Protein AF-A0A7H4N5K6-F1 (afdb_monomer_lite)

InterPro domains:
  IPR002933 Peptidase M20 [PF01546] (238-375)
  IPR010158 N-carbamoyl-L-amino-acid amidohydrolase [PTHR32494] (159-380)
  IPR010158 N-carbamoyl-L-amino-acid amidohydrolase [TIGR01879] (168-393)
  IPR026002 L-2-amino-thiazoline-4-carboxylic acid hydrolase-like [PF14196] (12-153)

Foldseek 3Di:
DDDPDDDAPLRVLLVVCVVVVVVLVVCCVPPNNVVSLVVLLVVQLVVLLVLLQVLQVVDPVGFAQVVVVVCVVSCCPPVQWDKDWDDDDQFKTKIKTQDGNLLVSCVVVVNLVNSCSSPVSSVQSSCCNNPVQKGWDWDDPVSVPDSITITIIGGHPDDRPQDFPPVVLVVLLVVLQVLQADPVRAGAFAFLDPSQLVSVVVLCVLLVVLVWDWAFEQLLKIKTKDAAPDAVDAEEEWAFASHAADRHHSFARVVRQSVLSRVSSSCVVVVPHDNHMYIYIHFTQQVCRFFDDHPLLVCCQDVVDPPVVQQCTAGQVRQGSNNSCVVSVRRGPHHSYDDDHPYYDTDGDPVDCPCVVVVHDDDDDPDDDDDDDDDDDDDDFDDPDDDPDDPDDDPDDPDPDPDDDDDDDDDDDD

Sequence (414 aa):
MSDNNELGILARRKIEAEIIKPIYAILVREIGKARAQAVIGEAIENAAIEAGKAFARQEPNGADIQSFVALQYLWEKDNALEVTVLDADDQQYNYNVNRCRYAEMYHEMGLGEIGHLLSCARDDKFIVGYAPDVELTRTTTIMQGGKCCDFRYRGAKGQVMITVNGARLWSTLNEMALLGATPAGGVTRLALSEEDRLARDLLRQWAREAGFPCDVDSMGNMFIRRAGKNSQLAPVLTGSHVDSQPLGGRYDGIYGVLAGLEALRTLNDRGIETERDIVLVNWTNEEGARFAPAMLASGVWAGQFSEAFALAREDRDGISVGAALEAIGYRGERPAAAFPLHACYEVHIEQGPILEEEGVDIGLVHAAMGQRWFNVTLEGFFRPRRNHADGQPPRRADRLRRTGAGGGANRYRP

Radius of gyration: 34.28 Å; chains: 1; bounding box: 95×56×95 Å

Organism: NCBI:txid1134687

pLDDT: mean 88.42, std 16.78, range [29.2, 98.88]

Secondary structure (DSSP, 8-state):
-----S--HHHHHHHHHHHHHHHHHHHHHHH-HHHHHHHHHHHHHHHHHHHHHHHHTT-TT---HHHHHHHTHHHHGGG-EEEEEEEESSSEEEEEEEEEHHHHHHHHTT-TTTHIIIIIHHHHHHHHHH-TTEEEE----GGGT-SSEEEEEEE-SS-------HHHHHHHHHHHTTTTB-TTS-B---TTSHHHHHHHHHHHHHHHHTT--EEEBTT--EEEEE--S-TTSPPEEEEEES---TTB-SSTTHHHHHHHHHHHHHHHHTTPPPSS-EEEEEESSSS-SSSSSSSHHHHHHTTSS-HHHHHT-B-TTS-BHHHHHHHHT---SB-------SEEE-----SSSHHHHHT-S--------------------------SS-------------------------

Structure (mmCIF, N/CA/C/O backbone):
data_AF-A0A7H4N5K6-F1
#
_entry.id   AF-A0A7H4N5K6-F1
#
loop_
_atom_site.group_PDB
_atom_site.id
_atom_site.type_symbol
_atom_site.label_atom_id
_atom_site.label_alt_id
_atom_site.label_comp_id
_atom_site.label_asym_id
_atom_site.label_entity_id
_atom_site.label_seq_id
_atom_site.pdbx_PDB_ins_code
_atom_site.Cartn_x
_atom_site.Cartn_y
_atom_site.Cartn_z
_atom_site.occupancy
_atom_site.B_iso_or_equiv
_atom_site.auth_seq_id
_atom_site.auth_comp_id
_atom_site.auth_asym_id
_atom_site.auth_atom_id
_atom_site.pdbx_PDB_model_num
ATOM 1 N N . MET A 1 1 ? -10.067 33.069 20.898 1.00 33.16 1 MET A N 1
ATOM 2 C CA . MET A 1 1 ? -10.861 31.823 20.924 1.00 33.16 1 MET A CA 1
ATOM 3 C C . MET A 1 1 ? -10.684 31.253 22.318 1.00 33.16 1 MET A C 1
ATOM 5 O O . MET A 1 1 ? -9.551 31.164 22.756 1.00 33.16 1 MET A O 1
ATOM 9 N N . SER A 1 2 ? -11.774 31.089 23.061 1.00 33.19 2 SER A N 1
ATOM 10 C CA . SER A 1 2 ? -11.785 30.921 24.521 1.00 33.19 2 SER A CA 1
ATOM 11 C C . SER A 1 2 ? -11.131 29.621 24.998 1.00 33.19 2 SER A C 1
ATOM 13 O O . SER A 1 2 ? -11.497 28.548 24.518 1.00 33.19 2 SER A O 1
ATOM 15 N N . ASP A 1 3 ? -10.247 29.750 25.990 1.00 35.81 3 ASP A N 1
ATOM 16 C CA . ASP A 1 3 ? -9.664 28.690 26.820 1.00 35.81 3 ASP A CA 1
ATOM 17 C C . ASP A 1 3 ? -10.745 27.814 27.469 1.00 35.81 3 ASP A C 1
ATOM 19 O O . ASP A 1 3 ? -11.234 28.100 28.558 1.00 35.81 3 ASP A O 1
ATOM 23 N N . ASN A 1 4 ? -11.135 26.728 26.806 1.00 38.94 4 ASN A N 1
ATOM 24 C CA . ASN A 1 4 ? -12.067 25.743 27.365 1.00 38.94 4 ASN A CA 1
ATOM 25 C C . ASN A 1 4 ? -11.347 24.453 27.810 1.00 38.94 4 ASN A C 1
ATOM 27 O O . ASN A 1 4 ? -11.969 23.396 27.888 1.00 38.94 4 ASN A O 1
ATOM 31 N N . ASN A 1 5 ? -10.032 24.528 28.068 1.00 48.31 5 ASN A N 1
ATOM 32 C CA . ASN A 1 5 ? -9.159 23.357 28.220 1.00 48.31 5 ASN A CA 1
ATOM 33 C C . ASN A 1 5 ? -8.657 23.069 29.654 1.00 48.31 5 ASN A C 1
ATOM 35 O O . ASN A 1 5 ? -7.786 22.221 29.826 1.00 48.31 5 ASN A O 1
ATOM 39 N N . GLU A 1 6 ? -9.174 23.723 30.700 1.00 57.06 6 GLU A N 1
ATOM 40 C CA . GLU A 1 6 ? -8.580 23.583 32.048 1.00 57.06 6 GLU A CA 1
ATOM 41 C C . GLU A 1 6 ? -9.271 22.595 33.005 1.00 57.06 6 GLU A C 1
ATOM 43 O O . GLU A 1 6 ? -8.652 22.191 33.988 1.00 57.06 6 GLU A O 1
ATOM 48 N N . LEU A 1 7 ? -10.502 22.133 32.745 1.00 74.25 7 LEU A N 1
ATOM 49 C CA . LEU A 1 7 ? -11.224 21.279 33.703 1.00 74.25 7 LEU A CA 1
ATOM 50 C C . LEU A 1 7 ? -11.325 19.816 33.243 1.00 74.25 7 LEU A C 1
ATOM 52 O O . LEU A 1 7 ? -11.981 19.506 32.249 1.00 74.25 7 LEU A O 1
ATOM 56 N N . GLY A 1 8 ? -10.712 18.898 33.996 1.00 81.00 8 GLY A N 1
ATOM 57 C CA . GLY A 1 8 ? -10.838 17.457 33.767 1.00 81.00 8 GLY A CA 1
ATOM 58 C C . GLY A 1 8 ? -12.265 16.929 33.951 1.00 81.00 8 GLY A C 1
ATOM 59 O O . GLY A 1 8 ? -13.090 17.523 34.657 1.00 81.00 8 GLY A O 1
ATOM 60 N N . ILE A 1 9 ? -12.570 15.784 33.325 1.00 86.50 9 ILE A N 1
ATOM 61 C CA . ILE A 1 9 ? -13.927 15.209 33.298 1.00 86.50 9 ILE A CA 1
ATOM 62 C C . ILE A 1 9 ? -14.440 14.938 34.718 1.00 86.50 9 ILE A C 1
ATOM 64 O O . 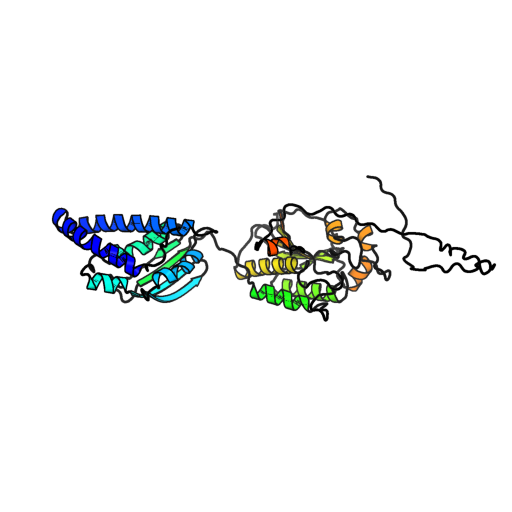ILE A 1 9 ? -15.585 15.279 35.018 1.00 86.50 9 ILE A O 1
ATOM 68 N N . LEU A 1 10 ? -13.598 14.407 35.611 1.00 89.06 10 LEU A N 1
ATOM 69 C CA . LEU A 1 10 ? -13.955 14.145 37.009 1.00 89.06 10 LEU A CA 1
ATOM 70 C C . LEU A 1 10 ? -14.377 15.421 37.751 1.00 89.06 10 LEU A C 1
ATOM 72 O O . LEU A 1 10 ? -15.423 15.441 38.399 1.00 89.06 10 LEU A O 1
ATOM 76 N N . ALA A 1 11 ? -13.613 16.507 37.608 1.00 89.88 11 ALA A N 1
ATOM 77 C CA . ALA A 1 11 ? -13.940 17.792 38.222 1.00 89.88 11 ALA A CA 1
ATOM 78 C C . ALA A 1 11 ? -15.258 18.358 37.672 1.00 89.88 11 ALA A C 1
ATOM 80 O O . ALA A 1 11 ? -16.109 18.819 38.434 1.00 89.88 11 ALA A O 1
ATOM 81 N N . ARG A 1 12 ? -15.477 18.246 36.356 1.00 90.94 12 ARG A N 1
ATOM 82 C CA . ARG A 1 12 ? -16.727 18.672 35.719 1.00 90.94 12 ARG A CA 1
ATOM 83 C C . ARG A 1 12 ? -17.919 17.868 36.238 1.00 90.94 12 ARG A C 1
ATOM 85 O O . ARG A 1 12 ? -18.941 18.455 36.583 1.00 90.94 12 ARG A O 1
ATOM 92 N N . ARG A 1 13 ? -17.786 16.540 36.340 1.00 92.69 13 ARG A N 1
ATOM 93 C CA . ARG A 1 13 ? -18.830 15.667 36.903 1.00 92.69 13 ARG A CA 1
ATOM 94 C C . ARG A 1 13 ? -19.155 16.043 38.347 1.00 92.69 13 ARG A C 1
ATOM 96 O O . ARG A 1 13 ? -20.329 16.051 38.700 1.00 92.69 13 ARG A O 1
ATOM 103 N N . LYS A 1 14 ? -18.151 16.400 39.156 1.00 93.56 14 LYS A N 1
ATOM 104 C CA . LYS A 1 14 ? -18.355 16.868 40.534 1.00 93.56 14 LYS A CA 1
ATOM 105 C C . LYS A 1 14 ? -19.229 18.122 40.591 1.00 93.56 14 LYS A C 1
ATOM 107 O O . LYS A 1 14 ? -20.189 18.159 41.352 1.00 93.56 14 LYS A O 1
ATOM 112 N N . ILE A 1 15 ? -18.925 19.123 39.764 1.00 93.38 15 ILE A N 1
ATOM 113 C CA . ILE A 1 15 ? -19.693 20.378 39.704 1.00 93.38 15 ILE A CA 1
ATOM 114 C C . ILE A 1 15 ? -21.139 20.106 39.278 1.00 93.38 15 ILE A C 1
ATOM 116 O O . ILE A 1 15 ? -22.076 20.578 39.917 1.00 93.38 15 ILE A O 1
ATOM 120 N N . GLU A 1 16 ? -21.332 19.310 38.225 1.00 93.56 16 GLU A N 1
ATOM 121 C CA . GLU A 1 16 ? -22.673 18.949 37.754 1.00 93.56 16 GLU A CA 1
ATOM 122 C C . GLU A 1 16 ? -23.460 18.180 38.834 1.00 93.56 16 GLU A C 1
ATOM 124 O O . GLU A 1 16 ? -24.650 18.422 39.033 1.00 93.56 16 GLU A O 1
ATOM 129 N N . ALA A 1 17 ? -22.792 17.312 39.596 1.00 93.88 17 ALA A N 1
ATOM 130 C CA . ALA A 1 17 ? -23.392 16.552 40.687 1.00 93.88 17 ALA A CA 1
ATOM 131 C C . ALA A 1 17 ? -23.854 17.427 41.863 1.00 93.88 17 ALA A C 1
ATOM 133 O O . ALA A 1 17 ? -24.923 17.171 42.418 1.00 93.88 17 ALA A O 1
ATOM 134 N N . GLU A 1 18 ? -23.097 18.471 42.220 1.00 94.69 18 GLU A N 1
ATOM 135 C CA . GLU A 1 18 ? -23.497 19.442 43.252 1.00 94.69 18 GLU A CA 1
ATOM 136 C C . GLU A 1 18 ? -24.791 20.177 42.878 1.00 94.69 18 GLU A C 1
ATOM 138 O O . GLU A 1 18 ? -25.617 20.461 43.742 1.00 94.69 18 GLU A O 1
ATOM 143 N N . ILE A 1 19 ? -25.010 20.432 41.584 1.00 95.31 19 ILE A N 1
ATOM 144 C CA . ILE A 1 19 ? -26.247 21.048 41.085 1.00 95.31 19 ILE A CA 1
ATOM 145 C C . ILE A 1 19 ? -27.393 20.029 41.067 1.00 95.31 19 ILE A C 1
ATOM 147 O O . ILE A 1 19 ? -28.513 20.339 41.475 1.00 95.31 19 ILE A O 1
ATOM 151 N N . ILE A 1 20 ? -27.128 18.801 40.614 1.00 94.38 20 ILE A N 1
ATOM 152 C CA . ILE A 1 20 ? -28.151 17.752 40.508 1.00 94.38 20 ILE A CA 1
ATOM 153 C C . ILE A 1 20 ? -28.647 17.309 41.887 1.00 94.38 20 ILE A C 1
ATOM 155 O O . ILE A 1 20 ? -29.830 17.013 42.039 1.00 94.38 20 ILE A O 1
ATOM 159 N N . LYS A 1 21 ? -27.789 17.291 42.910 1.00 94.69 21 LYS A N 1
ATOM 160 C CA . LYS A 1 21 ? -28.129 16.835 44.265 1.00 94.69 21 LYS A CA 1
ATOM 161 C C . LYS A 1 21 ? -29.380 17.499 44.870 1.00 94.69 21 LYS A C 1
ATOM 163 O O . LYS A 1 21 ? -30.304 16.765 45.230 1.00 94.69 21 LYS A O 1
ATOM 168 N N . PRO A 1 22 ? -29.474 18.839 44.991 1.00 96.12 22 PRO A N 1
ATOM 169 C CA . PRO A 1 22 ? -30.677 19.486 45.514 1.00 96.12 22 PRO A CA 1
ATOM 170 C C . PRO A 1 22 ? -31.895 19.309 44.595 1.00 96.12 22 PRO A C 1
ATOM 172 O O . PRO A 1 22 ? -33.009 19.162 45.096 1.00 96.12 22 PRO A O 1
ATOM 175 N N . ILE A 1 23 ? -31.703 19.262 43.271 1.00 96.12 23 ILE A N 1
ATOM 176 C CA . ILE A 1 23 ? -32.791 19.025 42.305 1.00 96.12 23 ILE A CA 1
ATOM 177 C C . ILE A 1 23 ? -33.387 17.633 42.516 1.00 96.12 23 ILE A C 1
ATOM 179 O O . ILE A 1 23 ? -34.602 17.482 42.620 1.00 96.12 23 ILE A O 1
ATOM 183 N N . TYR A 1 24 ? -32.536 16.618 42.639 1.00 96.06 24 TYR A N 1
ATOM 184 C CA . TYR A 1 24 ? -32.955 15.248 42.885 1.00 96.06 24 TYR A CA 1
ATOM 185 C C . TYR A 1 24 ? -33.727 15.120 44.199 1.00 96.06 24 TYR A C 1
ATOM 187 O O . TYR A 1 24 ? -34.781 14.494 44.215 1.00 96.06 24 TYR A O 1
ATOM 195 N N . ALA A 1 25 ? -33.276 15.771 45.276 1.00 95.38 25 ALA A N 1
ATOM 196 C CA . ALA A 1 25 ? -34.000 15.770 46.547 1.00 95.38 25 ALA A CA 1
ATOM 197 C C . ALA A 1 25 ? -35.423 16.349 46.414 1.00 95.38 25 ALA A C 1
ATOM 199 O O . ALA A 1 25 ? -36.373 15.796 46.972 1.00 95.38 25 ALA A O 1
ATOM 200 N N . ILE A 1 26 ? -35.586 17.427 45.639 1.00 97.06 26 ILE A N 1
ATOM 201 C CA . ILE A 1 26 ? -36.902 18.007 45.339 1.00 97.06 26 ILE A CA 1
ATOM 202 C C . ILE A 1 26 ? -37.737 17.027 44.508 1.00 97.06 26 ILE A C 1
ATOM 204 O O . ILE A 1 26 ? -38.876 16.750 44.868 1.00 97.06 26 ILE A O 1
ATOM 208 N N . LEU A 1 27 ? -37.178 16.446 43.444 1.00 96.88 27 LEU A N 1
ATOM 209 C CA . LEU A 1 27 ? -37.894 15.473 42.614 1.00 96.88 27 LEU A CA 1
ATOM 210 C C . LEU A 1 27 ? -38.346 14.254 43.432 1.00 96.88 27 LEU A C 1
ATOM 212 O O . LEU A 1 27 ? -39.491 13.830 43.321 1.00 96.88 27 LEU A O 1
ATOM 216 N N . VAL A 1 28 ? -37.497 13.713 44.306 1.00 97.25 28 VAL A N 1
ATOM 217 C CA . VAL A 1 28 ? -37.872 12.590 45.178 1.00 97.25 28 VAL A CA 1
ATOM 218 C C . VAL A 1 28 ? -39.062 12.959 46.065 1.00 97.25 28 VAL A C 1
ATOM 220 O O . VAL A 1 28 ? -39.972 12.145 46.217 1.00 97.25 28 VAL A O 1
ATOM 223 N N . ARG A 1 29 ? -39.077 14.179 46.617 1.00 97.38 29 ARG A N 1
ATOM 224 C CA . ARG A 1 29 ? -40.182 14.677 47.446 1.00 97.38 29 ARG A CA 1
ATOM 225 C C . ARG A 1 29 ? -41.486 14.813 46.657 1.00 97.38 29 ARG A C 1
ATOM 227 O O . ARG A 1 29 ? -42.529 14.431 47.173 1.00 97.38 29 ARG A O 1
ATOM 234 N N . GLU A 1 30 ? -41.432 15.359 45.443 1.00 97.75 30 GLU A N 1
ATOM 235 C CA . GLU A 1 30 ? -42.631 15.702 44.661 1.00 97.75 30 GLU A CA 1
ATOM 236 C C . GLU A 1 30 ? -43.213 14.517 43.882 1.00 97.75 30 GLU A C 1
ATOM 238 O O . GLU A 1 30 ? -44.427 14.348 43.811 1.00 97.75 30 GLU A O 1
ATOM 243 N N . ILE A 1 31 ? -42.355 13.704 43.265 1.00 96.75 31 ILE A N 1
ATOM 244 C CA . ILE A 1 31 ? -42.767 12.682 42.286 1.00 96.75 31 ILE A CA 1
ATOM 245 C C . ILE A 1 31 ? -42.312 11.270 42.663 1.00 96.75 31 ILE A C 1
ATOM 247 O O . ILE A 1 31 ? -42.527 10.318 41.911 1.00 96.75 31 ILE A O 1
ATOM 251 N N . GLY A 1 32 ? -41.706 11.116 43.840 1.00 97.06 32 GLY A N 1
ATOM 252 C CA . GLY A 1 32 ? -41.203 9.843 44.329 1.00 97.06 32 GLY A CA 1
ATOM 253 C C . GLY A 1 32 ? -39.889 9.423 43.671 1.00 97.06 32 GLY A C 1
ATOM 254 O O . GLY A 1 32 ? -39.520 9.837 42.570 1.00 97.06 32 GLY A O 1
ATOM 255 N N . LYS A 1 33 ? -39.166 8.544 44.369 1.00 96.31 33 LYS A N 1
ATOM 256 C CA . LYS A 1 33 ? -37.801 8.142 44.007 1.00 96.31 33 LYS A CA 1
ATOM 257 C C . LYS A 1 33 ? -37.687 7.528 42.612 1.00 96.31 33 LYS A C 1
ATOM 259 O O . LYS A 1 33 ? -36.835 7.946 41.836 1.00 96.31 33 LYS A O 1
ATOM 264 N N . ALA A 1 34 ? -38.552 6.571 42.278 1.00 95.31 34 ALA A N 1
ATOM 265 C CA . ALA A 1 34 ? -38.482 5.869 40.996 1.00 95.31 34 ALA A CA 1
ATOM 266 C C . ALA A 1 34 ? -38.644 6.827 39.804 1.00 95.31 34 ALA A C 1
ATOM 268 O O . ALA A 1 34 ? -37.876 6.767 38.845 1.00 95.31 34 ALA A O 1
ATOM 269 N N . ARG A 1 35 ? -39.604 7.759 39.880 1.00 96.06 35 ARG A N 1
ATOM 270 C CA . ARG A 1 35 ? -39.828 8.728 38.803 1.00 96.06 35 ARG A CA 1
ATOM 271 C C . ARG A 1 35 ? -38.720 9.777 38.745 1.00 96.06 35 ARG A C 1
ATOM 273 O O . ARG A 1 35 ? -38.291 10.116 37.648 1.00 96.06 35 ARG A O 1
ATOM 280 N N . ALA A 1 36 ? -38.227 10.242 39.893 1.00 96.50 36 ALA A N 1
ATOM 281 C CA . ALA A 1 36 ? -37.093 11.162 39.960 1.00 96.50 36 ALA A CA 1
ATOM 282 C C . ALA A 1 36 ? -35.841 10.582 39.282 1.00 96.50 36 ALA A C 1
ATOM 284 O O . ALA A 1 36 ? -35.207 11.255 38.472 1.00 96.50 36 ALA A O 1
ATOM 285 N N . GLN A 1 37 ? -35.522 9.316 39.566 1.00 96.25 37 GLN A N 1
ATOM 286 C CA . GLN A 1 37 ? -34.399 8.617 38.943 1.00 96.25 37 GLN A CA 1
ATOM 287 C C . GLN A 1 37 ? -34.585 8.448 37.432 1.00 96.25 37 GLN A C 1
ATOM 289 O O . GLN A 1 37 ? -33.644 8.704 36.689 1.00 96.25 37 GLN A O 1
ATOM 294 N N . ALA A 1 38 ? -35.790 8.102 36.968 1.00 93.06 38 ALA A N 1
ATOM 295 C CA . ALA A 1 38 ? -36.077 7.988 35.537 1.00 93.06 38 ALA A CA 1
ATOM 296 C C . ALA A 1 38 ? -35.860 9.314 34.785 1.00 93.06 38 ALA A C 1
ATOM 298 O O . ALA A 1 38 ? -35.231 9.322 33.732 1.00 93.06 38 ALA A O 1
ATOM 299 N N . VAL A 1 39 ? -36.325 10.436 35.349 1.00 95.25 39 VAL A N 1
ATOM 300 C CA . VAL A 1 39 ? -36.156 11.772 34.746 1.00 95.25 39 VAL A CA 1
ATOM 301 C C . VAL A 1 39 ? -34.679 12.168 34.671 1.00 95.25 39 VAL A C 1
ATOM 303 O O . VAL A 1 39 ? -34.227 12.680 33.650 1.00 95.25 39 VAL A O 1
ATOM 306 N N . ILE A 1 40 ? -33.912 11.926 35.739 1.00 94.50 40 ILE A N 1
ATOM 307 C CA . ILE A 1 40 ? -32.471 12.212 35.739 1.00 94.50 40 ILE A CA 1
ATOM 308 C C . ILE A 1 40 ? -31.740 11.313 34.744 1.00 94.50 40 ILE A C 1
ATOM 310 O O . ILE A 1 40 ? -30.909 11.813 33.992 1.00 94.50 40 ILE A O 1
ATOM 314 N N . GLY A 1 41 ? -32.056 10.016 34.725 1.00 93.50 41 GLY A N 1
ATOM 315 C CA . GLY A 1 41 ? -31.477 9.057 33.786 1.00 93.50 41 GLY A CA 1
ATOM 316 C C . GLY A 1 41 ? -31.661 9.514 32.343 1.00 93.50 41 GLY A C 1
ATOM 317 O O . GLY A 1 41 ? -30.674 9.731 31.651 1.00 93.50 41 GLY A O 1
ATOM 318 N N . GLU A 1 42 ? -32.900 9.794 31.933 1.00 93.00 42 GLU A N 1
ATOM 319 C CA . GLU A 1 42 ? -33.222 10.271 30.581 1.00 93.00 42 GLU A CA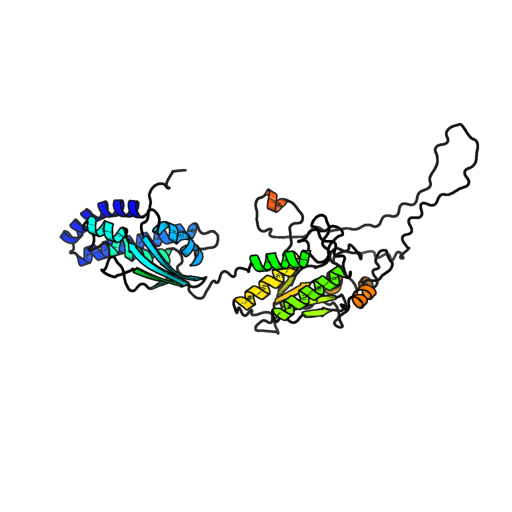 1
ATOM 320 C C . GLU A 1 42 ? -32.428 11.532 30.194 1.00 93.00 42 GLU A C 1
ATOM 322 O O . GLU A 1 42 ? -31.867 11.618 29.099 1.00 93.00 42 GLU A O 1
ATOM 327 N N . ALA A 1 43 ? -32.327 12.510 31.100 1.00 94.06 43 ALA A N 1
ATOM 328 C CA . ALA A 1 43 ? -31.567 13.731 30.847 1.00 94.06 43 ALA A CA 1
ATOM 329 C C . ALA A 1 43 ? -30.061 13.461 30.672 1.00 94.06 43 ALA A C 1
ATOM 331 O O . ALA A 1 43 ? -29.427 14.024 29.774 1.00 94.06 43 ALA A O 1
ATOM 332 N N . ILE A 1 44 ? -29.481 12.599 31.514 1.00 94.62 44 ILE A N 1
ATOM 333 C CA . ILE A 1 44 ? -28.059 12.248 31.449 1.00 94.62 44 ILE A CA 1
ATOM 334 C C . ILE A 1 44 ? -27.737 11.424 30.199 1.00 94.62 44 ILE A C 1
ATOM 336 O O . ILE A 1 44 ? -26.725 11.698 29.549 1.00 94.62 44 ILE A O 1
ATOM 340 N N . GLU A 1 45 ? -28.595 10.469 29.847 1.00 94.38 45 GLU A N 1
ATOM 341 C CA . GLU A 1 45 ? -28.465 9.627 28.657 1.00 94.38 45 GLU A CA 1
ATOM 342 C C . GLU A 1 45 ? -28.472 10.474 27.376 1.00 94.38 45 GLU A C 1
ATOM 344 O O . GLU A 1 45 ? -27.539 10.397 26.575 1.00 94.38 45 GLU A O 1
ATOM 349 N N . ASN A 1 46 ? -29.451 11.373 27.225 1.00 93.62 46 ASN A N 1
ATOM 350 C CA . ASN A 1 46 ? -29.525 12.287 26.080 1.00 93.62 46 ASN A CA 1
ATOM 351 C C . ASN A 1 46 ? -28.290 13.199 25.988 1.00 93.62 46 ASN A C 1
ATOM 353 O O . ASN A 1 46 ? -27.722 13.390 24.911 1.00 93.62 46 ASN A O 1
ATOM 357 N N . ALA A 1 47 ? -27.823 13.728 27.123 1.00 94.12 47 ALA A N 1
ATOM 358 C CA . ALA A 1 47 ? -26.617 14.551 27.165 1.00 94.12 47 ALA A CA 1
ATOM 359 C C . ALA A 1 47 ? -25.341 13.763 26.813 1.00 94.12 47 ALA A C 1
ATOM 361 O O . ALA A 1 47 ? -24.381 14.345 26.304 1.00 94.12 47 ALA A O 1
ATOM 362 N N . ALA A 1 48 ? -25.294 12.460 27.105 1.00 94.62 48 ALA A N 1
ATOM 363 C CA . ALA A 1 48 ? -24.176 11.598 26.741 1.00 94.62 48 ALA A CA 1
ATOM 364 C C . ALA A 1 48 ? -24.148 11.311 25.232 1.00 94.62 48 ALA A C 1
ATOM 366 O O . ALA A 1 48 ? -23.078 11.421 24.635 1.00 94.62 48 ALA A O 1
ATOM 367 N N . ILE A 1 49 ? -25.304 11.055 24.607 1.00 93.75 49 ILE A N 1
ATOM 368 C CA . ILE A 1 49 ? -25.418 10.881 23.147 1.00 93.75 49 ILE A CA 1
ATOM 369 C C . ILE A 1 49 ? -24.931 12.136 22.414 1.00 93.75 49 ILE A C 1
ATOM 371 O O . ILE A 1 49 ? -24.105 12.050 21.507 1.00 93.75 49 ILE A O 1
ATOM 375 N N . GLU A 1 50 ? -25.406 13.318 22.813 1.00 94.94 50 GLU A N 1
ATOM 376 C CA . GLU A 1 50 ? -25.003 14.570 22.160 1.00 94.94 50 GLU A CA 1
ATOM 377 C C . GLU A 1 50 ? -23.514 14.885 22.357 1.00 94.94 50 GLU A C 1
ATOM 379 O O . GLU A 1 50 ? -22.861 15.389 21.440 1.00 94.94 50 GLU A O 1
ATOM 384 N N . ALA A 1 51 ? -22.949 14.535 23.518 1.00 92.62 51 ALA A N 1
ATOM 385 C CA . ALA A 1 51 ? -21.509 14.616 23.733 1.00 92.62 51 ALA A CA 1
ATOM 386 C C . ALA A 1 51 ? -20.748 13.666 22.794 1.00 92.62 51 ALA A C 1
ATOM 388 O O . ALA A 1 51 ? -19.803 14.110 22.146 1.00 92.62 51 ALA A O 1
ATOM 389 N N . GLY A 1 52 ? -21.191 12.413 22.654 1.00 93.50 52 GLY A N 1
ATOM 390 C CA . GLY A 1 52 ? -20.617 11.453 21.707 1.00 93.50 52 GLY A CA 1
ATOM 391 C C . GLY A 1 52 ? -20.593 12.003 20.279 1.00 93.50 52 GLY A C 1
ATOM 392 O O . GLY A 1 52 ? -19.533 12.065 19.661 1.00 93.50 52 GLY A O 1
ATOM 393 N N . LYS A 1 53 ? -21.719 12.550 19.798 1.00 93.69 53 LYS A N 1
ATOM 394 C CA . LYS A 1 53 ? -21.812 13.175 18.462 1.00 93.69 53 LYS A CA 1
ATOM 395 C C . LYS A 1 53 ? -20.894 14.386 18.295 1.00 93.69 53 LYS A C 1
ATOM 397 O O . LYS A 1 53 ? -20.444 14.696 17.193 1.00 93.69 53 LYS A O 1
ATOM 402 N N . ALA A 1 54 ? -20.678 15.159 19.359 1.00 93.44 54 ALA A N 1
ATOM 403 C CA . ALA A 1 54 ? -19.775 16.307 19.326 1.00 93.44 54 ALA A CA 1
ATOM 404 C C . ALA A 1 54 ? -18.304 15.879 19.221 1.00 93.44 54 ALA A C 1
ATOM 406 O O . ALA A 1 54 ? -17.540 16.543 18.525 1.00 93.44 54 ALA A O 1
ATOM 407 N N . PHE A 1 55 ? -17.928 14.780 19.876 1.00 92.06 55 PHE A N 1
ATOM 408 C CA . PHE A 1 55 ? -16.604 14.176 19.739 1.00 92.06 55 PHE A CA 1
ATOM 409 C C . PHE A 1 55 ? -16.423 13.541 18.358 1.00 92.06 55 PHE A C 1
ATOM 411 O O . PHE A 1 55 ? -15.441 13.835 17.692 1.00 92.06 55 PHE A O 1
ATOM 418 N N . ALA A 1 56 ? -17.406 12.785 17.866 1.00 89.62 56 ALA A N 1
ATOM 419 C CA . ALA A 1 56 ? -17.324 12.141 16.556 1.00 89.62 56 ALA A CA 1
ATOM 420 C C . ALA A 1 56 ? -17.125 13.130 15.400 1.00 89.62 56 ALA A C 1
ATOM 422 O O . ALA A 1 56 ? -16.398 12.855 14.455 1.00 89.62 56 ALA A O 1
ATOM 423 N N . ARG A 1 57 ? -17.726 14.325 15.491 1.00 91.44 57 ARG A N 1
ATOM 424 C CA . ARG A 1 57 ? -17.543 15.403 14.503 1.00 91.44 57 ARG A CA 1
ATOM 425 C C . ARG A 1 57 ? -16.118 15.961 14.431 1.00 91.44 57 ARG A C 1
ATOM 427 O O . ARG A 1 57 ? -15.827 16.697 13.495 1.00 91.44 57 ARG A O 1
ATOM 434 N N . GLN A 1 58 ? -15.276 15.676 15.421 1.00 88.19 58 GLN A N 1
ATOM 435 C CA . GLN A 1 58 ? -13.874 16.094 15.440 1.00 88.19 58 GLN A CA 1
ATOM 436 C C . GLN A 1 58 ? -12.954 15.044 14.802 1.00 88.19 58 GLN A C 1
ATOM 438 O O . GLN A 1 58 ? -11.798 15.361 14.537 1.00 88.19 58 GLN A O 1
ATOM 443 N N . GLU A 1 59 ? -13.456 13.836 14.521 1.00 84.88 59 GLU A N 1
ATOM 444 C CA . GLU A 1 59 ? -12.674 12.768 13.900 1.00 84.88 59 GLU A CA 1
ATOM 445 C C . GLU A 1 59 ? -12.590 12.973 12.378 1.00 84.88 59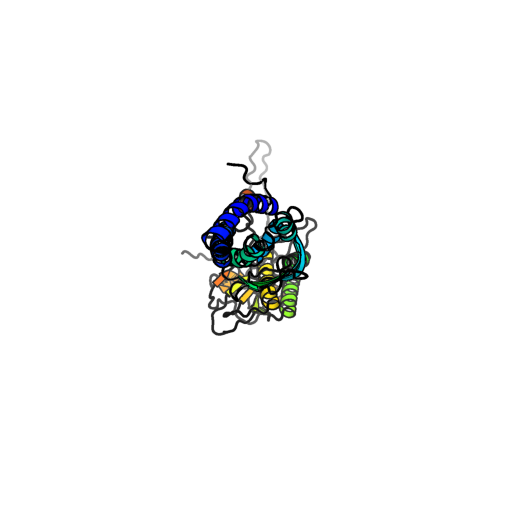 GLU A C 1
ATOM 447 O O . GLU A 1 59 ? -13.619 12.930 11.694 1.00 84.88 59 GLU A O 1
ATOM 452 N N . PRO A 1 60 ? -11.388 13.176 11.808 1.00 76.62 60 PRO A N 1
ATOM 453 C CA . PRO A 1 60 ? -11.227 13.507 10.390 1.00 76.62 60 PRO A CA 1
ATOM 454 C C . PRO A 1 60 ? -11.630 12.363 9.450 1.00 76.62 60 PRO A C 1
ATOM 456 O O . PRO A 1 60 ? -12.070 12.618 8.331 1.00 76.62 60 PRO A O 1
ATOM 459 N N . ASN A 1 61 ? -11.518 11.115 9.912 1.00 75.50 61 ASN A N 1
ATOM 460 C CA . ASN A 1 61 ? -11.758 9.910 9.113 1.00 75.50 61 ASN A CA 1
ATOM 461 C C . ASN A 1 61 ? -13.076 9.200 9.470 1.00 75.50 61 ASN A C 1
ATOM 463 O O . ASN A 1 61 ? -13.303 8.073 9.038 1.00 75.50 61 ASN A O 1
ATOM 467 N N . GLY A 1 62 ? -13.950 9.866 10.234 1.00 82.06 62 GLY A N 1
ATOM 468 C CA . GLY A 1 62 ? -15.118 9.242 10.854 1.00 82.06 62 GLY A CA 1
ATOM 469 C C . GLY A 1 62 ? -14.769 8.572 12.184 1.00 82.06 62 GLY A C 1
ATOM 470 O O . GLY A 1 62 ? -13.630 8.177 12.417 1.00 82.06 62 GLY A O 1
ATOM 471 N N . ALA A 1 63 ? -15.753 8.498 13.078 1.00 85.62 63 ALA A N 1
ATOM 472 C CA . ALA A 1 63 ? -15.585 7.896 14.393 1.00 85.62 63 ALA A CA 1
ATOM 473 C C . ALA A 1 63 ? -15.814 6.382 14.336 1.00 85.62 63 ALA A C 1
ATOM 475 O O . ALA A 1 63 ? -16.860 5.924 13.873 1.00 85.62 63 ALA A O 1
ATOM 476 N N . ASP A 1 64 ? -14.852 5.623 14.848 1.00 83.31 64 ASP A N 1
ATOM 477 C CA . ASP A 1 64 ? -14.871 4.166 14.903 1.00 83.31 64 ASP A CA 1
ATOM 478 C C . ASP A 1 64 ? -14.351 3.656 16.263 1.00 83.31 64 ASP A C 1
ATOM 480 O O . ASP A 1 64 ? -14.160 4.421 17.214 1.00 83.31 64 ASP A O 1
ATOM 484 N N . ILE A 1 65 ? -14.162 2.339 16.397 1.00 84.62 65 ILE A N 1
ATOM 485 C CA . ILE A 1 65 ? -13.654 1.757 17.645 1.00 84.62 65 ILE A CA 1
ATOM 486 C C . ILE A 1 65 ? -12.202 2.168 17.929 1.00 84.62 65 ILE A C 1
ATOM 488 O O . ILE A 1 65 ? -11.843 2.315 19.093 1.00 84.62 65 ILE A O 1
ATOM 492 N N . GLN A 1 66 ? -11.378 2.400 16.904 1.00 82.94 66 GLN A N 1
ATOM 493 C CA . GLN A 1 66 ? -9.974 2.781 17.072 1.00 82.94 66 GLN A CA 1
ATOM 494 C C . GLN A 1 66 ? -9.848 4.235 17.520 1.00 82.94 66 GLN A C 1
ATOM 496 O O . GLN A 1 66 ? -9.144 4.532 18.489 1.00 82.94 66 GLN A O 1
ATOM 501 N N . SER A 1 67 ? -10.585 5.141 16.878 1.00 85.88 67 SER A N 1
ATOM 502 C CA . SER A 1 67 ? -10.660 6.535 17.306 1.00 85.88 67 SER A CA 1
ATOM 503 C C . SER A 1 67 ? -11.257 6.632 18.716 1.00 85.88 67 SER A C 1
ATOM 505 O O . SER A 1 67 ? -10.772 7.403 19.541 1.00 85.88 67 SER A O 1
ATOM 507 N N . PHE A 1 68 ? -12.220 5.765 19.062 1.00 87.12 68 PHE A N 1
ATOM 508 C CA . PHE A 1 68 ? -12.751 5.675 20.424 1.00 87.12 68 PHE A CA 1
ATOM 509 C C . PHE A 1 68 ? -11.694 5.223 21.444 1.00 87.12 68 PHE A C 1
ATOM 511 O O . PHE A 1 68 ? -11.564 5.839 22.503 1.00 87.12 68 PHE A O 1
ATOM 518 N N . VAL A 1 69 ? -10.906 4.188 21.128 1.00 85.94 69 VAL A N 1
ATOM 519 C CA . VAL A 1 69 ? -9.784 3.729 21.971 1.00 85.94 69 VAL A CA 1
ATOM 520 C C . VAL A 1 69 ? -8.788 4.864 22.205 1.00 85.94 69 VAL A C 1
ATOM 522 O O . VAL A 1 69 ? -8.320 5.051 23.330 1.00 85.94 69 VAL A O 1
ATOM 525 N N . ALA A 1 70 ? -8.508 5.672 21.181 1.00 84.31 70 ALA A N 1
ATOM 526 C CA . ALA A 1 70 ? -7.619 6.823 21.299 1.00 84.31 70 ALA A CA 1
ATOM 527 C C . ALA A 1 70 ? -8.152 7.905 22.255 1.00 84.31 70 ALA A C 1
ATOM 529 O O . ALA A 1 70 ? -7.353 8.652 22.813 1.00 84.31 70 ALA A O 1
ATOM 530 N N . LEU A 1 71 ? -9.464 7.975 22.508 1.00 85.56 71 LEU A N 1
ATOM 531 C CA . LEU A 1 71 ? -10.053 8.894 23.488 1.00 85.56 71 LEU A CA 1
ATOM 532 C C . LEU A 1 71 ? -9.969 8.384 24.934 1.00 85.56 71 LEU A C 1
ATOM 534 O O . LEU A 1 71 ? -10.186 9.172 25.857 1.00 85.56 71 LEU A O 1
ATOM 538 N N . GLN A 1 72 ? -9.637 7.108 25.163 1.00 81.00 72 GLN A N 1
ATOM 539 C CA . GLN A 1 72 ? -9.675 6.477 26.489 1.00 81.00 72 GLN A CA 1
ATOM 540 C C . GLN A 1 72 ? -8.901 7.270 27.558 1.00 81.00 72 GLN A C 1
ATOM 542 O O . GLN A 1 72 ? -9.366 7.408 28.694 1.00 81.00 72 GLN A O 1
ATOM 547 N N . TYR A 1 73 ? -7.758 7.864 27.193 1.00 82.00 73 TYR A N 1
ATOM 548 C CA . TYR A 1 73 ? -6.932 8.646 28.121 1.00 82.00 73 TYR A CA 1
ATOM 549 C C . TYR A 1 73 ? -7.696 9.811 28.778 1.00 82.00 73 TYR A C 1
ATOM 551 O O . TYR A 1 73 ? -7.355 10.227 29.887 1.00 82.00 73 TYR A O 1
ATOM 559 N N . LEU A 1 74 ? -8.746 10.339 28.136 1.00 84.50 74 LEU A N 1
ATOM 560 C CA . LEU A 1 74 ? -9.573 11.415 28.686 1.00 84.50 74 LEU A CA 1
ATOM 561 C C . LEU A 1 74 ? -10.334 10.976 29.939 1.00 84.50 74 LEU A C 1
ATOM 563 O O . LEU A 1 74 ? -10.516 11.783 30.855 1.00 84.50 74 LEU A O 1
ATOM 567 N N . TRP A 1 75 ? -10.759 9.711 29.997 1.00 82.12 75 TRP A N 1
ATOM 568 C CA . TRP A 1 75 ? -11.442 9.140 31.159 1.00 82.12 75 TRP A CA 1
ATOM 569 C C . TRP A 1 75 ? -10.478 8.721 32.269 1.00 82.12 75 TRP A C 1
ATOM 571 O O . TRP A 1 75 ? -10.896 8.653 33.424 1.00 82.12 75 TRP A O 1
ATOM 581 N N . GLU A 1 76 ? -9.206 8.483 31.945 1.00 83.38 76 GLU A N 1
ATOM 582 C CA . GLU A 1 76 ? -8.143 8.165 32.910 1.00 83.38 76 GLU A CA 1
ATOM 583 C C . GLU A 1 76 ? -7.460 9.415 33.483 1.00 83.38 76 GLU A C 1
ATOM 585 O O . GLU A 1 76 ? -6.862 9.358 34.565 1.00 83.38 76 GLU A O 1
ATOM 590 N N . LYS A 1 77 ? -7.588 10.561 32.797 1.00 83.75 77 LYS A N 1
ATOM 591 C CA . LYS A 1 77 ? -7.042 11.853 33.229 1.00 83.75 77 LYS A CA 1
ATOM 592 C C . LYS A 1 77 ? -7.401 12.145 34.690 1.00 83.75 77 LYS A C 1
ATOM 594 O O . LYS A 1 77 ? -8.470 11.792 35.184 1.00 83.75 77 LYS A O 1
ATOM 599 N N . ASP A 1 78 ? -6.475 12.792 35.392 1.00 81.75 78 ASP A N 1
ATOM 600 C CA . ASP A 1 78 ? -6.569 13.083 36.827 1.00 81.75 78 ASP A CA 1
ATOM 601 C C . ASP A 1 78 ? -6.675 11.818 37.699 1.00 81.75 78 ASP A C 1
ATOM 603 O O . ASP A 1 78 ? -7.251 11.845 38.792 1.00 81.75 78 ASP A O 1
ATOM 607 N N . ASN A 1 79 ? -6.105 10.700 37.225 1.00 84.25 79 ASN A N 1
ATOM 608 C CA . ASN A 1 79 ? -6.140 9.396 37.892 1.00 84.25 79 ASN A CA 1
ATOM 609 C C . ASN A 1 79 ? -7.583 8.942 38.179 1.00 84.25 79 ASN A C 1
ATOM 611 O O . ASN A 1 79 ? -7.872 8.377 39.235 1.00 84.25 79 ASN A O 1
ATOM 615 N N . ALA A 1 80 ? -8.524 9.303 37.299 1.00 89.12 80 ALA A N 1
ATOM 616 C CA . ALA A 1 80 ? -9.947 9.108 37.543 1.00 89.12 80 ALA A CA 1
ATOM 617 C C . ALA A 1 80 ? -10.354 7.627 37.495 1.00 89.12 80 ALA A C 1
ATOM 619 O O . ALA A 1 80 ? -11.262 7.228 38.231 1.00 89.12 80 ALA A O 1
ATOM 620 N N . LEU A 1 81 ? -9.654 6.819 36.697 1.00 92.31 81 LEU A N 1
ATOM 621 C CA . LEU A 1 81 ? -9.854 5.380 36.560 1.00 92.31 81 LEU A CA 1
ATOM 622 C C . LEU A 1 81 ? -8.508 4.646 36.603 1.00 92.31 81 LEU A C 1
ATOM 624 O O . LEU A 1 81 ? -7.521 5.135 36.063 1.00 92.31 81 LEU A O 1
ATOM 628 N N . GLU A 1 82 ? -8.494 3.455 37.200 1.00 91.69 82 GLU A N 1
ATOM 629 C CA . GLU A 1 82 ? -7.397 2.489 37.071 1.00 91.69 82 GLU A CA 1
ATOM 630 C C . GLU A 1 82 ? -7.860 1.344 36.168 1.00 91.69 82 GLU A C 1
ATOM 632 O O . GLU A 1 82 ? -8.814 0.632 36.506 1.00 91.69 82 GLU A O 1
ATOM 637 N N . VAL A 1 83 ? -7.211 1.194 35.013 1.00 92.00 83 VAL A N 1
ATOM 638 C CA . VAL A 1 83 ? -7.667 0.335 33.916 1.00 92.00 83 VAL A CA 1
ATOM 639 C C . VAL A 1 83 ? -6.673 -0.792 33.650 1.00 92.00 83 VAL A C 1
ATOM 641 O O . VAL A 1 83 ? -5.461 -0.600 33.647 1.00 92.00 83 VAL A O 1
ATOM 644 N N . THR A 1 84 ? -7.191 -1.991 33.396 1.00 91.75 84 THR A N 1
ATOM 645 C CA . THR A 1 84 ? -6.440 -3.117 32.833 1.00 91.75 84 THR A CA 1
ATOM 646 C C . THR A 1 84 ? -7.051 -3.492 31.493 1.00 91.75 84 THR A C 1
ATOM 648 O O . THR A 1 84 ? -8.167 -4.011 31.447 1.00 91.75 84 THR A O 1
ATOM 651 N N . VAL A 1 85 ? -6.321 -3.239 30.408 1.00 90.56 85 VAL A N 1
ATOM 652 C CA . VAL A 1 85 ? -6.709 -3.669 29.059 1.00 90.56 85 VAL A CA 1
ATOM 653 C C . VAL A 1 85 ? -6.491 -5.177 28.934 1.00 90.56 85 VAL A C 1
ATOM 655 O O . VAL A 1 85 ? -5.446 -5.688 29.331 1.00 90.56 85 VAL A O 1
ATOM 658 N N . LEU A 1 86 ? -7.499 -5.885 28.427 1.00 88.44 86 LEU A N 1
ATOM 659 C CA . LEU A 1 86 ? -7.468 -7.332 28.206 1.00 88.44 86 LEU A CA 1
ATOM 660 C C . LEU A 1 86 ? -7.111 -7.647 26.752 1.00 88.44 86 LEU A C 1
ATOM 662 O O . LEU A 1 86 ? -6.213 -8.445 26.498 1.00 88.44 86 LEU A O 1
ATOM 666 N N . ASP A 1 87 ? -7.795 -6.991 25.817 1.00 82.06 87 ASP A N 1
ATOM 667 C CA . ASP A 1 87 ? -7.576 -7.114 24.380 1.00 82.06 87 ASP A CA 1
ATOM 668 C C . ASP A 1 87 ? -8.059 -5.845 23.661 1.00 82.06 87 ASP A C 1
ATOM 670 O O . ASP A 1 87 ? -9.014 -5.192 24.088 1.00 82.06 87 ASP A O 1
ATOM 674 N N . ALA A 1 88 ? -7.339 -5.462 22.609 1.00 82.19 88 ALA A N 1
ATOM 675 C CA . ALA A 1 88 ? -7.623 -4.285 21.799 1.00 82.19 88 ALA A CA 1
ATOM 676 C C . ALA A 1 88 ? -7.180 -4.555 20.357 1.00 82.19 88 ALA A C 1
ATOM 678 O O . ALA A 1 88 ? -5.998 -4.801 20.110 1.00 82.19 88 ALA A O 1
ATOM 679 N N . ASP A 1 89 ? -8.124 -4.525 19.424 1.00 78.44 89 ASP A N 1
ATOM 680 C CA . ASP A 1 89 ? -7.886 -4.623 17.986 1.00 78.44 89 ASP A CA 1
ATOM 681 C C . ASP A 1 89 ? -8.964 -3.852 17.204 1.00 78.44 89 ASP A C 1
ATOM 683 O O . ASP A 1 89 ? -9.805 -3.163 17.780 1.00 78.44 89 ASP A O 1
ATOM 687 N N . ASP A 1 90 ? -8.940 -3.971 15.877 1.00 69.44 90 ASP A N 1
ATOM 688 C CA . ASP A 1 90 ? -9.823 -3.236 14.963 1.00 69.44 90 ASP A CA 1
ATOM 689 C C . ASP A 1 90 ? -11.316 -3.606 15.087 1.00 69.44 90 ASP A C 1
ATOM 691 O O . ASP A 1 90 ? -12.158 -2.983 14.445 1.00 69.44 90 ASP A O 1
ATOM 695 N N . GLN A 1 91 ? -11.670 -4.629 15.869 1.00 75.38 91 GLN A N 1
ATOM 696 C CA . GLN A 1 91 ? -13.046 -5.093 16.077 1.00 75.38 91 GLN A CA 1
ATOM 697 C C . GLN A 1 91 ? -13.468 -5.133 17.543 1.00 75.38 91 GLN A C 1
ATOM 699 O O . GLN A 1 91 ? -14.667 -5.221 17.826 1.00 75.38 91 GLN A O 1
ATOM 704 N N . GLN A 1 92 ? -12.528 -5.096 18.482 1.00 87.25 92 GLN A N 1
ATOM 705 C CA . GLN A 1 92 ? -12.842 -5.176 19.900 1.00 87.25 92 GLN A CA 1
ATOM 706 C C . GLN A 1 92 ? -11.951 -4.303 20.763 1.00 87.25 92 GLN A C 1
ATOM 708 O O . GLN A 1 92 ? -10.756 -4.162 20.529 1.00 87.25 92 GLN A O 1
ATOM 713 N N . TYR A 1 93 ? -12.549 -3.797 21.836 1.00 90.38 93 TYR A N 1
ATOM 714 C CA . TYR A 1 93 ? -11.814 -3.169 22.915 1.00 90.38 93 TYR A CA 1
ATOM 715 C C . TYR A 1 93 ? -12.378 -3.630 24.253 1.00 90.38 93 TYR A C 1
ATOM 717 O O . TYR A 1 93 ? -13.485 -3.262 24.653 1.00 90.38 93 TYR A O 1
ATOM 725 N N . ASN A 1 94 ? -11.618 -4.477 24.939 1.00 92.62 94 ASN A N 1
ATOM 726 C CA . ASN A 1 94 ? -12.010 -5.081 26.199 1.00 92.62 94 ASN A CA 1
ATOM 727 C C . ASN A 1 94 ? -11.057 -4.649 27.306 1.00 92.62 94 ASN A C 1
ATOM 729 O O . ASN A 1 94 ? -9.846 -4.863 27.241 1.00 92.62 94 ASN A O 1
ATOM 733 N N . TYR A 1 95 ? -11.615 -4.100 28.378 1.00 93.62 95 TYR A N 1
ATOM 734 C CA . TYR A 1 95 ? -10.842 -3.713 29.550 1.00 93.62 95 TYR A CA 1
ATOM 735 C C . TYR A 1 95 ? -11.664 -3.824 30.829 1.00 93.62 95 TYR A C 1
ATOM 737 O O . TYR A 1 95 ? -12.897 -3.865 30.820 1.00 93.62 95 TYR A O 1
ATOM 745 N N . ASN A 1 96 ? -10.962 -3.880 31.955 1.00 95.88 96 ASN A N 1
ATOM 746 C CA . ASN A 1 96 ? -11.558 -3.814 33.277 1.00 95.88 96 ASN A CA 1
ATOM 747 C C . ASN A 1 96 ? -11.126 -2.524 33.971 1.00 95.88 96 ASN A C 1
ATOM 749 O O . ASN A 1 96 ? -9.947 -2.182 33.972 1.00 95.88 96 ASN A O 1
ATOM 753 N N . VAL A 1 97 ? -12.074 -1.837 34.602 1.00 96.25 97 VAL A N 1
ATOM 754 C CA . VAL A 1 97 ? -11.777 -0.770 35.564 1.00 96.25 97 VAL A CA 1
ATOM 755 C C . VAL A 1 97 ? -11.711 -1.400 36.949 1.00 96.25 97 VAL A C 1
ATOM 757 O O . VAL A 1 97 ? -12.725 -1.907 37.434 1.00 96.25 97 VAL A O 1
ATOM 760 N N . ASN A 1 98 ? -10.543 -1.347 37.586 1.00 95.12 98 ASN A N 1
ATOM 761 C CA . ASN A 1 98 ? -10.314 -1.913 38.921 1.00 95.12 98 ASN A CA 1
ATOM 762 C C . ASN A 1 98 ? -10.516 -0.879 40.036 1.00 95.12 98 ASN A C 1
ATOM 764 O O . ASN A 1 98 ? -10.824 -1.243 41.168 1.00 95.12 98 ASN A O 1
ATOM 768 N N . ARG A 1 99 ? -10.403 0.415 39.709 1.00 95.56 99 ARG A N 1
ATOM 769 C CA . ARG A 1 99 ? -10.694 1.524 40.623 1.00 95.56 99 ARG A CA 1
ATOM 770 C C . ARG A 1 99 ? -11.367 2.674 39.884 1.00 95.56 99 ARG A C 1
ATOM 772 O O . ARG A 1 99 ? -10.962 3.024 38.780 1.00 95.56 99 ARG A O 1
ATOM 779 N N . CYS A 1 100 ? -12.388 3.274 40.497 1.00 95.81 100 CYS A N 1
ATOM 780 C CA . CYS A 1 100 ? -13.186 4.336 39.889 1.00 95.81 100 CYS A CA 1
ATOM 781 C C . CYS A 1 100 ? -13.411 5.499 40.864 1.00 95.81 100 CYS A C 1
ATOM 783 O O . CYS A 1 100 ? -14.231 5.399 41.779 1.00 95.81 100 CYS A O 1
ATOM 785 N N . ARG A 1 101 ? -12.735 6.633 40.638 1.00 95.69 101 ARG A N 1
ATOM 786 C CA . ARG A 1 101 ? -12.881 7.834 41.482 1.00 95.69 101 ARG A CA 1
ATOM 787 C C . ARG A 1 101 ? -14.240 8.504 41.343 1.00 95.69 101 ARG A C 1
ATOM 789 O O . ARG A 1 101 ? -14.667 9.190 42.265 1.00 95.69 101 ARG A O 1
ATOM 796 N N . TYR A 1 102 ? -14.944 8.298 40.227 1.00 94.62 102 TYR A N 1
ATOM 797 C CA . TYR A 1 102 ? -16.330 8.750 40.102 1.00 94.62 102 TYR A CA 1
ATOM 798 C C . TYR A 1 102 ? -17.207 8.061 41.154 1.00 94.62 102 TYR A C 1
ATOM 800 O O . TYR A 1 102 ? -17.981 8.731 41.831 1.00 94.62 102 TYR A O 1
ATOM 808 N N . ALA A 1 103 ? -17.046 6.746 41.345 1.00 95.50 103 ALA A N 1
ATOM 809 C CA . ALA A 1 103 ? -17.781 5.998 42.362 1.00 95.50 103 ALA A CA 1
ATOM 810 C C . ALA A 1 103 ? -17.493 6.500 43.776 1.00 95.50 103 ALA A C 1
ATOM 812 O O . ALA A 1 103 ? -18.426 6.847 44.498 1.00 95.50 103 ALA A O 1
ATOM 813 N N . GLU A 1 104 ? -16.214 6.622 44.126 1.00 95.69 104 GLU A N 1
ATOM 814 C CA . GLU A 1 104 ? -15.773 7.180 45.410 1.00 95.69 104 GLU A CA 1
ATOM 815 C C . GLU A 1 104 ? -16.398 8.564 45.655 1.00 95.69 104 GLU A C 1
ATOM 817 O O . GLU A 1 104 ? -17.078 8.776 46.658 1.00 95.69 104 GLU A O 1
ATOM 822 N N . MET A 1 105 ? -16.274 9.467 44.677 1.00 96.19 105 MET A N 1
ATOM 823 C CA . MET A 1 105 ? -16.803 10.827 44.743 1.00 96.19 105 MET A CA 1
ATOM 824 C C . MET A 1 105 ? -18.319 10.856 44.973 1.00 96.19 105 MET A C 1
ATOM 826 O O . MET A 1 105 ? -18.791 11.564 45.860 1.00 96.19 105 MET A O 1
ATOM 830 N N . TYR A 1 106 ? -19.110 10.104 44.201 1.00 96.62 106 TYR A N 1
ATOM 831 C CA . TYR A 1 106 ? -20.566 10.110 44.373 1.00 96.62 106 TYR A CA 1
ATOM 832 C C . TYR A 1 106 ? -20.989 9.525 45.725 1.00 96.62 106 TYR A C 1
ATOM 834 O O . TYR A 1 106 ? -21.948 10.023 46.318 1.00 96.62 106 TYR A O 1
ATOM 842 N N . HIS A 1 107 ? -20.283 8.521 46.250 1.00 94.75 107 HIS A N 1
ATOM 843 C CA . HIS A 1 107 ? -20.534 8.017 47.601 1.00 94.75 107 HIS A CA 1
ATOM 844 C C . HIS A 1 107 ? -20.217 9.065 48.675 1.00 94.75 107 HIS A C 1
ATOM 846 O O . HIS A 1 107 ? -21.067 9.316 49.529 1.00 94.75 107 HIS A O 1
ATOM 852 N N . GLU A 1 108 ? -19.063 9.732 48.596 1.00 95.75 108 GLU A N 1
ATOM 853 C CA . GLU A 1 108 ? -18.673 10.817 49.513 1.00 95.75 108 GLU A CA 1
ATOM 854 C C . GLU A 1 108 ? -19.673 11.982 49.492 1.00 95.75 108 GLU A C 1
ATOM 856 O O . GLU A 1 108 ? -20.000 12.562 50.527 1.00 95.75 108 GLU A O 1
ATOM 861 N N . MET A 1 109 ? -20.223 12.294 48.317 1.00 95.12 109 MET A N 1
ATOM 862 C CA . MET A 1 109 ? -21.237 13.334 48.144 1.00 95.12 109 MET A CA 1
ATOM 863 C C . MET A 1 109 ? -22.636 12.915 48.625 1.00 95.12 109 MET A C 1
ATOM 865 O O . MET A 1 109 ? -23.557 13.735 48.586 1.00 95.12 109 MET A O 1
ATOM 869 N N . GLY A 1 110 ? -22.841 11.669 49.066 1.00 94.56 110 GLY A N 1
ATOM 870 C CA . GLY A 1 110 ? -24.160 11.143 49.437 1.00 94.56 110 GLY A CA 1
ATOM 871 C C . GLY A 1 110 ? -25.090 10.899 48.241 1.00 94.56 110 GLY A C 1
ATOM 872 O O . GLY A 1 110 ? -26.305 10.849 48.401 1.00 94.56 110 GLY A O 1
ATOM 873 N N . LEU A 1 111 ? -24.526 10.765 47.040 1.00 95.50 111 LEU A N 1
ATOM 874 C CA . LEU A 1 111 ? -25.219 10.511 45.773 1.00 95.50 111 LEU A CA 1
ATOM 875 C C . LEU A 1 111 ? -25.036 9.075 45.268 1.00 95.50 111 LEU A C 1
ATOM 877 O O . LEU A 1 111 ? -25.436 8.770 44.146 1.00 95.50 111 LEU A O 1
ATOM 881 N N . GLY A 1 112 ? -24.458 8.179 46.074 1.00 93.31 112 GLY A N 1
ATOM 882 C CA . GLY A 1 112 ? -24.167 6.798 45.672 1.00 93.31 112 GLY A CA 1
ATOM 883 C C . GLY A 1 112 ? -25.376 6.049 45.099 1.00 93.31 112 GLY A C 1
ATOM 884 O O . GLY A 1 112 ? -25.235 5.284 44.152 1.00 93.31 112 GLY A O 1
ATOM 885 N N . GLU A 1 113 ? -26.588 6.335 45.586 1.00 93.31 113 GLU A N 1
ATOM 886 C CA . GLU A 1 113 ? -27.807 5.699 45.068 1.00 93.31 113 GLU A CA 1
ATOM 887 C C . GLU A 1 113 ? -28.178 6.086 43.627 1.00 93.31 113 GLU A C 1
ATOM 889 O O . GLU A 1 113 ? -28.905 5.338 42.977 1.00 93.31 113 GLU A O 1
ATOM 894 N N . ILE A 1 114 ? -27.682 7.218 43.115 1.00 94.88 114 ILE A N 1
ATOM 895 C CA . ILE A 1 114 ? -27.885 7.654 41.724 1.00 94.88 114 ILE A CA 1
ATOM 896 C C . ILE A 1 114 ? -26.584 7.792 40.935 1.00 94.88 114 ILE A C 1
ATOM 898 O O . ILE A 1 114 ? -26.631 8.103 39.751 1.00 94.88 114 ILE A O 1
ATOM 902 N N . GLY A 1 115 ? -25.420 7.524 41.532 1.00 94.19 115 GLY A N 1
ATOM 903 C CA . GLY A 1 115 ? -24.130 7.667 40.852 1.00 94.19 115 GLY A CA 1
ATOM 904 C C . GLY A 1 115 ? -24.031 6.840 39.563 1.00 94.19 115 GLY A C 1
ATOM 905 O O . GLY A 1 115 ? -23.401 7.269 38.596 1.00 94.19 115 GLY A O 1
ATOM 906 N N . HIS A 1 116 ? -24.717 5.693 39.502 1.00 94.19 116 HIS A N 1
ATOM 907 C CA . HIS A 1 116 ? -24.785 4.865 38.293 1.00 94.19 116 HIS A CA 1
ATOM 908 C C . HIS A 1 116 ? -25.525 5.568 37.145 1.00 94.19 116 HIS A C 1
ATOM 910 O O . HIS A 1 116 ? -25.126 5.415 35.996 1.00 94.19 116 HIS A O 1
ATOM 916 N N . LEU A 1 117 ? -26.533 6.390 37.446 1.00 94.12 117 LEU A N 1
ATOM 917 C CA . LEU A 1 117 ? -27.231 7.219 36.459 1.00 94.12 117 LEU A CA 1
ATOM 918 C C . LEU A 1 117 ? -26.363 8.400 36.022 1.00 94.12 117 LEU A C 1
ATOM 920 O O . LEU A 1 117 ? -26.366 8.765 34.856 1.00 94.12 117 LEU A O 1
ATOM 924 N N . LEU A 1 118 ? -25.607 8.992 36.952 1.00 93.62 118 LEU A N 1
ATOM 925 C CA . LEU A 1 118 ? -24.830 10.208 36.693 1.00 93.62 118 LEU A CA 1
ATOM 926 C C . LEU A 1 118 ? -23.543 9.965 35.897 1.00 93.62 118 LEU A C 1
ATOM 928 O O . LEU A 1 118 ? -23.100 10.872 35.194 1.00 93.62 118 LEU A O 1
ATOM 932 N N . SER A 1 119 ? -22.951 8.772 36.001 1.00 92.50 119 SER A N 1
ATOM 933 C CA . SER A 1 119 ? -21.709 8.424 35.299 1.00 92.50 119 SER A CA 1
ATOM 934 C C . SER A 1 119 ? -21.811 7.141 34.486 1.00 92.50 119 SER A C 1
ATOM 936 O O . SER A 1 119 ? -21.535 7.183 33.296 1.00 92.50 119 SER A O 1
ATOM 938 N N . CYS A 1 120 ? -22.212 6.015 35.081 1.00 92.62 120 CYS A N 1
ATOM 939 C CA . CYS A 1 120 ? -22.128 4.722 34.393 1.00 92.62 120 CYS A CA 1
ATOM 940 C C . CYS A 1 120 ? -23.059 4.643 33.172 1.00 92.62 120 CYS A C 1
ATOM 942 O O . CYS A 1 120 ? -22.645 4.158 32.124 1.00 92.62 120 CYS A O 1
ATOM 944 N N . ALA A 1 121 ? -24.286 5.158 33.279 1.00 90.12 121 ALA A N 1
ATOM 945 C CA . ALA A 1 121 ? -25.257 5.225 32.179 1.00 90.12 121 ALA A CA 1
ATOM 946 C C . ALA A 1 121 ? -24.846 6.188 31.049 1.00 90.12 121 ALA A C 1
ATOM 948 O O . ALA A 1 121 ? -25.531 6.314 30.041 1.00 90.12 121 ALA A O 1
ATOM 949 N N . ARG A 1 122 ? -23.740 6.925 31.210 1.00 93.62 122 ARG A N 1
ATOM 950 C CA . ARG A 1 122 ? -23.191 7.732 30.118 1.00 93.62 122 ARG A CA 1
ATOM 951 C C . ARG A 1 122 ? -22.355 6.894 29.174 1.00 93.62 122 ARG A C 1
ATOM 953 O O . ARG A 1 122 ? -22.237 7.281 28.024 1.00 93.62 122 ARG A O 1
ATOM 960 N N . ASP A 1 123 ? -21.768 5.797 29.638 1.00 91.38 123 ASP A N 1
ATOM 961 C CA . ASP A 1 123 ? -20.784 5.058 28.850 1.00 91.38 123 ASP A CA 1
ATOM 962 C C . ASP A 1 123 ? -21.437 4.355 27.648 1.00 91.38 123 ASP A C 1
ATOM 964 O O . ASP A 1 123 ? -20.957 4.487 26.524 1.00 91.38 123 ASP A O 1
ATOM 968 N N . ASP A 1 124 ? -22.581 3.691 27.853 1.00 88.25 124 ASP A N 1
ATOM 969 C CA . ASP A 1 124 ? -23.345 3.039 26.778 1.00 88.25 124 ASP A CA 1
ATOM 970 C C . ASP A 1 124 ? -23.989 4.054 25.828 1.00 88.25 124 ASP A C 1
ATOM 972 O O . ASP A 1 124 ? -24.121 3.805 24.634 1.00 88.25 124 ASP A O 1
ATOM 976 N N . LYS A 1 125 ? -24.369 5.226 26.336 1.00 94.06 125 LYS A N 1
ATOM 977 C CA . LYS A 1 125 ? -24.991 6.279 25.527 1.00 94.06 125 LYS A CA 1
ATOM 978 C C . LYS A 1 125 ? -23.993 7.144 24.775 1.00 94.06 125 LYS A C 1
ATOM 980 O O . LYS A 1 125 ? -24.289 7.603 23.674 1.00 94.06 125 LYS A O 1
ATOM 985 N N . PHE A 1 126 ? -22.810 7.359 25.341 1.00 94.44 126 PHE A N 1
ATOM 986 C CA . PHE A 1 126 ? -21.742 8.093 24.680 1.00 94.44 126 PHE A CA 1
ATOM 987 C C . PHE A 1 126 ? -21.290 7.348 23.429 1.00 94.44 126 PHE A C 1
ATOM 989 O O . PHE A 1 126 ? -21.217 7.968 22.372 1.00 94.44 126 PHE A O 1
ATOM 996 N N . ILE A 1 127 ? -21.057 6.031 23.525 1.00 91.81 127 ILE A N 1
ATOM 997 C CA . ILE A 1 127 ? -20.612 5.243 22.370 1.00 91.81 127 ILE A CA 1
ATOM 998 C C . ILE A 1 127 ? -21.656 5.239 21.246 1.00 91.81 127 ILE A C 1
ATOM 1000 O O . ILE A 1 127 ? -21.287 5.460 20.101 1.00 91.81 127 ILE A O 1
ATOM 1004 N N . VAL A 1 128 ? -22.954 5.160 21.569 1.00 91.50 128 VAL A N 1
ATOM 1005 C CA . VAL A 1 128 ? -24.050 5.287 20.584 1.00 91.50 128 VAL A CA 1
ATOM 1006 C C . VAL A 1 128 ? -23.999 6.621 19.832 1.00 91.50 128 VAL A C 1
ATOM 1008 O O . VAL A 1 128 ? -24.293 6.678 18.641 1.00 91.50 128 VAL A O 1
ATOM 1011 N N . GLY A 1 129 ? -23.649 7.711 20.519 1.00 92.00 129 GLY A N 1
ATOM 1012 C CA . GLY A 1 129 ? -23.475 9.016 19.884 1.00 92.00 129 GLY A CA 1
ATOM 1013 C C . GLY A 1 129 ? -22.161 9.159 19.113 1.00 92.00 129 GLY A C 1
ATOM 1014 O O . GLY A 1 129 ? -22.120 9.912 18.143 1.00 92.00 129 GLY A O 1
ATOM 1015 N N . TYR A 1 130 ? -21.101 8.488 19.566 1.00 93.00 130 TYR A N 1
ATOM 1016 C CA . TYR A 1 130 ? -19.753 8.606 19.017 1.00 93.00 130 TYR A CA 1
ATOM 1017 C C . TYR A 1 130 ? -19.547 7.702 17.797 1.00 93.00 130 TYR A C 1
ATOM 1019 O O . TYR A 1 130 ? -19.343 8.199 16.698 1.00 93.00 130 TYR A O 1
ATOM 1027 N N . ALA A 1 131 ? -19.661 6.389 17.983 1.00 90.19 131 ALA A N 1
ATOM 1028 C CA . ALA A 1 131 ? -19.522 5.378 16.945 1.00 90.19 131 ALA A CA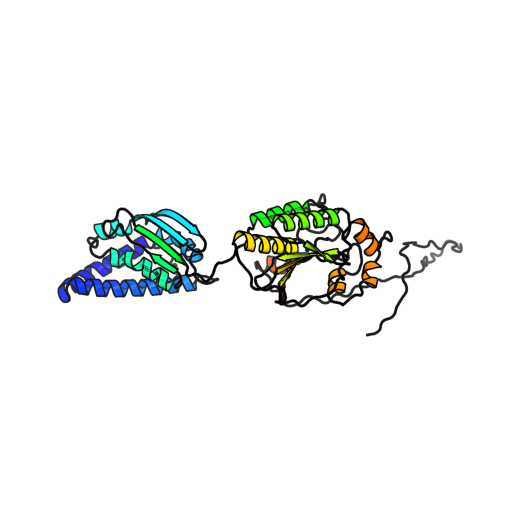 1
ATOM 1029 C C . ALA A 1 131 ? -20.760 4.463 17.010 1.00 90.19 131 ALA A C 1
ATOM 1031 O O . ALA A 1 131 ? -20.748 3.474 17.744 1.00 90.19 131 ALA A O 1
ATOM 1032 N N . PRO A 1 132 ? -21.854 4.794 16.295 1.00 88.12 132 PRO A N 1
ATOM 1033 C CA . PRO A 1 132 ? -23.150 4.114 16.432 1.00 88.12 132 PRO A CA 1
ATOM 1034 C C . PRO A 1 132 ? -23.112 2.628 16.056 1.00 88.12 132 PRO A C 1
ATOM 1036 O O . PRO A 1 132 ? -23.989 1.871 16.464 1.00 88.12 132 PRO A O 1
ATOM 1039 N N . ASP A 1 133 ? -22.086 2.218 15.314 1.00 85.19 133 ASP A N 1
ATOM 1040 C CA . ASP A 1 133 ? -21.827 0.835 14.936 1.00 85.19 133 ASP A CA 1
ATOM 1041 C C . ASP A 1 133 ? -21.043 0.055 16.007 1.00 85.19 133 ASP A C 1
ATOM 1043 O O . ASP A 1 133 ? -20.734 -1.113 15.804 1.00 85.19 133 ASP A O 1
ATOM 1047 N N . VAL A 1 134 ? -20.690 0.654 17.147 1.00 87.75 134 VAL A N 1
ATOM 1048 C CA . VAL A 1 134 ? -19.980 -0.026 18.238 1.00 87.75 134 VAL A CA 1
ATOM 1049 C C . VAL A 1 134 ? -20.950 -0.362 19.369 1.00 87.75 134 VAL A C 1
ATOM 1051 O O . VAL A 1 134 ? -21.587 0.510 19.958 1.00 87.75 134 VAL A O 1
ATOM 1054 N N . GLU A 1 135 ? -21.016 -1.640 19.729 1.00 89.06 135 GLU A N 1
ATOM 1055 C CA . GLU A 1 135 ? -21.811 -2.130 20.851 1.00 89.06 135 GLU A CA 1
ATOM 1056 C C . GLU A 1 135 ? -20.957 -2.258 22.115 1.00 89.06 135 GLU A C 1
ATOM 1058 O O . GLU A 1 135 ? -19.869 -2.836 22.090 1.00 89.06 135 GLU A O 1
ATOM 1063 N N . LEU A 1 136 ? -21.474 -1.770 23.247 1.00 91.56 136 LEU A N 1
ATOM 1064 C CA . LEU A 1 136 ? -20.902 -1.994 24.575 1.00 91.56 136 LEU A CA 1
ATOM 1065 C C . LEU A 1 136 ? -21.714 -3.049 25.328 1.00 91.56 136 LEU A C 1
ATOM 1067 O O . LEU A 1 136 ? -22.891 -2.850 25.621 1.00 91.56 136 LEU A O 1
ATOM 1071 N N . THR A 1 137 ? -21.054 -4.126 25.747 1.00 92.94 137 THR A N 1
ATOM 1072 C CA . THR A 1 137 ? -21.559 -5.023 26.791 1.00 92.94 137 THR A CA 1
ATOM 1073 C C . THR A 1 137 ? -20.823 -4.754 28.100 1.00 92.94 137 THR A C 1
ATOM 1075 O O . THR A 1 137 ? -19.594 -4.727 28.136 1.00 92.94 137 THR A O 1
ATOM 1078 N N . ARG A 1 138 ? -21.577 -4.578 29.188 1.00 93.88 138 ARG A N 1
ATOM 1079 C CA . ARG A 1 138 ? -21.043 -4.458 30.550 1.00 93.88 138 ARG A CA 1
ATOM 1080 C C . ARG A 1 138 ? -21.982 -5.134 31.537 1.00 93.88 138 ARG A C 1
ATOM 1082 O O . ARG A 1 138 ? -23.174 -4.835 31.547 1.00 93.88 138 ARG A O 1
ATOM 1089 N N . THR A 1 139 ? -21.453 -6.036 32.356 1.00 93.19 139 THR A N 1
ATOM 1090 C CA . THR A 1 139 ? -22.251 -6.896 33.246 1.00 93.19 139 THR A CA 1
ATOM 1091 C C . THR A 1 139 ? -22.105 -6.532 34.722 1.00 93.19 139 THR A C 1
ATOM 1093 O O . THR A 1 139 ? -22.996 -6.817 35.520 1.00 93.19 139 THR A O 1
ATOM 1096 N N . THR A 1 140 ? -21.017 -5.858 35.095 1.00 94.94 140 THR A N 1
ATOM 1097 C CA . THR A 1 140 ? -20.729 -5.429 36.465 1.00 94.94 140 THR A CA 1
ATOM 1098 C C . THR A 1 140 ? -20.224 -3.987 36.492 1.00 94.94 140 THR A C 1
ATOM 1100 O O . THR A 1 140 ? -19.586 -3.513 35.552 1.00 94.94 140 THR A O 1
ATOM 1103 N N . THR A 1 141 ? -20.503 -3.261 37.580 1.00 96.25 141 THR A N 1
ATOM 1104 C CA . THR A 1 141 ? -19.927 -1.934 37.834 1.00 96.25 141 THR A CA 1
ATOM 1105 C C . THR A 1 141 ? -19.544 -1.771 39.302 1.00 96.25 141 THR A C 1
ATOM 1107 O O . THR A 1 141 ? -20.266 -2.223 40.191 1.00 96.25 141 THR A O 1
ATOM 1110 N N . ILE A 1 142 ? -18.441 -1.067 39.574 1.00 96.56 142 ILE A N 1
ATOM 1111 C CA . ILE A 1 142 ? -18.009 -0.723 40.941 1.00 96.56 142 ILE A CA 1
ATOM 1112 C C . ILE A 1 142 ? -19.091 0.088 41.667 1.00 96.56 142 ILE A C 1
ATOM 1114 O O . ILE A 1 142 ? -19.398 -0.180 42.824 1.00 96.56 142 ILE A O 1
ATOM 1118 N N . MET A 1 143 ? -19.723 1.035 40.967 1.00 95.75 143 MET A N 1
ATOM 1119 C CA . MET A 1 143 ? -20.791 1.882 41.511 1.00 95.75 143 MET A CA 1
ATOM 1120 C C . MET A 1 143 ? -21.987 1.081 42.048 1.00 95.75 143 MET A C 1
ATOM 1122 O O . MET A 1 143 ? -22.648 1.505 42.991 1.00 95.75 143 MET A O 1
ATOM 1126 N N . GLN A 1 144 ? -22.279 -0.074 41.448 1.00 92.69 144 GLN A N 1
ATOM 1127 C CA . GLN A 1 144 ? -23.375 -0.953 41.864 1.00 92.69 144 GLN A CA 1
ATOM 1128 C C . GLN A 1 144 ? -22.893 -2.116 42.753 1.00 92.69 144 GLN A C 1
ATOM 1130 O O . GLN A 1 144 ? -23.625 -3.083 42.946 1.00 92.69 144 GLN A O 1
ATOM 1135 N N . GLY A 1 145 ? -21.681 -2.026 43.317 1.00 93.19 145 GLY A N 1
ATOM 1136 C CA . GLY A 1 145 ? -21.133 -2.996 44.273 1.00 93.19 145 GLY A CA 1
ATOM 1137 C C . GLY A 1 145 ? -20.307 -4.132 43.659 1.00 93.19 145 GLY A C 1
ATOM 1138 O O . GLY A 1 145 ? -19.941 -5.073 44.364 1.00 93.19 145 GLY A O 1
ATOM 1139 N N . GLY A 1 146 ? -20.004 -4.069 42.363 1.00 94.81 146 GLY A N 1
ATOM 1140 C CA . GLY A 1 146 ? -19.114 -5.009 41.686 1.00 94.81 146 GLY A CA 1
ATOM 1141 C C . GLY A 1 146 ? -17.643 -4.840 42.080 1.00 94.81 146 GLY A C 1
ATOM 1142 O O . GLY A 1 146 ? -17.211 -3.768 42.498 1.00 94.81 146 GLY A O 1
ATOM 1143 N N . LYS A 1 147 ? -16.838 -5.897 41.903 1.00 94.06 147 LYS A N 1
ATOM 1144 C CA . LYS A 1 147 ? -15.380 -5.848 42.149 1.00 94.06 147 LYS A CA 1
ATOM 1145 C C . LYS A 1 147 ? -14.612 -5.042 41.094 1.00 94.06 147 LYS A C 1
ATOM 1147 O O . LYS A 1 147 ? -13.513 -4.580 41.367 1.00 94.06 147 LYS A O 1
ATOM 1152 N N . CYS A 1 148 ? -15.175 -4.914 39.898 1.00 96.38 148 CYS A N 1
ATOM 1153 C CA . CYS A 1 148 ? -14.652 -4.137 38.780 1.00 96.38 148 CYS A CA 1
ATOM 1154 C C . CYS A 1 148 ? -15.812 -3.721 37.858 1.00 96.38 148 CYS A C 1
ATOM 1156 O O . CYS A 1 148 ? -16.940 -4.215 38.007 1.00 96.38 148 CYS A O 1
ATOM 1158 N N . CYS A 1 149 ? -15.537 -2.821 36.911 1.00 96.50 149 CYS A N 1
ATOM 1159 C CA . CYS A 1 149 ? -16.400 -2.602 35.747 1.00 96.50 149 CYS A CA 1
ATOM 1160 C C . CYS A 1 149 ? -15.811 -3.326 34.529 1.00 96.50 149 CYS A C 1
ATOM 1162 O O . CYS A 1 149 ? -14.653 -3.074 34.199 1.00 96.50 149 CYS A O 1
ATOM 1164 N N . ASP A 1 150 ? -16.581 -4.177 33.850 1.00 95.75 150 ASP A N 1
ATOM 1165 C CA . ASP A 1 150 ? -16.123 -4.988 32.715 1.00 95.75 150 ASP A CA 1
ATOM 1166 C C . ASP A 1 150 ? -16.602 -4.420 31.370 1.00 95.75 150 ASP A C 1
ATOM 1168 O O . ASP A 1 150 ? -17.687 -4.715 30.884 1.00 95.75 150 ASP A O 1
ATOM 1172 N N . PHE A 1 151 ? -15.783 -3.590 30.735 1.00 95.31 151 PHE A N 1
ATOM 1173 C CA . PHE A 1 151 ? -16.129 -2.992 29.449 1.00 95.31 151 PHE A CA 1
ATOM 1174 C C . PHE A 1 151 ? -15.785 -3.941 28.305 1.00 95.31 151 PHE A C 1
ATOM 1176 O O . PHE A 1 151 ? -14.636 -4.378 28.192 1.00 95.31 151 PHE A O 1
ATOM 1183 N N . ARG A 1 152 ? -16.775 -4.279 27.473 1.00 94.44 152 ARG A N 1
ATOM 1184 C CA . ARG A 1 152 ? -16.600 -5.112 26.279 1.00 94.44 152 ARG A CA 1
ATOM 1185 C C . ARG A 1 152 ? -17.178 -4.409 25.060 1.00 94.44 152 ARG A C 1
ATOM 1187 O O . ARG A 1 152 ? -18.380 -4.503 24.813 1.00 94.44 152 ARG A O 1
ATOM 1194 N N . TYR A 1 153 ? -16.334 -3.692 24.328 1.00 91.12 153 TYR A N 1
ATOM 1195 C CA . TYR A 1 153 ? -16.727 -3.039 23.084 1.00 91.12 153 TYR A CA 1
ATOM 1196 C C . TYR A 1 153 ? -16.527 -3.981 21.897 1.00 91.12 153 TYR A C 1
ATOM 1198 O O . TYR A 1 153 ? -15.523 -4.697 21.813 1.00 91.12 153 TYR A O 1
ATOM 1206 N N . ARG A 1 154 ? -17.488 -3.970 20.973 1.00 88.50 154 ARG A N 1
ATOM 1207 C CA . ARG A 1 154 ? -17.468 -4.719 19.715 1.00 88.50 154 ARG A CA 1
ATOM 1208 C C . ARG A 1 154 ? -17.876 -3.78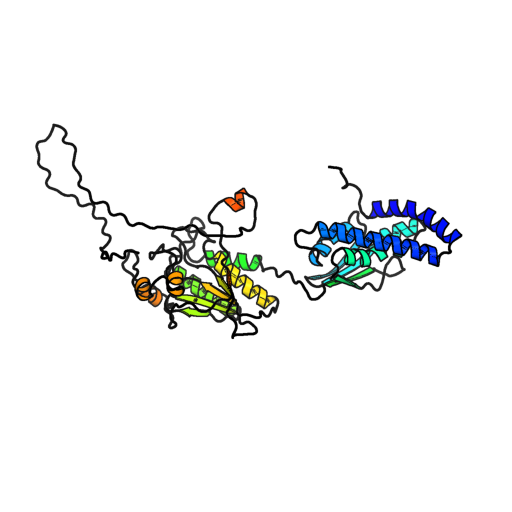9 18.579 1.00 88.50 154 ARG A C 1
ATOM 1210 O O . ARG A 1 154 ? -18.971 -3.242 18.618 1.00 88.50 154 ARG A O 1
ATOM 1217 N N . GLY A 1 155 ? -17.025 -3.617 17.575 1.00 77.94 155 GLY A N 1
ATOM 1218 C CA . GLY A 1 155 ? -17.415 -2.949 16.335 1.00 77.94 155 GLY A CA 1
ATOM 1219 C C . GLY A 1 155 ? -18.346 -3.844 15.516 1.00 77.94 155 GLY A C 1
ATOM 1220 O O . GLY A 1 155 ? -18.129 -5.056 15.425 1.00 77.94 155 GLY A O 1
ATOM 1221 N N . ALA A 1 156 ? -19.383 -3.273 14.905 1.00 64.06 156 ALA A N 1
ATOM 1222 C CA . ALA A 1 156 ? -20.193 -3.973 13.923 1.00 64.06 156 ALA A CA 1
ATOM 1223 C C . ALA A 1 156 ? -19.288 -4.409 12.768 1.00 64.06 156 ALA A C 1
ATOM 1225 O O . ALA A 1 156 ? -18.348 -3.714 12.376 1.00 64.06 156 ALA A O 1
ATOM 1226 N N . LYS A 1 157 ? -19.566 -5.590 12.209 1.00 51.25 157 LYS A N 1
ATOM 1227 C CA . LYS A 1 157 ? -18.858 -6.117 11.038 1.00 51.25 157 LYS A CA 1
ATOM 1228 C C . LYS A 1 157 ? -19.060 -5.172 9.850 1.00 51.25 157 LYS A C 1
ATOM 1230 O O . LYS A 1 157 ? -20.006 -5.362 9.089 1.00 51.25 157 LYS A O 1
ATOM 1235 N N . GLY A 1 158 ? -18.204 -4.164 9.686 1.00 48.28 158 GLY A N 1
ATOM 1236 C CA . GLY A 1 158 ? -18.472 -3.186 8.639 1.00 48.28 158 GLY A CA 1
ATOM 1237 C C . GLY A 1 158 ? -17.561 -1.979 8.483 1.00 48.28 158 GLY A C 1
ATOM 1238 O O . GLY A 1 158 ? -18.017 -1.061 7.831 1.00 48.28 158 GLY A O 1
ATOM 1239 N N . GLN A 1 159 ? -16.326 -1.953 8.995 1.00 46.34 159 GLN A N 1
ATOM 1240 C CA . GLN A 1 159 ? -15.242 -1.112 8.450 1.00 46.34 159 GLN A CA 1
ATOM 1241 C C . GLN A 1 159 ? -13.925 -1.469 9.150 1.00 46.34 159 GLN A C 1
ATOM 1243 O O . GLN A 1 159 ? -13.554 -0.904 10.169 1.00 46.34 159 GLN A O 1
ATOM 1248 N N . VAL A 1 160 ? -13.223 -2.472 8.621 1.00 50.12 160 VAL A N 1
ATOM 1249 C CA . VAL A 1 160 ? -11.837 -2.730 9.026 1.00 50.12 160 VAL A CA 1
ATOM 1250 C C . VAL A 1 160 ? -10.984 -1.682 8.321 1.00 50.12 160 VAL A C 1
ATOM 1252 O O . VAL A 1 160 ? -10.872 -1.720 7.094 1.00 50.12 160 VAL A O 1
ATOM 1255 N N . MET A 1 161 ? -10.395 -0.748 9.067 1.00 55.50 161 MET A N 1
ATOM 1256 C CA . MET A 1 161 ? -9.331 0.097 8.532 1.00 55.50 161 MET A CA 1
ATOM 1257 C C . MET A 1 161 ? -8.113 -0.804 8.285 1.00 55.50 161 MET A C 1
ATOM 1259 O O . MET A 1 161 ? -7.403 -1.200 9.206 1.00 55.50 161 MET A O 1
ATOM 1263 N N . ILE A 1 162 ? -7.917 -1.218 7.034 1.00 76.75 162 ILE A N 1
ATOM 1264 C CA . ILE A 1 162 ? -6.803 -2.091 6.658 1.00 76.75 162 ILE A CA 1
ATOM 1265 C C . ILE A 1 162 ? -5.535 -1.240 6.623 1.00 76.75 162 ILE A C 1
ATOM 1267 O O . ILE A 1 162 ? -5.364 -0.409 5.734 1.00 76.75 162 ILE A O 1
ATOM 1271 N N . THR A 1 163 ? -4.638 -1.466 7.578 1.00 84.69 163 THR A N 1
ATOM 1272 C CA . THR A 1 163 ? -3.325 -0.815 7.644 1.00 84.69 163 THR A CA 1
ATOM 1273 C C . THR A 1 163 ? -2.225 -1.770 7.192 1.00 84.69 163 THR A C 1
ATOM 1275 O O . THR A 1 163 ? -2.234 -2.959 7.520 1.00 84.69 163 THR A O 1
ATOM 1278 N N . VAL A 1 164 ? -1.274 -1.248 6.416 1.00 91.44 164 VAL A N 1
ATOM 1279 C CA . VAL A 1 164 ? -0.093 -2.000 5.965 1.00 91.44 164 VAL A CA 1
ATOM 1280 C C . VAL A 1 164 ? 0.910 -2.204 7.101 1.00 91.44 164 VAL A C 1
ATOM 1282 O O . VAL A 1 164 ? 0.983 -1.395 8.029 1.00 91.44 164 VAL A O 1
ATOM 1285 N N . ASN A 1 165 ? 1.754 -3.237 7.015 1.00 91.62 165 ASN A N 1
ATOM 1286 C CA . ASN A 1 165 ? 2.883 -3.376 7.932 1.00 91.62 165 ASN A CA 1
ATOM 1287 C C . ASN A 1 165 ? 4.044 -2.471 7.483 1.00 91.62 165 ASN A C 1
ATOM 1289 O O . ASN A 1 165 ? 4.927 -2.877 6.723 1.00 91.62 165 ASN A O 1
ATOM 1293 N N . GLY A 1 166 ? 4.056 -1.232 7.984 1.00 92.38 166 GLY A N 1
ATOM 1294 C CA . GLY A 1 166 ? 5.069 -0.231 7.632 1.00 92.38 166 GLY A CA 1
ATOM 1295 C C . GLY A 1 166 ? 6.507 -0.657 7.951 1.00 92.38 166 GLY A C 1
ATOM 1296 O O . GLY A 1 166 ? 7.415 -0.389 7.167 1.00 92.38 166 GLY A O 1
ATOM 1297 N N . ALA A 1 167 ? 6.728 -1.388 9.049 1.00 92.25 167 ALA A N 1
ATOM 1298 C CA . ALA A 1 167 ? 8.057 -1.885 9.409 1.00 92.25 167 ALA A CA 1
ATOM 1299 C C . ALA A 1 167 ? 8.563 -2.942 8.411 1.00 92.25 167 ALA A C 1
ATOM 1301 O O . ALA A 1 167 ? 9.726 -2.904 8.002 1.00 92.25 167 ALA A O 1
ATOM 1302 N N . ARG A 1 168 ? 7.686 -3.855 7.969 1.00 95.44 168 ARG A N 1
ATOM 1303 C CA . ARG A 1 168 ? 8.014 -4.857 6.944 1.00 95.44 168 ARG A CA 1
ATOM 1304 C C . ARG A 1 168 ? 8.270 -4.210 5.586 1.00 95.44 168 ARG A C 1
ATOM 1306 O O . ARG A 1 168 ? 9.249 -4.574 4.934 1.00 95.44 168 ARG A O 1
ATOM 1313 N N . LEU A 1 169 ? 7.457 -3.230 5.186 1.00 97.88 169 LEU A N 1
ATOM 1314 C CA . LEU A 1 169 ? 7.689 -2.460 3.960 1.00 97.88 169 LEU A CA 1
ATOM 1315 C C . LEU A 1 169 ? 9.050 -1.763 3.993 1.00 97.88 169 LEU A C 1
ATOM 1317 O O . LEU A 1 169 ? 9.844 -1.918 3.068 1.00 97.88 169 LEU A O 1
ATOM 1321 N N . TRP A 1 170 ? 9.355 -1.059 5.084 1.00 95.88 170 TRP A N 1
ATOM 1322 C CA . TRP A 1 170 ? 10.630 -0.368 5.255 1.00 95.88 170 TRP A CA 1
ATOM 1323 C C . TRP A 1 170 ? 11.824 -1.327 5.221 1.00 95.88 170 TRP A C 1
ATOM 1325 O O . TRP A 1 170 ? 12.828 -1.050 4.567 1.00 95.88 170 TRP A O 1
ATOM 1335 N N . SER A 1 171 ? 11.717 -2.486 5.877 1.00 96.38 171 SER A N 1
ATOM 1336 C CA . SER A 1 171 ? 12.749 -3.528 5.812 1.00 96.38 171 SER A CA 1
ATOM 1337 C C . SER A 1 171 ? 12.956 -4.032 4.382 1.00 96.38 171 SER A C 1
ATOM 1339 O O . SER A 1 171 ? 14.092 -4.126 3.925 1.00 96.38 171 SER A O 1
ATOM 1341 N N . THR A 1 172 ? 11.861 -4.295 3.663 1.00 97.50 172 THR A N 1
ATOM 1342 C CA . THR A 1 172 ? 11.882 -4.780 2.273 1.00 97.50 172 THR A CA 1
ATOM 1343 C C . THR A 1 172 ? 12.534 -3.749 1.338 1.00 97.50 172 THR A C 1
ATOM 1345 O O . THR A 1 172 ? 13.355 -4.108 0.496 1.00 97.50 172 THR A O 1
ATOM 1348 N N . LEU A 1 173 ? 12.234 -2.455 1.518 1.00 98.44 173 LEU A N 1
ATOM 1349 C CA . LEU A 1 173 ? 12.871 -1.353 0.784 1.00 98.44 173 LEU A CA 1
ATOM 1350 C C . LEU A 1 173 ? 14.381 -1.294 1.035 1.00 98.44 173 LEU A C 1
ATOM 1352 O O . LEU A 1 173 ? 15.159 -1.183 0.090 1.00 98.44 173 LEU A O 1
ATOM 1356 N N . ASN A 1 174 ? 14.804 -1.391 2.298 1.00 97.81 174 ASN A N 1
ATOM 1357 C CA . ASN A 1 174 ? 16.222 -1.333 2.650 1.00 97.81 174 ASN A CA 1
ATOM 1358 C C . ASN A 1 174 ? 17.009 -2.524 2.097 1.00 97.81 174 ASN A C 1
ATOM 1360 O O . ASN A 1 174 ? 18.128 -2.335 1.629 1.00 97.81 174 ASN A O 1
ATOM 1364 N N . GLU A 1 175 ? 16.432 -3.726 2.116 1.00 98.31 175 GLU A N 1
ATOM 1365 C CA . GLU A 1 175 ? 17.067 -4.921 1.554 1.00 98.31 175 GLU A CA 1
ATOM 1366 C C . GLU A 1 175 ? 17.207 -4.815 0.031 1.00 98.31 175 GLU A C 1
ATOM 1368 O O . GLU A 1 175 ? 18.289 -5.030 -0.515 1.00 98.31 175 GLU A O 1
ATOM 1373 N N . MET A 1 176 ? 16.150 -4.374 -0.657 1.00 98.44 176 MET A N 1
ATOM 1374 C CA . MET A 1 176 ? 16.178 -4.158 -2.104 1.00 98.44 176 MET A CA 1
ATOM 1375 C C . MET A 1 176 ? 17.163 -3.051 -2.523 1.00 98.44 176 MET A C 1
ATOM 1377 O O . MET A 1 176 ? 17.768 -3.123 -3.595 1.00 98.44 176 MET A O 1
ATOM 1381 N N . ALA A 1 177 ? 17.363 -2.030 -1.685 1.00 97.81 177 ALA A N 1
ATOM 1382 C CA . ALA A 1 177 ? 18.316 -0.951 -1.943 1.00 97.81 177 ALA A CA 1
ATOM 1383 C C . ALA A 1 177 ? 19.789 -1.405 -1.913 1.00 97.81 177 ALA A C 1
ATOM 1385 O O . ALA A 1 177 ? 20.649 -0.691 -2.428 1.00 97.81 177 ALA A O 1
ATOM 1386 N N . LEU A 1 178 ? 20.098 -2.583 -1.353 1.00 98.06 178 LEU A N 1
ATOM 1387 C CA . LEU A 1 178 ? 21.453 -3.149 -1.387 1.00 98.06 178 LEU A CA 1
ATOM 1388 C C . LEU A 1 178 ? 21.860 -3.585 -2.803 1.00 98.06 178 LEU A C 1
ATOM 1390 O O . LEU A 1 178 ? 23.045 -3.584 -3.142 1.00 98.06 178 LEU A O 1
ATOM 1394 N N . LEU A 1 179 ? 20.884 -3.930 -3.646 1.00 97.94 179 LEU A N 1
ATOM 1395 C CA . LEU A 1 179 ? 21.102 -4.414 -5.005 1.00 97.94 179 LEU A CA 1
ATOM 1396 C C . LEU A 1 179 ? 21.325 -3.233 -5.955 1.00 97.94 179 LEU A C 1
ATOM 1398 O O . LEU A 1 179 ? 20.375 -2.601 -6.418 1.00 97.94 179 LEU A O 1
ATOM 1402 N N . GLY A 1 180 ? 22.599 -2.936 -6.218 1.00 96.81 180 GLY A N 1
ATOM 1403 C CA . GLY A 1 180 ? 23.035 -1.745 -6.952 1.00 96.81 180 GLY A CA 1
ATOM 1404 C C . GLY A 1 180 ? 23.413 -0.568 -6.047 1.00 96.81 180 GLY A C 1
ATOM 1405 O O . GLY A 1 180 ? 23.491 0.559 -6.528 1.00 96.81 180 GLY A O 1
ATOM 1406 N N . ALA A 1 181 ? 23.637 -0.791 -4.746 1.00 97.31 181 ALA A N 1
ATOM 1407 C CA . ALA A 1 181 ? 24.005 0.273 -3.814 1.00 97.31 181 ALA A CA 1
ATOM 1408 C C . ALA A 1 181 ? 25.266 1.038 -4.253 1.00 97.31 181 ALA A C 1
ATOM 1410 O O . ALA A 1 181 ? 26.281 0.464 -4.651 1.00 97.31 181 ALA A O 1
ATOM 1411 N N . THR A 1 182 ? 25.211 2.360 -4.124 1.00 96.12 182 THR A N 1
ATOM 1412 C CA . THR A 1 182 ? 26.323 3.268 -4.429 1.00 96.12 182 THR A CA 1
ATOM 1413 C C . THR A 1 182 ? 26.963 3.804 -3.143 1.00 96.12 182 THR A C 1
ATOM 1415 O O . THR A 1 182 ? 26.284 3.905 -2.118 1.00 96.12 182 THR A O 1
ATOM 1418 N N . PRO A 1 183 ? 28.237 4.246 -3.170 1.00 94.50 183 PRO A N 1
ATOM 1419 C CA . PRO A 1 183 ? 28.886 4.842 -1.997 1.00 94.50 183 PRO A CA 1
ATOM 1420 C C . PRO A 1 183 ? 28.171 6.077 -1.425 1.00 94.50 183 PRO A C 1
ATOM 1422 O O . PRO A 1 183 ? 28.323 6.378 -0.246 1.00 94.50 183 PRO A O 1
ATOM 1425 N N . ALA A 1 184 ? 27.389 6.787 -2.245 1.00 93.50 184 ALA A N 1
ATOM 1426 C CA . ALA A 1 184 ? 26.617 7.961 -1.836 1.00 93.50 184 ALA A CA 1
ATOM 1427 C C . ALA A 1 184 ? 25.248 7.615 -1.211 1.00 93.50 184 ALA A C 1
ATOM 1429 O O . ALA A 1 184 ? 24.476 8.517 -0.900 1.00 93.50 184 ALA A O 1
ATOM 1430 N N . GLY A 1 185 ? 24.924 6.327 -1.041 1.00 92.62 185 GLY A N 1
ATOM 1431 C CA . GLY A 1 185 ? 23.652 5.874 -0.468 1.00 92.62 185 GLY A CA 1
ATOM 1432 C C . GLY A 1 185 ? 22.475 5.826 -1.451 1.00 92.62 185 GLY A C 1
ATOM 1433 O O . GLY A 1 185 ? 21.345 5.586 -1.025 1.00 92.62 185 GLY A O 1
ATOM 1434 N N . GLY A 1 186 ? 22.722 6.048 -2.746 1.00 96.25 186 GLY A N 1
ATOM 1435 C CA . GLY A 1 186 ? 21.764 5.818 -3.835 1.00 96.25 186 GLY A CA 1
ATOM 1436 C C . GLY A 1 186 ? 21.877 4.417 -4.442 1.00 96.25 186 GLY A C 1
ATOM 1437 O O . GLY A 1 186 ? 22.645 3.585 -3.951 1.00 96.25 186 GLY A O 1
ATOM 1438 N N . VAL A 1 187 ? 21.177 4.188 -5.550 1.00 98.00 187 VAL A N 1
ATOM 1439 C CA . VAL A 1 187 ? 21.141 2.920 -6.291 1.00 98.00 187 VAL A CA 1
ATOM 1440 C C . VAL A 1 187 ? 21.493 3.161 -7.761 1.00 98.00 187 VAL A C 1
ATOM 1442 O O . VAL A 1 187 ? 21.042 4.112 -8.385 1.00 98.00 187 VAL A O 1
ATOM 1445 N N . THR A 1 188 ? 22.339 2.307 -8.329 1.00 98.06 188 THR A N 1
ATOM 1446 C CA . THR A 1 188 ? 22.556 2.181 -9.772 1.00 98.06 188 THR A CA 1
ATOM 1447 C C . THR A 1 188 ? 22.218 0.756 -10.167 1.00 98.06 188 THR A C 1
ATOM 1449 O O . THR A 1 188 ? 23.031 -0.154 -10.018 1.00 98.06 188 THR A O 1
ATOM 1452 N N . ARG A 1 189 ? 20.997 0.577 -10.659 1.00 98.31 189 ARG A N 1
ATOM 1453 C CA . ARG A 1 189 ? 20.455 -0.699 -11.109 1.00 98.31 189 ARG A CA 1
ATOM 1454 C C . ARG A 1 189 ? 19.820 -0.498 -12.478 1.00 98.31 189 ARG A C 1
ATOM 1456 O O . ARG A 1 189 ? 18.611 -0.347 -12.609 1.00 98.31 189 ARG A O 1
ATOM 1463 N N . LEU A 1 190 ? 20.669 -0.418 -13.499 1.00 98.50 190 LEU A N 1
ATOM 1464 C CA . LEU A 1 190 ? 20.219 -0.201 -14.872 1.00 98.50 190 LEU A CA 1
ATOM 1465 C C . LEU A 1 190 ? 19.379 -1.383 -15.354 1.00 98.50 190 LEU A C 1
ATOM 1467 O O . LEU A 1 190 ? 19.694 -2.533 -15.053 1.00 98.50 190 LEU A O 1
ATOM 1471 N N . ALA A 1 191 ? 18.360 -1.104 -16.165 1.00 98.62 191 ALA A N 1
ATOM 1472 C CA . ALA A 1 191 ? 17.492 -2.139 -16.706 1.00 98.62 191 ALA A CA 1
ATOM 1473 C C . ALA A 1 191 ? 18.291 -3.285 -17.350 1.00 98.62 191 ALA A C 1
ATOM 1475 O O . ALA A 1 191 ? 19.228 -3.069 -18.130 1.00 98.62 191 ALA A O 1
ATOM 1476 N N . LEU A 1 192 ? 17.905 -4.519 -17.029 1.00 98.69 192 LEU A N 1
ATOM 1477 C CA . LEU A 1 192 ? 18.484 -5.751 -17.564 1.00 98.69 192 LEU A CA 1
ATOM 1478 C C . LEU A 1 192 ? 19.990 -5.920 -17.290 1.00 98.69 192 LEU A C 1
ATOM 1480 O O . LEU A 1 192 ? 20.692 -6.604 -18.041 1.00 98.69 192 LEU A O 1
ATOM 1484 N N . SER A 1 193 ? 20.523 -5.245 -16.269 1.00 98.62 193 SER A N 1
ATOM 1485 C CA . SER A 1 193 ? 21.849 -5.539 -15.725 1.00 98.62 193 SER A CA 1
ATOM 1486 C C . SER A 1 193 ? 21.799 -6.752 -14.788 1.00 98.62 193 SER A C 1
ATOM 1488 O O . SER A 1 193 ? 20.729 -7.289 -14.493 1.00 98.62 193 SER A O 1
ATOM 1490 N N . GLU A 1 194 ? 22.960 -7.185 -14.297 1.00 98.38 194 GLU A N 1
ATOM 1491 C CA . GLU A 1 194 ? 23.024 -8.243 -13.284 1.00 98.38 194 GLU A CA 1
ATOM 1492 C C . GLU A 1 194 ? 22.358 -7.807 -11.969 1.00 98.38 194 GLU A C 1
ATOM 1494 O O . GLU A 1 194 ? 21.660 -8.590 -11.331 1.00 98.38 194 GLU A O 1
ATOM 1499 N N . GLU A 1 195 ? 22.498 -6.539 -11.584 1.00 98.56 195 GLU A N 1
ATOM 1500 C CA . GLU A 1 195 ? 21.837 -5.974 -10.406 1.00 98.56 195 GLU A CA 1
ATOM 1501 C C . GLU A 1 195 ? 20.308 -5.967 -10.561 1.00 98.56 195 GLU A C 1
ATOM 1503 O O . GLU A 1 195 ? 19.598 -6.272 -9.602 1.00 98.56 195 GLU A O 1
ATOM 1508 N N . ASP A 1 196 ? 19.789 -5.663 -11.760 1.00 98.81 196 ASP A N 1
ATOM 1509 C CA . ASP A 1 196 ? 18.350 -5.757 -12.053 1.00 98.81 196 ASP A CA 1
ATOM 1510 C C . ASP A 1 196 ? 17.879 -7.217 -12.022 1.00 98.81 196 ASP A C 1
ATOM 1512 O O . ASP A 1 196 ? 16.860 -7.527 -11.407 1.00 98.81 196 ASP A O 1
ATOM 1516 N N . ARG A 1 197 ? 18.660 -8.154 -12.580 1.00 98.81 197 ARG A N 1
ATOM 1517 C CA . ARG A 1 197 ? 18.370 -9.594 -12.477 1.00 98.81 197 ARG A CA 1
ATOM 1518 C C . ARG A 1 197 ? 18.237 -10.041 -11.020 1.00 98.81 197 ARG A C 1
ATOM 1520 O O . ARG A 1 197 ? 17.251 -10.690 -10.674 1.00 98.81 197 ARG A O 1
ATOM 1527 N N . LEU A 1 198 ? 19.197 -9.678 -10.168 1.00 98.81 198 LEU A N 1
ATOM 1528 C CA . LEU A 1 198 ? 19.180 -10.013 -8.741 1.00 98.81 198 LEU A CA 1
ATOM 1529 C C . LEU A 1 198 ? 17.958 -9.415 -8.030 1.00 98.81 198 LEU A C 1
ATOM 1531 O O . LEU A 1 198 ? 17.326 -10.093 -7.221 1.00 98.81 198 LEU A O 1
ATOM 1535 N N . ALA A 1 199 ? 17.586 -8.175 -8.356 1.00 98.75 199 ALA A N 1
ATOM 1536 C CA . ALA A 1 199 ? 16.413 -7.523 -7.780 1.00 98.75 199 ALA A CA 1
ATOM 1537 C C . ALA A 1 199 ? 15.099 -8.186 -8.215 1.00 98.75 199 ALA A C 1
ATOM 1539 O O . ALA A 1 199 ? 14.215 -8.422 -7.389 1.00 98.75 199 ALA A O 1
ATOM 1540 N N . ARG A 1 200 ? 14.981 -8.555 -9.493 1.00 98.88 200 ARG A N 1
ATOM 1541 C CA . ARG A 1 200 ? 13.836 -9.312 -10.015 1.00 98.88 200 ARG A CA 1
ATOM 1542 C C . ARG A 1 200 ? 13.727 -10.691 -9.370 1.00 98.88 200 ARG A C 1
ATOM 1544 O O . ARG A 1 200 ? 12.629 -11.109 -9.003 1.00 98.88 200 ARG A O 1
ATOM 1551 N N . ASP A 1 201 ? 14.851 -11.379 -9.183 1.00 98.88 201 ASP A N 1
ATOM 1552 C CA . ASP A 1 201 ? 14.884 -12.679 -8.514 1.00 98.88 201 ASP A CA 1
ATOM 1553 C C . ASP A 1 201 ? 14.435 -12.575 -7.055 1.00 98.88 201 ASP A C 1
ATOM 1555 O O . ASP A 1 201 ? 13.605 -13.376 -6.620 1.00 98.88 201 ASP A O 1
ATOM 1559 N N . LEU A 1 202 ? 14.909 -11.559 -6.327 1.00 98.81 202 LEU A N 1
ATOM 1560 C CA . LEU A 1 202 ? 14.502 -11.300 -4.946 1.00 98.81 202 LEU A CA 1
ATOM 1561 C C . LEU A 1 202 ? 13.005 -10.973 -4.849 1.00 98.81 202 LEU A C 1
ATOM 1563 O O . LEU A 1 202 ? 12.291 -11.548 -4.028 1.00 98.81 202 LEU A O 1
ATOM 1567 N N . LEU A 1 203 ? 12.489 -10.127 -5.746 1.00 98.81 203 LEU A N 1
ATOM 1568 C CA . LEU A 1 203 ? 11.058 -9.828 -5.826 1.00 98.81 203 LEU A CA 1
ATOM 1569 C C . LEU A 1 203 ? 10.228 -11.095 -6.101 1.00 98.81 203 LEU A C 1
ATOM 1571 O O . LEU A 1 203 ? 9.210 -11.335 -5.447 1.00 98.81 203 LEU A O 1
ATOM 1575 N N . ARG A 1 204 ? 10.670 -11.934 -7.046 1.00 98.69 204 ARG A N 1
ATOM 1576 C CA . ARG A 1 204 ? 10.030 -13.220 -7.359 1.00 98.69 204 ARG A CA 1
ATOM 1577 C C . ARG A 1 204 ? 10.076 -14.176 -6.167 1.00 98.69 204 ARG A C 1
ATOM 1579 O O . ARG A 1 204 ? 9.099 -14.887 -5.932 1.00 98.69 204 ARG A O 1
ATOM 1586 N N . GLN A 1 205 ? 11.186 -14.219 -5.433 1.00 98.69 205 GLN A N 1
ATOM 1587 C CA . GLN A 1 205 ? 11.328 -15.026 -4.224 1.00 98.69 205 GLN A CA 1
ATOM 1588 C C . GLN A 1 205 ? 10.311 -14.589 -3.165 1.00 98.69 205 GLN A C 1
ATOM 1590 O O . GLN A 1 205 ? 9.513 -15.410 -2.717 1.00 98.69 205 GLN A O 1
ATOM 1595 N N . TRP A 1 206 ? 10.263 -13.299 -2.842 1.00 98.75 206 TRP A N 1
ATOM 1596 C CA . TRP A 1 206 ? 9.314 -12.743 -1.880 1.00 98.75 206 TRP A CA 1
ATOM 1597 C C . TRP A 1 206 ? 7.850 -12.964 -2.260 1.00 98.75 206 TRP A C 1
ATOM 1599 O O . TRP A 1 206 ? 7.017 -13.203 -1.383 1.00 98.75 206 TRP A O 1
ATOM 1609 N N . ALA A 1 207 ? 7.529 -12.895 -3.554 1.00 98.44 207 ALA A N 1
ATOM 1610 C CA . ALA A 1 207 ? 6.203 -13.225 -4.058 1.00 98.44 207 ALA A CA 1
ATOM 1611 C C . ALA A 1 207 ? 5.858 -14.700 -3.801 1.00 98.44 207 ALA A C 1
ATOM 1613 O O . ALA A 1 207 ? 4.792 -14.995 -3.262 1.00 98.44 207 ALA A O 1
ATOM 1614 N N . ARG A 1 208 ? 6.777 -15.623 -4.119 1.00 98.06 208 ARG A N 1
ATOM 1615 C CA . ARG A 1 208 ? 6.596 -17.068 -3.901 1.00 98.06 208 ARG A CA 1
ATOM 1616 C C . ARG A 1 208 ? 6.456 -17.425 -2.426 1.00 98.06 208 ARG A C 1
ATOM 1618 O O . ARG A 1 208 ? 5.582 -18.215 -2.086 1.00 98.06 208 ARG A O 1
ATOM 1625 N N . GLU A 1 209 ? 7.275 -16.834 -1.560 1.00 97.69 209 GLU A N 1
ATOM 1626 C CA . GLU A 1 209 ? 7.196 -17.015 -0.103 1.00 97.69 209 GLU A CA 1
ATOM 1627 C C . GLU A 1 209 ? 5.843 -16.560 0.456 1.00 97.69 209 GLU A C 1
ATOM 1629 O O . GLU A 1 209 ? 5.301 -17.190 1.360 1.00 97.69 209 GLU A O 1
ATOM 1634 N N . ALA A 1 210 ? 5.261 -15.507 -0.124 1.00 96.31 210 ALA A N 1
ATOM 1635 C CA . ALA A 1 210 ? 3.925 -15.026 0.215 1.00 96.31 210 ALA A CA 1
ATOM 1636 C C . ALA A 1 210 ? 2.785 -15.786 -0.502 1.00 96.31 210 ALA A C 1
ATOM 1638 O O . ALA A 1 210 ? 1.617 -15.434 -0.333 1.00 96.31 210 ALA A O 1
ATOM 1639 N N . GLY A 1 211 ? 3.100 -16.825 -1.285 1.00 97.50 211 GLY A N 1
ATOM 1640 C CA . GLY A 1 211 ? 2.124 -17.671 -1.976 1.00 97.50 211 GLY A CA 1
ATOM 1641 C C . GLY A 1 211 ? 1.590 -17.103 -3.295 1.00 97.50 211 GLY A C 1
ATOM 1642 O O . GLY A 1 211 ? 0.575 -17.584 -3.796 1.00 97.50 211 GLY A O 1
ATOM 1643 N N . PHE A 1 212 ? 2.245 -16.095 -3.873 1.00 98.19 212 PHE A N 1
ATOM 1644 C CA . PHE A 1 212 ? 1.821 -15.482 -5.130 1.00 98.19 212 PHE A CA 1
ATOM 1645 C C . PHE A 1 212 ? 2.572 -16.081 -6.332 1.00 98.19 212 PHE A C 1
ATOM 1647 O O . PHE A 1 212 ? 3.808 -16.037 -6.367 1.00 98.19 212 PHE A O 1
ATOM 1654 N N . PRO A 1 213 ? 1.873 -16.613 -7.355 1.00 97.69 213 PRO A N 1
ATOM 1655 C CA . PRO A 1 213 ? 2.503 -16.931 -8.631 1.00 97.69 213 PRO A CA 1
ATOM 1656 C C . PRO A 1 213 ? 3.049 -15.661 -9.295 1.00 97.69 213 PRO A C 1
ATOM 1658 O O . PRO A 1 213 ? 2.446 -14.590 -9.213 1.00 97.69 213 PRO A O 1
ATOM 1661 N N . CYS A 1 214 ? 4.184 -15.806 -9.979 1.00 97.75 214 CYS A N 1
ATOM 1662 C CA . CYS A 1 214 ? 4.842 -14.744 -10.729 1.00 97.75 214 CYS A CA 1
ATOM 1663 C C . CYS A 1 214 ? 5.083 -15.222 -12.157 1.00 97.75 214 CYS A C 1
ATOM 1665 O O . CYS A 1 214 ? 5.925 -16.093 -12.385 1.00 97.75 214 CYS A O 1
ATOM 1667 N N . ASP A 1 215 ? 4.388 -14.608 -13.104 1.00 97.31 215 ASP A N 1
ATOM 1668 C CA . ASP A 1 215 ? 4.610 -14.840 -14.522 1.00 97.31 215 ASP A CA 1
ATOM 1669 C C . ASP A 1 215 ? 5.504 -13.758 -15.127 1.00 97.31 215 ASP A C 1
ATOM 1671 O O . ASP A 1 215 ? 5.617 -12.662 -14.576 1.00 97.31 215 ASP A O 1
ATOM 1675 N N . VAL A 1 216 ? 6.100 -14.049 -16.284 1.00 98.56 216 VAL A N 1
ATOM 1676 C CA . VAL A 1 216 ? 6.911 -13.097 -17.050 1.00 98.56 216 VAL A CA 1
ATOM 1677 C C . VAL A 1 216 ? 6.509 -13.128 -18.522 1.00 98.56 216 VAL A C 1
ATOM 1679 O O . VAL A 1 216 ? 6.294 -14.209 -19.075 1.00 98.56 216 VAL A O 1
ATOM 1682 N N . ASP A 1 217 ? 6.359 -11.957 -19.139 1.00 98.62 217 ASP A N 1
ATOM 1683 C CA . ASP A 1 217 ? 6.062 -11.823 -20.571 1.00 98.62 217 ASP A CA 1
ATOM 1684 C C . ASP A 1 217 ? 7.330 -11.682 -21.436 1.00 98.62 217 ASP A C 1
ATOM 1686 O O . ASP A 1 217 ? 8.459 -11.691 -20.941 1.00 98.62 217 ASP A O 1
ATOM 1690 N N . SER A 1 218 ? 7.153 -11.570 -22.750 1.00 98.44 218 SER A N 1
ATOM 1691 C CA . SER A 1 218 ? 8.230 -11.497 -23.740 1.00 98.44 218 SER A CA 1
ATOM 1692 C C . SER A 1 218 ? 9.103 -10.244 -23.630 1.00 98.44 218 SER A C 1
ATOM 1694 O O . SER A 1 218 ? 10.229 -10.253 -24.130 1.00 98.44 218 SER A O 1
ATOM 1696 N N . MET A 1 219 ? 8.638 -9.206 -22.924 1.00 98.69 219 MET A N 1
ATOM 1697 C CA . MET A 1 219 ? 9.394 -7.991 -22.599 1.00 98.69 219 MET A CA 1
ATOM 1698 C C . MET A 1 219 ? 9.967 -8.006 -21.172 1.00 98.69 219 MET A C 1
ATOM 1700 O O . MET A 1 219 ? 10.522 -7.010 -20.702 1.00 98.69 219 MET A O 1
ATOM 1704 N N . GLY A 1 220 ? 9.857 -9.131 -20.465 1.00 98.62 220 GLY A N 1
ATOM 1705 C CA . GLY A 1 220 ? 10.376 -9.297 -19.113 1.00 98.62 220 GLY A CA 1
ATOM 1706 C C . GLY A 1 220 ? 9.560 -8.619 -18.024 1.00 98.62 220 GLY A C 1
ATOM 1707 O O . GLY A 1 220 ? 10.031 -8.555 -16.885 1.00 98.62 220 GLY A O 1
ATOM 1708 N N . ASN A 1 221 ? 8.355 -8.133 -18.337 1.00 98.88 221 ASN A N 1
ATOM 1709 C CA . ASN A 1 221 ? 7.465 -7.599 -17.316 1.00 98.88 221 ASN A CA 1
ATOM 1710 C C . ASN A 1 221 ? 7.059 -8.738 -16.384 1.00 98.88 221 ASN A C 1
ATOM 1712 O O . ASN A 1 221 ? 6.676 -9.817 -16.844 1.00 98.88 221 ASN A O 1
ATOM 1716 N N . MET A 1 222 ? 7.144 -8.510 -15.076 1.00 98.81 222 MET A N 1
ATOM 1717 C CA . MET A 1 222 ? 6.758 -9.510 -14.082 1.00 98.81 222 MET A CA 1
ATOM 1718 C C . MET A 1 222 ? 5.342 -9.236 -13.599 1.00 98.81 222 MET A C 1
ATOM 1720 O O . MET A 1 222 ? 5.050 -8.114 -13.201 1.00 98.81 222 MET A O 1
ATOM 1724 N N . PHE A 1 223 ? 4.493 -10.261 -13.572 1.00 98.69 223 PHE A N 1
ATOM 1725 C CA . PHE A 1 223 ? 3.118 -10.179 -13.082 1.00 98.69 223 PHE A CA 1
ATOM 1726 C C . PHE A 1 223 ? 2.935 -11.121 -11.896 1.00 98.69 223 PHE A C 1
ATOM 1728 O O . PHE A 1 223 ? 2.888 -12.341 -12.060 1.00 98.69 223 PHE A O 1
ATOM 1735 N N . ILE A 1 224 ? 2.826 -10.548 -10.702 1.00 98.75 224 ILE A N 1
ATOM 1736 C CA . ILE A 1 224 ? 2.609 -11.250 -9.439 1.00 98.75 224 ILE A CA 1
ATOM 1737 C C . ILE A 1 224 ? 1.119 -11.182 -9.114 1.00 98.75 224 ILE A C 1
ATOM 1739 O O . ILE A 1 224 ? 0.583 -10.104 -8.869 1.00 98.75 224 ILE A O 1
ATOM 1743 N N . ARG A 1 225 ? 0.423 -12.320 -9.146 1.00 98.31 225 ARG A N 1
ATOM 1744 C CA . ARG A 1 225 ? -1.044 -12.353 -9.049 1.00 98.31 225 ARG A CA 1
ATOM 1745 C C . ARG A 1 225 ? -1.510 -12.892 -7.705 1.00 98.31 225 ARG A C 1
ATOM 1747 O O . ARG A 1 225 ? -1.176 -14.011 -7.332 1.00 98.31 225 ARG A O 1
ATOM 1754 N N . ARG A 1 226 ? -2.374 -12.137 -7.032 1.00 98.38 226 ARG A N 1
ATOM 1755 C CA . ARG A 1 226 ? -3.195 -12.613 -5.919 1.00 98.38 226 ARG A CA 1
ATOM 1756 C C . ARG A 1 226 ? -4.603 -12.902 -6.429 1.00 98.38 226 ARG A C 1
ATOM 1758 O O . ARG A 1 226 ? -5.268 -11.995 -6.928 1.00 98.38 226 ARG A O 1
ATOM 1765 N N . ALA A 1 227 ? -5.040 -14.152 -6.308 1.00 97.94 227 ALA A N 1
ATOM 1766 C CA . ALA A 1 227 ? -6.367 -14.565 -6.751 1.00 97.94 227 ALA A CA 1
ATOM 1767 C C . ALA A 1 227 ? -7.471 -13.905 -5.907 1.00 97.94 227 ALA A C 1
ATOM 1769 O O . ALA A 1 227 ? -7.364 -13.829 -4.681 1.00 97.94 227 ALA A O 1
ATOM 1770 N N . GLY A 1 228 ? -8.521 -13.440 -6.577 1.00 96.81 228 GLY A N 1
ATOM 1771 C CA . GLY A 1 228 ? -9.795 -13.093 -5.964 1.00 96.81 228 GLY A CA 1
ATOM 1772 C C . GLY A 1 228 ? -10.789 -14.254 -6.026 1.00 96.81 228 GLY A C 1
ATOM 1773 O O . GLY A 1 228 ? -10.484 -15.344 -6.512 1.00 96.81 228 GLY A O 1
ATOM 1774 N N . LYS A 1 229 ? -12.017 -14.006 -5.570 1.00 96.94 229 LYS A N 1
ATOM 1775 C CA . LYS A 1 229 ? -13.108 -14.991 -5.596 1.00 96.94 229 LYS A CA 1
ATOM 1776 C C . LYS A 1 229 ? -13.583 -15.316 -7.009 1.00 96.94 229 LYS A C 1
ATOM 1778 O O . LYS A 1 229 ? -14.054 -16.424 -7.255 1.00 96.94 229 LYS A O 1
ATOM 1783 N N . ASN A 1 230 ? -13.498 -14.356 -7.933 1.00 95.56 230 ASN A N 1
ATOM 1784 C CA . ASN A 1 230 ? -14.005 -14.514 -9.288 1.00 95.56 230 ASN A CA 1
ATOM 1785 C C . ASN A 1 230 ? -12.932 -14.211 -10.341 1.00 95.56 230 ASN A C 1
ATOM 1787 O O . ASN A 1 230 ? -12.723 -13.064 -10.739 1.00 95.56 230 ASN A O 1
ATOM 1791 N N . SER A 1 231 ? -12.323 -15.277 -10.860 1.00 91.62 231 SER A N 1
ATOM 1792 C CA . SER A 1 231 ? -11.291 -15.222 -11.903 1.00 91.62 231 SER A CA 1
ATOM 1793 C C . SER A 1 231 ? -11.793 -14.752 -13.275 1.00 91.62 231 SER A C 1
ATOM 1795 O O . SER A 1 231 ? -10.983 -14.495 -14.161 1.00 91.62 231 SER A O 1
ATOM 1797 N N . GLN A 1 232 ? -13.111 -14.625 -13.474 1.00 94.94 232 GLN A N 1
ATOM 1798 C CA . GLN A 1 232 ? -13.693 -14.091 -14.714 1.00 94.94 232 GLN A CA 1
ATOM 1799 C C . GLN A 1 232 ? -13.740 -12.559 -14.729 1.00 94.94 232 GLN A C 1
ATOM 1801 O O . GLN A 1 232 ? -14.003 -11.951 -15.767 1.00 94.94 232 GLN A O 1
ATOM 1806 N N . LEU A 1 233 ? -13.529 -11.914 -13.580 1.00 97.50 233 LEU A N 1
ATOM 1807 C CA . LEU A 1 233 ? -13.537 -10.464 -13.483 1.00 97.50 233 LEU A CA 1
ATOM 1808 C C . LEU A 1 233 ? -12.171 -9.883 -13.852 1.00 97.50 233 LEU A C 1
ATOM 1810 O O . LEU A 1 233 ? -11.132 -10.371 -13.416 1.00 97.50 233 LEU A O 1
ATOM 1814 N N . ALA A 1 234 ? -12.180 -8.775 -14.600 1.00 98.06 234 ALA A N 1
ATOM 1815 C CA . ALA A 1 234 ? -10.963 -8.018 -14.882 1.00 98.06 234 ALA A CA 1
ATOM 1816 C C . ALA A 1 234 ? -10.245 -7.625 -13.567 1.00 98.06 234 ALA A C 1
ATOM 1818 O O . ALA A 1 234 ? -10.927 -7.141 -12.651 1.00 98.06 234 ALA A O 1
ATOM 1819 N N . PRO A 1 235 ? -8.916 -7.823 -13.460 1.00 98.44 235 PRO A N 1
ATOM 1820 C CA . PRO A 1 235 ? -8.144 -7.552 -12.250 1.00 98.44 235 PRO A CA 1
ATOM 1821 C C . PRO A 1 235 ? -7.987 -6.058 -11.957 1.00 98.44 235 PRO A C 1
ATOM 1823 O O . PRO A 1 235 ? -8.165 -5.209 -12.834 1.00 98.44 235 PRO A O 1
ATOM 1826 N N . VAL A 1 236 ? -7.584 -5.756 -10.725 1.00 98.75 236 VAL A N 1
ATOM 1827 C CA . VAL A 1 236 ? -6.978 -4.469 -10.359 1.00 98.75 236 VAL A CA 1
ATOM 1828 C C . VAL A 1 236 ? -5.462 -4.598 -10.501 1.00 98.75 236 VAL A C 1
ATOM 1830 O O . VAL A 1 236 ? -4.868 -5.517 -9.938 1.00 98.75 236 VAL A O 1
ATOM 1833 N N . LEU A 1 237 ? -4.841 -3.706 -11.267 1.00 98.69 237 LEU A N 1
ATOM 1834 C CA . LEU A 1 237 ? -3.392 -3.658 -11.450 1.00 98.69 237 LEU A CA 1
ATOM 1835 C C . LEU A 1 237 ? -2.778 -2.635 -10.490 1.00 98.69 237 LEU A C 1
ATOM 1837 O O . LEU A 1 237 ? -3.315 -1.542 -10.314 1.00 98.69 237 LEU A O 1
ATOM 1841 N N . THR A 1 238 ? -1.644 -2.979 -9.897 1.00 98.81 238 THR A N 1
ATOM 1842 C CA . THR A 1 238 ? -0.777 -2.043 -9.180 1.00 98.81 238 THR A CA 1
ATOM 1843 C C . THR A 1 238 ? 0.672 -2.332 -9.514 1.00 98.81 238 THR A C 1
ATOM 1845 O O . THR A 1 238 ? 0.995 -3.459 -9.870 1.00 98.81 238 THR A O 1
ATOM 1848 N N . GLY A 1 239 ? 1.568 -1.364 -9.393 1.00 98.25 239 GLY A N 1
ATOM 1849 C CA . GLY A 1 239 ? 2.984 -1.620 -9.626 1.00 98.25 239 GLY A CA 1
ATOM 1850 C C . GLY A 1 239 ? 3.745 -0.371 -9.996 1.00 98.25 239 GLY A C 1
ATOM 1851 O O . GLY A 1 239 ? 3.241 0.725 -9.783 1.00 98.25 239 GLY A O 1
ATOM 1852 N N . SER A 1 240 ? 4.951 -0.585 -10.513 1.00 98.69 240 SER A N 1
ATOM 1853 C CA . SER A 1 240 ? 5.831 0.444 -11.066 1.00 98.69 240 SER A CA 1
ATOM 1854 C C . SER A 1 240 ? 7.028 -0.255 -11.744 1.00 98.69 240 SER A C 1
ATOM 1856 O O . SER A 1 240 ? 6.821 -1.241 -12.458 1.00 98.69 240 SER A O 1
ATOM 1858 N N . HIS A 1 241 ? 8.264 0.181 -11.495 1.00 98.81 241 HIS A N 1
ATOM 1859 C CA . HIS A 1 241 ? 9.501 -0.389 -12.034 1.00 98.81 241 HIS A CA 1
ATOM 1860 C C . HIS A 1 241 ? 10.559 -0.670 -10.957 1.00 98.81 241 HIS A C 1
ATOM 1862 O O . HIS A 1 241 ? 10.539 -0.114 -9.861 1.00 98.81 241 HIS A O 1
ATOM 1868 N N . VAL A 1 242 ? 11.484 -1.583 -11.262 1.00 98.19 242 VAL A N 1
ATOM 1869 C CA . VAL A 1 242 ? 12.617 -1.947 -10.391 1.00 98.19 242 VAL A CA 1
ATOM 1870 C C . VAL A 1 242 ? 13.931 -1.329 -10.878 1.00 98.19 242 VAL A C 1
ATOM 1872 O O . VAL A 1 242 ? 14.840 -1.149 -10.063 1.00 98.19 242 VAL A O 1
ATOM 1875 N N . ASP A 1 243 ? 14.065 -1.015 -12.169 1.00 98.56 243 ASP A N 1
ATOM 1876 C CA . ASP A 1 243 ? 15.261 -0.360 -12.702 1.00 98.56 243 ASP A CA 1
ATOM 1877 C C . ASP A 1 243 ? 15.377 1.100 -12.246 1.00 98.56 243 ASP A C 1
ATOM 1879 O O . ASP A 1 243 ? 14.386 1.708 -11.856 1.00 98.56 243 ASP A O 1
ATOM 1883 N N . SER A 1 244 ? 16.598 1.639 -12.268 1.00 98.00 244 SER A N 1
ATOM 1884 C CA . SER A 1 244 ? 16.908 3.007 -11.844 1.00 98.00 244 SER A CA 1
ATOM 1885 C C . SER A 1 244 ? 17.760 3.751 -12.873 1.00 98.00 244 SER A C 1
ATOM 1887 O O . SER A 1 244 ? 18.529 3.145 -13.629 1.00 98.00 244 SER A O 1
ATOM 1889 N N . GLN A 1 245 ? 17.752 5.083 -12.803 1.00 96.44 245 GLN A N 1
ATOM 1890 C CA . GLN A 1 245 ? 18.825 5.910 -13.369 1.00 96.44 245 GLN A CA 1
ATOM 1891 C C . GLN A 1 245 ? 20.216 5.550 -12.790 1.00 96.44 245 GLN A C 1
ATOM 1893 O O . GLN A 1 245 ? 20.328 5.009 -11.678 1.00 96.44 245 GLN A O 1
ATOM 1898 N N . PRO A 1 246 ? 21.318 5.901 -13.488 1.00 94.81 246 PRO A N 1
ATOM 1899 C CA . PRO A 1 246 ? 22.635 6.006 -12.873 1.00 94.81 246 PRO A CA 1
ATOM 1900 C C . PRO A 1 246 ? 22.603 6.973 -11.687 1.00 94.81 246 PRO A C 1
ATOM 1902 O O . PRO A 1 246 ? 22.136 8.100 -11.826 1.00 94.81 246 PRO A O 1
ATOM 1905 N N . LEU A 1 247 ? 23.158 6.556 -10.544 1.00 93.56 247 LEU A N 1
ATOM 1906 C CA . LEU A 1 247 ? 23.140 7.330 -9.293 1.00 93.56 247 LEU A CA 1
ATOM 1907 C C . LEU A 1 247 ? 21.716 7.723 -8.836 1.00 93.56 247 LEU A C 1
ATOM 1909 O O . LEU A 1 247 ? 21.533 8.780 -8.234 1.00 93.56 247 LEU A O 1
ATOM 1913 N N . GLY A 1 248 ? 20.723 6.879 -9.125 1.00 94.50 248 GLY A N 1
ATOM 1914 C CA . GLY A 1 248 ? 19.333 7.073 -8.727 1.00 94.50 248 GLY A CA 1
ATOM 1915 C C . GLY A 1 248 ? 19.101 6.980 -7.215 1.00 94.50 248 GLY A C 1
ATOM 1916 O O . GLY A 1 248 ? 19.969 6.585 -6.428 1.00 94.50 248 GLY A O 1
ATOM 1917 N N . GLY A 1 249 ? 17.893 7.357 -6.799 1.00 95.25 249 GLY A N 1
ATOM 1918 C CA . GLY A 1 249 ? 17.444 7.237 -5.414 1.00 95.25 249 GLY A CA 1
ATOM 1919 C C . GLY A 1 249 ? 17.112 5.797 -5.010 1.00 95.25 249 GLY A C 1
ATOM 1920 O O . GLY A 1 249 ? 17.115 4.876 -5.819 1.00 95.25 249 GLY A O 1
ATOM 1921 N N . ARG A 1 250 ? 16.788 5.600 -3.727 1.00 97.31 250 ARG A N 1
ATOM 1922 C CA . ARG A 1 250 ? 16.375 4.290 -3.181 1.00 97.31 250 ARG A CA 1
ATOM 1923 C C . ARG A 1 250 ? 14.880 3.982 -3.350 1.00 97.31 250 ARG A C 1
ATOM 1925 O O . ARG A 1 250 ? 14.457 2.903 -2.954 1.00 97.31 250 ARG A O 1
ATOM 1932 N N . TYR A 1 251 ? 14.094 4.928 -3.867 1.00 98.00 251 TYR A N 1
ATOM 1933 C CA . TYR A 1 251 ? 12.625 4.884 -3.804 1.00 98.00 251 TYR A CA 1
ATOM 1934 C C . TYR A 1 251 ? 11.929 5.071 -5.158 1.00 98.00 251 TYR A C 1
ATOM 1936 O O . TYR A 1 251 ? 10.772 4.680 -5.279 1.00 98.00 251 TYR A O 1
ATOM 1944 N N . ASP A 1 252 ? 12.624 5.638 -6.147 1.00 98.31 252 ASP A N 1
ATOM 1945 C CA . ASP A 1 252 ? 12.112 5.840 -7.506 1.00 98.31 252 ASP A CA 1
ATOM 1946 C C . ASP A 1 252 ? 11.744 4.494 -8.145 1.00 98.31 252 ASP A C 1
ATOM 1948 O O . ASP A 1 252 ? 12.554 3.561 -8.094 1.00 98.31 252 ASP A O 1
ATOM 1952 N N . GLY A 1 253 ? 10.503 4.362 -8.614 1.00 98.19 253 GLY A N 1
ATOM 1953 C CA . GLY A 1 253 ? 9.864 3.123 -9.062 1.00 98.19 253 GLY A CA 1
ATOM 1954 C C . GLY A 1 253 ? 9.652 2.061 -7.984 1.00 98.19 253 GLY A C 1
ATOM 1955 O O . GLY A 1 253 ? 8.537 1.610 -7.700 1.00 98.19 253 GLY A O 1
ATOM 1956 N N . ILE A 1 254 ? 10.735 1.658 -7.322 1.00 98.56 254 ILE A N 1
ATOM 1957 C CA . ILE A 1 254 ? 10.765 0.498 -6.435 1.00 98.56 254 ILE A CA 1
ATOM 1958 C C . ILE A 1 254 ? 9.812 0.634 -5.243 1.00 98.56 254 ILE A C 1
ATOM 1960 O O . ILE A 1 254 ? 9.299 -0.376 -4.751 1.00 98.56 254 ILE A O 1
ATOM 1964 N N . TYR A 1 255 ? 9.522 1.863 -4.800 1.00 98.62 255 TYR A N 1
ATOM 1965 C CA . TYR A 1 255 ? 8.512 2.104 -3.775 1.00 98.62 255 TYR A CA 1
ATOM 1966 C C . TYR A 1 255 ? 7.127 1.617 -4.210 1.00 98.62 255 TYR A C 1
ATOM 1968 O O . TYR A 1 255 ? 6.487 0.899 -3.445 1.00 98.62 255 TYR A O 1
ATOM 1976 N N . GLY A 1 256 ? 6.696 1.903 -5.441 1.00 98.69 256 GLY A N 1
ATOM 1977 C CA . GLY A 1 256 ? 5.404 1.453 -5.965 1.00 98.69 256 GLY A CA 1
ATOM 1978 C C . GLY A 1 256 ? 5.302 -0.068 -6.064 1.00 98.69 256 GLY A C 1
ATOM 1979 O O . GLY A 1 256 ? 4.287 -0.661 -5.686 1.00 98.69 256 GLY A O 1
ATOM 1980 N N . VAL A 1 257 ? 6.387 -0.726 -6.488 1.00 98.88 257 VAL A N 1
ATOM 1981 C CA . VAL A 1 257 ? 6.454 -2.195 -6.559 1.00 98.88 257 VAL A CA 1
ATOM 1982 C C . VAL A 1 257 ? 6.346 -2.824 -5.165 1.00 98.88 257 VAL A C 1
ATOM 1984 O O . VAL A 1 257 ? 5.547 -3.739 -4.949 1.00 98.88 257 VAL A O 1
ATOM 1987 N N . LEU A 1 258 ? 7.127 -2.336 -4.198 1.00 98.81 258 LEU A N 1
ATOM 1988 C CA . LEU A 1 258 ? 7.170 -2.922 -2.856 1.00 98.81 258 LEU A CA 1
ATOM 1989 C C . LEU A 1 258 ? 5.969 -2.532 -1.989 1.00 98.81 258 LEU A C 1
ATOM 1991 O O . LEU A 1 258 ? 5.524 -3.352 -1.187 1.00 98.81 258 LEU A O 1
ATOM 1995 N N . ALA A 1 259 ? 5.387 -1.348 -2.189 1.00 98.56 259 ALA A N 1
ATOM 1996 C CA . ALA A 1 259 ? 4.111 -0.972 -1.585 1.00 98.56 259 ALA A CA 1
ATOM 1997 C C . ALA A 1 259 ? 2.980 -1.882 -2.086 1.00 98.56 259 ALA A C 1
ATOM 1999 O O . ALA A 1 259 ? 2.183 -2.372 -1.284 1.00 98.56 259 ALA A O 1
ATOM 2000 N N . GLY A 1 260 ? 2.951 -2.190 -3.388 1.00 98.50 260 GLY A N 1
ATOM 2001 C CA . GLY A 1 260 ? 2.008 -3.157 -3.946 1.00 98.50 260 GLY A CA 1
ATOM 2002 C C . GLY A 1 260 ? 2.193 -4.561 -3.360 1.00 98.50 260 GLY A C 1
ATOM 2003 O O . GLY A 1 260 ? 1.216 -5.190 -2.956 1.00 98.50 260 GLY A O 1
ATOM 2004 N N . LEU A 1 261 ? 3.437 -5.039 -3.226 1.00 98.75 261 LEU A N 1
ATOM 2005 C CA . LEU A 1 261 ? 3.723 -6.327 -2.579 1.00 98.75 261 LEU A CA 1
ATOM 2006 C C . LEU A 1 261 ? 3.263 -6.346 -1.114 1.00 98.75 261 LEU A C 1
ATOM 2008 O O . LEU A 1 261 ? 2.670 -7.330 -0.668 1.00 98.75 261 LEU A O 1
ATOM 2012 N N . GLU A 1 262 ? 3.518 -5.272 -0.366 1.00 98.69 262 GLU A N 1
ATOM 2013 C CA . GLU A 1 262 ? 3.086 -5.149 1.025 1.00 98.69 262 GLU A CA 1
ATOM 2014 C C . GLU A 1 262 ? 1.559 -5.122 1.152 1.00 98.69 262 GLU A C 1
ATOM 2016 O O . GLU A 1 262 ? 1.015 -5.760 2.055 1.00 98.69 262 GLU A O 1
ATOM 2021 N N . ALA A 1 263 ? 0.853 -4.459 0.234 1.00 98.00 263 ALA A N 1
ATOM 2022 C CA . ALA A 1 263 ? -0.604 -4.489 0.201 1.00 98.00 263 ALA A CA 1
ATOM 2023 C C . ALA A 1 263 ? -1.119 -5.927 0.016 1.00 98.00 263 ALA A C 1
ATOM 2025 O O . ALA A 1 263 ? -1.988 -6.372 0.766 1.00 98.00 263 ALA A O 1
ATOM 2026 N N . LEU A 1 264 ? -0.535 -6.701 -0.909 1.00 98.38 264 LEU A N 1
ATOM 2027 C CA . LEU A 1 264 ? -0.900 -8.110 -1.096 1.00 98.38 264 LEU A CA 1
ATOM 2028 C C . LEU A 1 264 ? -0.608 -8.962 0.150 1.00 98.38 264 LEU A C 1
ATOM 2030 O O . LEU A 1 264 ? -1.452 -9.767 0.551 1.00 98.38 264 LEU A O 1
ATOM 2034 N N . ARG A 1 265 ? 0.559 -8.778 0.784 1.00 98.06 265 ARG A N 1
ATOM 2035 C CA . ARG A 1 265 ? 0.927 -9.463 2.037 1.00 98.06 265 ARG A CA 1
ATOM 2036 C C . ARG A 1 265 ? -0.037 -9.119 3.170 1.00 98.06 265 ARG A C 1
ATOM 2038 O O . ARG A 1 265 ? -0.510 -10.019 3.849 1.00 98.06 265 ARG A O 1
ATOM 2045 N N . THR A 1 266 ? -0.399 -7.848 3.313 1.00 96.25 266 THR A N 1
ATOM 2046 C CA . THR A 1 266 ? -1.367 -7.378 4.314 1.00 96.25 266 THR A CA 1
ATOM 2047 C C . THR A 1 266 ? -2.734 -8.031 4.110 1.00 96.25 266 THR A C 1
ATOM 2049 O O . THR A 1 266 ? -3.337 -8.512 5.066 1.00 96.25 266 THR A O 1
ATOM 2052 N N . LEU A 1 267 ? -3.216 -8.124 2.867 1.00 95.06 267 LEU A N 1
ATOM 2053 C CA . LEU A 1 267 ? -4.474 -8.815 2.573 1.00 95.06 267 LEU A CA 1
ATOM 2054 C C . LEU A 1 267 ? -4.415 -10.309 2.932 1.00 95.06 267 LEU A C 1
ATOM 2056 O O . LEU A 1 267 ? -5.418 -10.857 3.388 1.00 95.06 267 LEU A O 1
ATOM 2060 N N . ASN A 1 268 ? -3.265 -10.967 2.751 1.00 93.06 268 ASN A N 1
ATOM 2061 C CA . ASN A 1 268 ? -3.063 -12.350 3.197 1.00 93.06 268 ASN A CA 1
ATOM 2062 C C . ASN A 1 268 ? -3.038 -12.466 4.724 1.00 93.06 268 ASN A C 1
ATOM 2064 O O . ASN A 1 268 ? -3.775 -13.285 5.266 1.00 93.06 268 ASN A O 1
ATOM 2068 N N . ASP A 1 269 ? -2.255 -11.632 5.411 1.00 89.12 269 ASP A N 1
ATOM 2069 C CA . ASP A 1 269 ? -2.134 -11.638 6.876 1.00 89.12 269 ASP A CA 1
ATOM 2070 C C . ASP A 1 269 ? -3.493 -11.430 7.558 1.00 89.12 269 ASP A C 1
ATOM 2072 O O . ASP A 1 269 ? -3.775 -12.009 8.606 1.00 89.12 269 ASP A O 1
ATOM 2076 N N . ARG A 1 270 ? -4.357 -10.612 6.945 1.00 85.69 270 ARG A N 1
ATOM 2077 C CA . ARG A 1 270 ? -5.711 -10.322 7.432 1.00 85.69 270 ARG A CA 1
ATOM 2078 C C . ARG A 1 270 ? -6.776 -11.304 6.925 1.00 85.69 270 ARG A C 1
ATOM 2080 O O . ARG A 1 270 ? -7.941 -11.153 7.282 1.00 85.69 270 ARG A O 1
ATOM 2087 N N . GLY A 1 271 ? -6.415 -12.278 6.087 1.00 88.12 271 GLY A N 1
ATOM 2088 C CA . GLY A 1 271 ? -7.355 -13.251 5.518 1.00 88.12 271 GLY A CA 1
ATOM 2089 C C . GLY A 1 271 ? -8.460 -12.623 4.656 1.00 88.12 271 GLY A C 1
ATOM 2090 O O . GLY A 1 271 ? -9.578 -13.131 4.623 1.00 88.12 271 GLY A O 1
ATOM 2091 N N . ILE A 1 272 ? -8.180 -11.499 3.988 1.00 88.06 272 ILE A N 1
ATOM 2092 C CA . ILE A 1 272 ? -9.180 -10.733 3.233 1.00 88.06 272 ILE A CA 1
ATOM 2093 C C . ILE A 1 272 ? -9.311 -11.282 1.815 1.00 88.06 272 ILE A C 1
ATOM 2095 O O . ILE A 1 272 ? -8.391 -11.186 1.002 1.00 88.06 272 ILE A O 1
ATOM 2099 N N . GLU A 1 273 ? -10.482 -11.805 1.473 1.00 91.19 273 GLU A N 1
ATOM 2100 C CA . GLU A 1 273 ? -10.792 -12.221 0.106 1.00 91.19 273 GLU A CA 1
ATOM 2101 C C . GLU A 1 273 ? -11.350 -11.059 -0.720 1.00 91.19 273 GLU A C 1
ATOM 2103 O O . GLU A 1 273 ? -12.348 -10.435 -0.354 1.00 91.19 273 GLU A O 1
ATOM 2108 N N . THR A 1 274 ? -10.734 -10.796 -1.870 1.00 94.50 274 THR A N 1
ATOM 2109 C CA . THR A 1 274 ? -11.169 -9.761 -2.813 1.00 94.50 274 THR A CA 1
ATOM 2110 C C . THR A 1 274 ? -12.057 -10.367 -3.894 1.00 94.50 274 THR A C 1
ATOM 2112 O O . THR A 1 274 ? -11.876 -11.519 -4.276 1.00 94.50 274 THR A O 1
ATOM 2115 N N . GLU A 1 275 ? -13.016 -9.609 -4.430 1.00 97.06 275 GLU A N 1
ATOM 2116 C CA . GLU A 1 275 ? -13.866 -10.109 -5.528 1.00 97.06 275 GLU A CA 1
ATOM 2117 C C . GLU A 1 275 ? -13.068 -10.335 -6.820 1.00 97.06 275 GLU A C 1
ATOM 2119 O O . GLU A 1 275 ? -13.283 -11.314 -7.533 1.00 97.06 275 GLU A O 1
ATOM 2124 N N . ARG A 1 276 ? -12.121 -9.433 -7.100 1.00 98.31 276 ARG A N 1
ATOM 2125 C CA . ARG A 1 276 ? -11.243 -9.454 -8.274 1.00 98.31 276 ARG A CA 1
ATOM 2126 C C . ARG A 1 276 ? -9.842 -9.889 -7.878 1.00 98.31 276 ARG A C 1
ATOM 2128 O O . ARG A 1 276 ? -9.412 -9.658 -6.745 1.00 98.31 276 ARG A O 1
ATOM 2135 N N . ASP A 1 277 ? -9.124 -10.435 -8.846 1.00 98.44 277 ASP A N 1
ATOM 2136 C CA . ASP A 1 277 ? -7.680 -10.588 -8.748 1.00 98.44 277 ASP A CA 1
ATOM 2137 C C . ASP A 1 277 ? -7.011 -9.220 -8.563 1.00 98.44 277 ASP A C 1
ATOM 2139 O O . ASP A 1 277 ? -7.421 -8.225 -9.174 1.00 98.44 277 ASP A O 1
ATOM 2143 N N . ILE A 1 278 ? -5.944 -9.189 -7.768 1.00 98.62 278 ILE A N 1
ATOM 2144 C CA . ILE A 1 278 ? -5.020 -8.055 -7.717 1.00 98.62 278 ILE A CA 1
ATOM 2145 C C . ILE A 1 278 ? -3.699 -8.514 -8.320 1.00 98.62 278 ILE A C 1
ATOM 2147 O O . ILE A 1 278 ? -3.157 -9.555 -7.943 1.00 98.62 278 ILE A O 1
ATOM 2151 N N . VAL A 1 279 ? -3.195 -7.750 -9.281 1.00 98.69 279 VAL A N 1
ATOM 2152 C CA . VAL A 1 279 ? -1.952 -8.047 -9.989 1.00 98.69 279 VAL A CA 1
ATOM 2153 C C . VAL A 1 279 ? -0.947 -6.954 -9.670 1.00 98.69 279 VAL A C 1
ATOM 2155 O O . VAL A 1 279 ? -1.195 -5.787 -9.949 1.00 98.69 279 VAL A O 1
ATOM 2158 N N . LEU A 1 280 ? 0.183 -7.343 -9.093 1.00 98.88 280 LEU A N 1
ATOM 2159 C CA . LEU A 1 280 ? 1.359 -6.501 -8.958 1.00 98.88 280 LEU A CA 1
ATOM 2160 C C . LEU A 1 280 ? 2.226 -6.646 -10.215 1.00 98.88 280 LEU A C 1
ATOM 2162 O O . LEU A 1 280 ? 2.561 -7.768 -10.596 1.00 98.88 280 LEU A O 1
ATOM 2166 N N . VAL A 1 281 ? 2.605 -5.533 -10.840 1.00 98.81 281 VAL A N 1
ATOM 2167 C CA . VAL A 1 281 ? 3.489 -5.502 -12.008 1.00 98.81 281 VAL A CA 1
ATOM 2168 C C . VAL A 1 281 ? 4.823 -4.816 -11.711 1.00 98.81 281 VAL A C 1
ATOM 2170 O O . VAL A 1 281 ? 4.885 -3.823 -10.988 1.00 98.81 281 VAL A O 1
ATOM 2173 N N . ASN A 1 282 ? 5.890 -5.359 -12.292 1.00 98.81 282 ASN A N 1
ATOM 2174 C CA . ASN A 1 282 ? 7.174 -4.683 -12.464 1.00 98.81 282 ASN A CA 1
ATOM 2175 C C . ASN A 1 282 ? 7.424 -4.503 -13.967 1.00 98.81 282 ASN A C 1
ATOM 2177 O O . ASN A 1 282 ? 7.612 -5.499 -14.677 1.00 98.81 282 ASN A O 1
ATOM 2181 N N . TRP A 1 283 ? 7.401 -3.256 -14.435 1.00 98.88 283 TRP A N 1
ATOM 2182 C CA . TRP A 1 283 ? 7.657 -2.891 -15.825 1.00 98.88 283 TRP A CA 1
ATOM 2183 C C . TRP A 1 283 ? 9.154 -2.866 -16.129 1.00 98.88 283 TRP A C 1
ATOM 2185 O O . TRP A 1 283 ? 9.963 -2.392 -15.338 1.00 98.88 283 TRP A O 1
ATOM 2195 N N . THR A 1 284 ? 9.537 -3.376 -17.297 1.00 98.81 284 THR A N 1
ATOM 2196 C CA . THR A 1 284 ? 10.940 -3.380 -17.727 1.00 98.81 284 THR A CA 1
ATOM 2197 C C . THR A 1 284 ? 11.351 -2.060 -18.381 1.00 98.81 284 THR A C 1
ATOM 2199 O O . THR A 1 284 ? 10.721 -1.632 -19.352 1.00 98.81 284 THR A O 1
ATOM 2202 N N . ASN A 1 285 ? 12.491 -1.505 -17.949 1.00 98.44 285 ASN A N 1
ATOM 2203 C CA . ASN A 1 285 ? 13.141 -0.353 -18.585 1.00 98.44 285 ASN A CA 1
ATOM 2204 C C . ASN A 1 285 ? 12.195 0.853 -18.650 1.00 98.44 285 ASN A C 1
ATOM 2206 O O . ASN A 1 285 ? 11.898 1.383 -19.728 1.00 98.44 285 ASN A O 1
ATOM 2210 N N . GLU A 1 286 ? 11.681 1.232 -17.485 1.00 98.12 286 GLU A N 1
ATOM 2211 C CA . GLU A 1 286 ? 10.851 2.424 -17.342 1.00 98.12 286 GLU A CA 1
ATOM 2212 C C . GLU A 1 286 ? 11.713 3.677 -17.508 1.00 98.12 286 GLU A C 1
ATOM 2214 O O . GLU A 1 286 ? 11.396 4.528 -18.331 1.00 98.12 286 GLU A O 1
ATOM 2219 N N . GLU A 1 287 ? 12.891 3.704 -16.891 1.00 96.25 287 GLU A N 1
ATOM 2220 C CA . GLU A 1 287 ? 13.737 4.899 -16.819 1.00 96.25 287 GLU A CA 1
ATOM 2221 C C . GLU A 1 287 ? 14.317 5.312 -18.180 1.00 96.25 287 GLU A C 1
ATOM 2223 O O . GLU A 1 287 ? 14.776 6.438 -18.393 1.00 96.25 287 GLU A O 1
ATOM 2228 N N . GLY A 1 288 ? 14.392 4.358 -19.114 1.00 95.75 288 GLY A N 1
ATOM 2229 C CA . GLY A 1 288 ? 15.001 4.549 -20.430 1.00 95.75 288 GLY A CA 1
ATOM 2230 C C . GLY A 1 288 ? 16.503 4.855 -20.386 1.00 95.75 288 GLY A C 1
ATOM 2231 O O . GLY A 1 288 ? 17.075 5.296 -21.385 1.00 95.75 288 GLY A O 1
ATOM 2232 N N . ALA A 1 289 ? 17.146 4.648 -19.231 1.00 95.12 289 ALA A N 1
ATOM 2233 C CA . ALA A 1 289 ? 18.509 5.091 -18.964 1.00 95.12 289 ALA A CA 1
ATOM 2234 C C . ALA A 1 289 ? 19.564 4.278 -19.723 1.00 95.12 289 ALA A C 1
ATOM 2236 O O . ALA A 1 289 ? 20.550 4.824 -20.226 1.00 95.12 289 ALA A O 1
ATOM 2237 N N . ARG A 1 290 ? 19.361 2.957 -19.807 1.00 97.50 290 ARG A N 1
ATOM 2238 C CA . ARG A 1 290 ? 20.227 2.058 -20.578 1.00 97.50 290 ARG A CA 1
ATOM 2239 C C . ARG A 1 290 ? 19.739 1.900 -22.014 1.00 97.50 290 ARG A C 1
ATOM 2241 O O . ARG A 1 290 ? 20.555 1.958 -22.932 1.00 97.50 290 ARG A O 1
ATOM 2248 N N . PHE A 1 291 ? 18.430 1.733 -22.200 1.00 97.56 291 PHE A N 1
ATOM 2249 C CA . PHE A 1 291 ? 17.799 1.575 -23.508 1.00 97.56 291 PHE A CA 1
ATOM 2250 C C . PHE A 1 291 ? 16.728 2.647 -23.694 1.00 97.56 291 PHE A C 1
ATOM 2252 O O . PHE A 1 291 ? 15.728 2.654 -22.987 1.00 97.56 291 PHE A O 1
ATOM 2259 N N . ALA A 1 292 ? 16.900 3.539 -24.664 1.00 93.88 292 ALA A N 1
ATOM 2260 C CA . ALA A 1 292 ? 15.887 4.547 -24.965 1.00 93.88 292 ALA A CA 1
ATOM 2261 C C . ALA A 1 292 ? 14.778 3.982 -25.879 1.00 93.88 292 ALA A C 1
ATOM 2263 O O . ALA A 1 292 ? 15.079 3.180 -26.774 1.00 93.88 292 ALA A O 1
ATOM 2264 N N . PRO A 1 293 ? 13.526 4.471 -25.781 1.00 95.06 293 PRO A N 1
ATOM 2265 C CA . PRO A 1 293 ? 13.022 5.492 -24.848 1.00 95.06 293 PRO A CA 1
ATOM 2266 C C . PRO A 1 293 ? 12.661 4.944 -23.454 1.00 95.06 293 PRO A C 1
ATOM 2268 O O . PRO A 1 293 ? 12.669 3.736 -23.236 1.00 95.06 293 PRO A O 1
ATOM 2271 N N . ALA A 1 294 ? 12.306 5.855 -22.545 1.00 95.06 294 ALA A N 1
ATOM 2272 C CA . ALA A 1 294 ? 11.618 5.539 -21.294 1.00 95.06 294 ALA A CA 1
ATOM 2273 C C . ALA A 1 294 ? 10.269 4.833 -21.537 1.00 95.06 294 ALA A C 1
ATOM 2275 O O . ALA A 1 294 ? 9.701 4.909 -22.634 1.00 95.06 294 ALA A O 1
ATOM 2276 N N . MET A 1 295 ? 9.764 4.156 -20.504 1.00 97.12 295 MET A N 1
ATOM 2277 C CA . MET A 1 295 ? 8.475 3.458 -20.461 1.00 97.12 295 MET A CA 1
ATOM 2278 C C . MET A 1 295 ? 8.330 2.437 -21.603 1.00 97.12 295 MET A C 1
ATOM 2280 O O . MET A 1 295 ? 7.260 2.263 -22.192 1.00 97.12 295 MET A O 1
ATOM 2284 N N . LEU A 1 296 ? 9.436 1.777 -21.967 1.00 97.69 296 LEU A N 1
ATOM 2285 C CA . LEU A 1 296 ? 9.509 0.984 -23.192 1.00 97.69 296 LEU A CA 1
ATOM 2286 C C . LEU A 1 296 ? 8.590 -0.240 -23.135 1.00 97.69 296 LEU A C 1
ATOM 2288 O O . LEU A 1 296 ? 7.779 -0.443 -24.040 1.00 97.69 296 LEU A O 1
ATOM 2292 N N . ALA A 1 297 ? 8.703 -1.060 -22.087 1.00 98.50 297 ALA A N 1
ATOM 2293 C CA . ALA A 1 297 ? 7.961 -2.315 -22.004 1.00 98.50 297 ALA A CA 1
ATOM 2294 C C . ALA A 1 297 ? 6.476 -2.116 -21.670 1.00 98.50 297 ALA A C 1
ATOM 2296 O O . ALA A 1 297 ? 5.637 -2.824 -22.227 1.00 98.50 297 ALA A O 1
ATOM 2297 N N . SER A 1 298 ? 6.133 -1.125 -20.839 1.00 98.31 298 SER A N 1
ATOM 2298 C CA . SER A 1 298 ? 4.739 -0.720 -20.617 1.00 98.31 298 SER A CA 1
ATOM 2299 C C . SER A 1 298 ? 4.124 -0.124 -21.889 1.00 98.31 298 SER A C 1
ATOM 2301 O O . SER A 1 298 ? 2.968 -0.400 -22.203 1.00 98.31 298 SER A O 1
ATOM 2303 N N . GLY A 1 299 ? 4.911 0.602 -22.692 1.00 98.25 299 GLY A N 1
ATOM 2304 C CA . GLY A 1 299 ? 4.509 1.073 -24.015 1.00 98.25 299 GLY A CA 1
ATOM 2305 C C . GLY A 1 299 ? 4.249 -0.060 -25.013 1.00 98.25 299 GLY A C 1
ATOM 2306 O O . GLY A 1 299 ? 3.280 0.019 -25.766 1.00 98.25 299 GLY A O 1
ATOM 2307 N N . VAL A 1 300 ? 5.044 -1.138 -25.006 1.00 98.62 300 VAL A N 1
ATOM 2308 C CA . VAL A 1 300 ? 4.736 -2.351 -25.795 1.00 98.62 300 VAL A CA 1
ATOM 2309 C C . VAL A 1 300 ? 3.449 -3.002 -25.295 1.00 98.62 300 VAL A C 1
ATOM 2311 O O . VAL A 1 300 ? 2.543 -3.246 -26.089 1.00 98.62 300 VAL A O 1
ATOM 2314 N N . TRP A 1 301 ? 3.333 -3.210 -23.981 1.00 98.50 301 TRP A N 1
ATOM 2315 C CA . TRP A 1 301 ? 2.158 -3.826 -23.364 1.00 98.50 301 TRP A CA 1
ATOM 2316 C C . TRP A 1 301 ? 0.869 -3.061 -23.704 1.00 98.50 301 TRP A C 1
ATOM 2318 O O . TRP A 1 301 ? -0.121 -3.666 -24.107 1.00 98.50 301 TRP A O 1
ATOM 2328 N N . ALA A 1 302 ? 0.897 -1.727 -23.652 1.00 97.69 302 ALA A N 1
ATOM 2329 C CA . ALA A 1 302 ? -0.220 -0.847 -24.004 1.00 97.69 302 ALA A CA 1
ATOM 2330 C C . ALA A 1 302 ? -0.403 -0.617 -25.524 1.00 97.69 302 ALA A C 1
ATOM 2332 O O . ALA A 1 302 ? -1.225 0.211 -25.929 1.00 97.69 302 ALA A O 1
ATOM 2333 N N . GLY A 1 303 ? 0.368 -1.302 -26.375 1.00 97.25 303 GLY A N 1
ATOM 2334 C CA . GLY A 1 303 ? 0.268 -1.221 -27.836 1.00 97.25 303 GLY A CA 1
ATOM 2335 C C . GLY A 1 303 ? 0.788 0.079 -28.464 1.00 97.25 303 GLY A C 1
ATOM 2336 O O . GLY A 1 303 ? 0.507 0.341 -29.631 1.00 97.25 303 GLY A O 1
ATOM 2337 N N . GLN A 1 304 ? 1.537 0.897 -27.719 1.00 97.31 304 GLN A N 1
ATOM 2338 C CA . GLN A 1 304 ? 2.162 2.135 -28.211 1.00 97.31 304 GLN A CA 1
ATOM 2339 C C . GLN A 1 304 ? 3.446 1.867 -29.006 1.00 97.31 304 GLN A C 1
ATOM 2341 O O . GLN A 1 304 ? 3.781 2.611 -29.929 1.00 97.31 304 GLN A O 1
ATOM 2346 N N . PHE A 1 305 ? 4.155 0.786 -28.675 1.00 97.25 305 PHE A N 1
ATOM 2347 C CA . PHE A 1 305 ? 5.339 0.322 -29.395 1.00 97.25 305 PHE A CA 1
ATOM 2348 C C . PHE A 1 305 ? 5.151 -1.115 -29.880 1.00 97.25 305 PHE A C 1
ATOM 2350 O O . PHE A 1 305 ? 4.457 -1.912 -29.257 1.00 97.25 305 PHE A O 1
ATOM 2357 N N . SER A 1 306 ? 5.809 -1.471 -30.986 1.00 98.06 306 SER A N 1
ATOM 2358 C CA . SER A 1 306 ? 5.901 -2.882 -31.379 1.00 98.06 306 SER A CA 1
ATOM 2359 C C . SER A 1 306 ? 6.980 -3.594 -30.566 1.00 98.06 306 SER A C 1
ATOM 2361 O O . SER A 1 306 ? 8.035 -3.021 -30.286 1.00 98.06 306 SER A O 1
ATOM 2363 N N . GLU A 1 307 ? 6.757 -4.869 -30.254 1.00 97.75 307 GLU A N 1
ATOM 2364 C CA . GLU A 1 307 ? 7.748 -5.697 -29.558 1.00 97.75 307 GLU A CA 1
ATOM 2365 C C . GLU A 1 307 ? 9.073 -5.761 -30.338 1.00 97.75 307 GLU A C 1
ATOM 2367 O O . GLU A 1 307 ? 10.145 -5.570 -29.771 1.00 97.75 307 GLU A O 1
ATOM 2372 N N . ALA A 1 308 ? 9.011 -5.907 -31.667 1.00 98.00 308 ALA A N 1
ATOM 2373 C CA . ALA A 1 308 ? 10.197 -5.906 -32.525 1.00 98.00 308 ALA A CA 1
ATOM 2374 C C . ALA A 1 308 ? 11.009 -4.601 -32.421 1.00 98.00 308 ALA A C 1
ATOM 2376 O O . ALA A 1 308 ? 12.239 -4.637 -32.413 1.00 98.00 308 ALA A O 1
ATOM 2377 N N . PHE A 1 309 ? 10.339 -3.447 -32.317 1.00 97.81 309 PHE A N 1
ATOM 2378 C CA . PHE A 1 309 ? 11.013 -2.164 -32.112 1.00 97.81 309 PHE A CA 1
ATOM 2379 C C . PHE A 1 309 ? 11.742 -2.114 -30.766 1.00 97.81 309 PHE A C 1
ATOM 2381 O O . PHE A 1 309 ? 12.884 -1.646 -30.718 1.00 97.81 309 PHE A O 1
ATOM 2388 N N . ALA A 1 310 ? 11.082 -2.583 -29.705 1.00 98.12 310 ALA A N 1
ATOM 2389 C CA . ALA A 1 310 ? 11.599 -2.542 -28.345 1.00 98.12 310 ALA A CA 1
ATOM 2390 C C . ALA A 1 310 ? 12.769 -3.512 -28.146 1.00 98.12 310 ALA A C 1
ATOM 2392 O O . ALA A 1 310 ? 13.829 -3.094 -27.689 1.00 98.12 310 ALA A O 1
ATOM 2393 N N . LEU A 1 311 ? 12.627 -4.769 -28.579 1.00 98.38 311 LEU A N 1
ATOM 2394 C CA . LEU A 1 311 ? 13.679 -5.786 -28.482 1.00 98.38 311 LEU A CA 1
ATOM 2395 C C . LEU A 1 311 ? 14.946 -5.414 -29.264 1.00 98.38 311 LEU A C 1
ATOM 2397 O O . LEU A 1 311 ? 16.036 -5.843 -28.893 1.00 98.38 311 LEU A O 1
ATOM 2401 N N . ALA A 1 312 ? 14.809 -4.617 -30.329 1.00 98.19 312 ALA A N 1
ATOM 2402 C CA . ALA A 1 312 ? 15.916 -4.129 -31.148 1.00 98.19 312 ALA A CA 1
ATOM 2403 C C . ALA A 1 312 ? 16.549 -2.820 -30.638 1.00 98.19 312 ALA A C 1
ATOM 2405 O O . ALA A 1 312 ? 17.453 -2.302 -31.291 1.00 98.19 312 ALA A O 1
ATOM 2406 N N . ARG A 1 313 ? 16.074 -2.229 -29.530 1.00 97.75 313 ARG A N 1
ATOM 2407 C CA . ARG A 1 313 ? 16.768 -1.087 -28.915 1.00 97.75 313 ARG A CA 1
ATOM 2408 C C . ARG A 1 313 ? 18.105 -1.562 -28.365 1.00 97.75 313 ARG A C 1
ATOM 2410 O O . ARG A 1 313 ? 18.152 -2.596 -27.708 1.00 97.75 313 ARG A O 1
ATOM 2417 N N . GLU A 1 314 ? 19.162 -0.806 -28.625 1.00 97.81 314 GLU A N 1
ATOM 2418 C CA . GLU A 1 314 ? 20.522 -1.128 -28.194 1.00 97.81 314 GLU A CA 1
ATOM 2419 C C . GLU A 1 314 ? 21.004 -0.141 -27.133 1.00 97.81 314 GLU A C 1
ATOM 2421 O O . GLU A 1 314 ? 20.635 1.039 -27.155 1.00 97.81 314 GLU A O 1
ATOM 2426 N N . ASP A 1 315 ? 21.828 -0.631 -26.210 1.00 96.56 315 ASP A N 1
ATOM 2427 C CA . ASP A 1 315 ? 22.601 0.222 -25.316 1.00 96.56 315 ASP A CA 1
ATOM 2428 C C . ASP A 1 315 ? 23.848 0.784 -26.023 1.00 96.56 315 ASP A C 1
ATOM 2430 O O . ASP A 1 315 ? 24.115 0.541 -27.203 1.00 96.56 315 ASP A O 1
ATOM 2434 N N . ARG A 1 316 ? 24.639 1.573 -25.292 1.00 94.75 316 ARG A N 1
ATOM 2435 C CA . ARG A 1 316 ? 25.866 2.198 -25.815 1.00 94.75 316 ARG A CA 1
ATOM 2436 C C . ARG A 1 316 ? 26.935 1.199 -26.277 1.00 94.75 316 ARG A C 1
ATOM 2438 O O . ARG A 1 316 ? 27.831 1.598 -27.019 1.00 94.75 316 ARG A O 1
ATOM 2445 N N . ASP A 1 317 ? 26.855 -0.045 -25.811 1.00 95.56 317 ASP A N 1
ATOM 2446 C CA . ASP A 1 317 ? 27.812 -1.113 -26.088 1.00 95.56 317 ASP A CA 1
ATOM 2447 C C . ASP A 1 317 ? 27.295 -2.050 -27.204 1.00 95.56 317 ASP A C 1
ATOM 2449 O O . ASP A 1 317 ? 27.967 -3.016 -27.569 1.00 95.56 317 ASP A O 1
ATOM 2453 N N . GLY A 1 318 ? 26.135 -1.733 -27.799 1.00 96.94 318 GLY A N 1
ATOM 2454 C CA . GLY A 1 318 ? 25.527 -2.478 -28.903 1.00 96.94 318 GLY A CA 1
ATOM 2455 C C . GLY A 1 318 ? 24.774 -3.735 -28.464 1.00 96.94 318 GLY A C 1
ATOM 2456 O O . GLY A 1 318 ? 24.446 -4.574 -29.302 1.00 96.94 318 GLY A O 1
ATOM 2457 N N . ILE A 1 319 ? 24.507 -3.904 -27.165 1.00 98.38 319 ILE A N 1
ATOM 2458 C CA . ILE A 1 319 ? 23.686 -5.010 -26.663 1.00 98.38 319 ILE A CA 1
ATOM 2459 C C . ILE A 1 319 ? 22.227 -4.617 -26.848 1.00 98.38 319 ILE A C 1
ATOM 2461 O O . ILE A 1 319 ? 21.830 -3.532 -26.432 1.00 98.38 319 ILE A O 1
ATOM 2465 N N . SER A 1 320 ? 21.416 -5.482 -27.455 1.00 98.75 320 SER A N 1
ATOM 2466 C CA . SER A 1 320 ? 19.985 -5.224 -27.618 1.00 98.75 320 SER A CA 1
ATOM 2467 C C . SER A 1 320 ? 19.181 -5.586 -26.365 1.00 98.75 320 SER A C 1
ATOM 2469 O O . SER A 1 320 ? 19.582 -6.456 -25.590 1.00 98.75 320 SER A O 1
ATOM 2471 N N . VAL A 1 321 ? 18.004 -4.978 -26.188 1.00 98.75 321 VAL A N 1
ATOM 2472 C CA . VAL A 1 321 ? 17.044 -5.340 -25.127 1.00 98.75 321 VAL A CA 1
ATOM 2473 C C . VAL A 1 321 ? 16.724 -6.834 -25.167 1.00 98.75 321 VAL A C 1
ATOM 2475 O O . VAL A 1 321 ? 16.715 -7.485 -24.126 1.00 98.75 321 VAL A O 1
ATOM 2478 N N . GLY A 1 322 ? 16.511 -7.400 -26.361 1.00 98.56 322 GLY A N 1
ATOM 2479 C CA . GLY A 1 322 ? 16.243 -8.830 -26.514 1.00 98.56 322 GLY A CA 1
ATOM 2480 C C . GLY A 1 322 ? 17.398 -9.709 -26.033 1.00 98.56 322 GLY A C 1
ATOM 2481 O O . GLY A 1 322 ? 17.167 -10.649 -25.275 1.00 98.56 322 GLY A O 1
ATOM 2482 N N . ALA A 1 323 ? 18.637 -9.367 -26.400 1.00 98.69 323 ALA A N 1
ATOM 2483 C CA . ALA A 1 323 ? 19.817 -10.094 -25.938 1.00 98.69 323 ALA A CA 1
ATOM 2484 C C . ALA A 1 323 ? 20.013 -9.962 -24.418 1.00 98.69 323 ALA A C 1
ATOM 2486 O O . ALA A 1 323 ? 20.372 -10.932 -23.754 1.00 98.69 323 ALA A O 1
ATOM 2487 N N . ALA A 1 324 ? 19.742 -8.784 -23.849 1.00 98.75 324 ALA A N 1
ATOM 2488 C CA . ALA A 1 324 ? 19.840 -8.557 -22.412 1.00 98.75 324 ALA A CA 1
ATOM 2489 C C . ALA A 1 324 ? 18.768 -9.337 -21.624 1.00 98.75 324 ALA A C 1
ATOM 2491 O O . ALA A 1 324 ? 19.097 -9.959 -20.617 1.00 98.75 324 ALA A O 1
ATOM 2492 N N . LEU A 1 325 ? 17.517 -9.380 -22.105 1.00 98.81 325 LEU A N 1
ATOM 2493 C CA . LEU A 1 325 ? 16.438 -10.192 -21.521 1.00 98.81 325 LEU A CA 1
ATOM 2494 C C . LEU A 1 325 ? 16.773 -11.689 -21.521 1.00 98.81 325 LEU A C 1
ATOM 2496 O O . LEU A 1 325 ? 16.522 -12.375 -20.528 1.00 98.81 325 LEU A O 1
ATOM 2500 N N . GLU A 1 326 ? 17.337 -12.194 -22.620 1.00 98.50 326 GLU A N 1
ATOM 2501 C CA . GLU A 1 326 ? 17.810 -13.579 -22.717 1.00 98.50 326 GLU A CA 1
ATOM 2502 C C . GLU A 1 326 ? 18.959 -13.848 -21.745 1.00 98.50 326 GLU A C 1
ATOM 2504 O O . GLU A 1 326 ? 18.922 -14.844 -21.025 1.00 98.50 326 GLU A O 1
ATOM 2509 N N . ALA A 1 327 ? 19.936 -12.939 -21.669 1.00 98.56 327 ALA A N 1
ATOM 2510 C CA . ALA A 1 327 ? 21.101 -13.083 -20.802 1.00 98.56 327 ALA A CA 1
ATOM 2511 C C . ALA A 1 327 ? 20.724 -13.199 -19.318 1.00 98.56 327 ALA A C 1
ATOM 2513 O O . ALA A 1 327 ? 21.317 -14.001 -18.599 1.00 98.56 327 ALA A O 1
ATOM 2514 N N . ILE A 1 328 ? 19.723 -12.438 -18.865 1.00 98.44 328 ILE A N 1
ATOM 2515 C CA . ILE A 1 328 ? 19.261 -12.494 -17.474 1.00 98.44 328 ILE A CA 1
ATOM 2516 C C . ILE A 1 328 ? 18.188 -13.569 -17.226 1.00 98.44 328 ILE A C 1
ATOM 2518 O O . ILE A 1 328 ? 17.798 -13.783 -16.079 1.00 98.44 328 ILE A O 1
ATOM 2522 N N . GLY A 1 329 ? 17.697 -14.246 -18.271 1.00 98.38 329 GLY A N 1
ATOM 2523 C CA . GLY A 1 329 ? 16.662 -15.281 -18.167 1.00 98.38 329 GLY A CA 1
ATOM 2524 C C . GLY A 1 329 ? 15.244 -14.747 -17.923 1.00 98.38 329 GLY A C 1
ATOM 2525 O O . GLY A 1 329 ? 14.418 -15.444 -17.334 1.00 98.38 329 GLY A O 1
ATOM 2526 N N . TYR A 1 330 ? 14.953 -13.515 -18.354 1.00 98.62 330 TYR A N 1
ATOM 2527 C CA . TYR A 1 330 ? 13.644 -12.864 -18.191 1.00 98.62 330 TYR A CA 1
ATOM 2528 C C . TYR A 1 330 ? 12.886 -12.666 -19.508 1.00 98.62 330 TYR A C 1
ATOM 2530 O O . TYR A 1 330 ? 11.854 -12.008 -19.519 1.00 98.62 330 TYR A O 1
ATOM 2538 N N . ARG A 1 331 ? 13.327 -13.265 -20.618 1.00 98.12 331 ARG A N 1
ATOM 2539 C CA . ARG A 1 331 ? 12.506 -13.322 -21.835 1.00 98.12 331 ARG A CA 1
ATOM 2540 C C . ARG A 1 331 ? 11.420 -14.393 -21.690 1.00 98.12 331 ARG A C 1
ATOM 2542 O O . ARG A 1 331 ? 11.684 -15.574 -21.899 1.00 98.12 331 ARG A O 1
ATOM 2549 N N . GLY A 1 332 ? 10.216 -13.986 -21.294 1.00 97.44 332 GLY A N 1
ATOM 2550 C CA . GLY A 1 332 ? 9.067 -14.880 -21.168 1.00 97.44 332 GLY A CA 1
ATOM 2551 C C . GLY A 1 332 ? 8.496 -15.325 -22.517 1.00 97.44 332 GLY A C 1
ATOM 2552 O O . GLY A 1 332 ? 8.779 -14.749 -23.564 1.00 97.44 332 GLY A O 1
ATOM 2553 N N . GLU A 1 333 ? 7.659 -16.361 -22.490 1.00 94.31 333 GLU A N 1
ATOM 2554 C CA . GLU A 1 333 ? 7.045 -16.924 -23.704 1.00 94.31 333 GLU A CA 1
ATOM 2555 C C . GLU A 1 333 ? 5.738 -16.223 -24.094 1.00 94.31 333 GLU A C 1
ATOM 2557 O O . GLU A 1 333 ? 5.322 -16.258 -25.253 1.00 94.31 333 GLU A O 1
ATOM 2562 N N . ARG A 1 334 ? 5.056 -15.604 -23.124 1.00 95.06 334 ARG A N 1
ATOM 2563 C CA . ARG A 1 334 ? 3.771 -14.944 -23.366 1.00 95.06 334 ARG A CA 1
ATOM 2564 C C . ARG A 1 334 ? 4.004 -13.565 -23.980 1.00 95.06 334 ARG A C 1
ATOM 2566 O O . ARG A 1 334 ? 4.830 -12.837 -23.443 1.00 95.06 334 ARG A O 1
ATOM 2573 N N . PRO A 1 335 ? 3.266 -13.168 -25.026 1.00 95.75 335 PRO A N 1
ATOM 2574 C CA . PRO A 1 335 ? 3.409 -11.838 -25.607 1.00 95.75 335 PRO A CA 1
ATOM 2575 C C . PRO A 1 335 ? 3.163 -10.724 -24.584 1.00 95.75 335 PRO A C 1
ATOM 2577 O O . PRO A 1 335 ? 2.229 -10.811 -23.781 1.00 95.75 335 PRO A O 1
ATOM 2580 N N . ALA A 1 336 ? 3.961 -9.660 -24.652 1.00 97.44 336 ALA A N 1
ATOM 2581 C CA . ALA A 1 336 ? 3.734 -8.430 -23.904 1.00 97.44 336 ALA A CA 1
ATOM 2582 C C . ALA A 1 336 ? 2.541 -7.668 -24.499 1.00 97.44 336 ALA A C 1
ATOM 2584 O O . ALA A 1 336 ? 2.691 -6.830 -25.387 1.00 97.44 336 ALA A O 1
ATOM 2585 N N . ALA A 1 337 ? 1.336 -7.996 -24.035 1.00 96.81 337 ALA A N 1
ATOM 2586 C CA . ALA A 1 337 ? 0.094 -7.427 -24.540 1.00 96.81 337 ALA A CA 1
ATOM 2587 C C . ALA A 1 337 ? -0.892 -7.115 -23.411 1.00 96.81 337 ALA A C 1
ATOM 2589 O O . ALA A 1 337 ? -1.053 -7.894 -22.465 1.00 96.81 337 ALA A O 1
ATOM 2590 N N . ALA A 1 338 ? -1.588 -5.988 -23.557 1.00 95.69 338 ALA A N 1
ATOM 2591 C CA . ALA A 1 338 ? -2.618 -5.561 -22.632 1.00 95.69 338 ALA A CA 1
ATOM 2592 C C . ALA A 1 338 ? -3.752 -6.580 -22.520 1.00 95.69 338 ALA A C 1
ATOM 2594 O O . ALA A 1 338 ? -4.242 -7.133 -23.506 1.00 95.69 338 ALA A O 1
ATOM 2595 N N . PHE A 1 339 ? -4.210 -6.768 -21.288 1.00 94.94 339 PHE A N 1
ATOM 2596 C CA . PHE A 1 339 ? -5.426 -7.497 -20.957 1.00 94.94 339 PHE A CA 1
ATOM 2597 C C . PHE A 1 339 ? -6.424 -6.550 -20.275 1.00 94.94 339 PHE A C 1
ATOM 2599 O O . PHE A 1 339 ? -6.017 -5.505 -19.761 1.00 94.94 339 PHE A O 1
ATOM 2606 N N . PRO A 1 340 ? -7.732 -6.878 -20.257 1.00 96.50 340 PRO A N 1
ATOM 2607 C CA . PRO A 1 340 ? -8.732 -6.030 -19.618 1.00 96.50 340 PRO A CA 1
ATOM 2608 C C . PRO A 1 340 ? -8.395 -5.768 -18.147 1.00 96.50 340 PRO A C 1
ATOM 2610 O O . PRO A 1 340 ? -8.172 -6.712 -17.392 1.00 96.50 340 PRO A O 1
ATOM 2613 N N . LEU A 1 341 ? -8.407 -4.499 -17.736 1.00 97.56 341 LEU A N 1
ATOM 2614 C CA . LEU A 1 341 ? -8.233 -4.075 -16.346 1.00 97.56 341 LEU A CA 1
ATOM 2615 C C . LEU A 1 341 ? -9.525 -3.455 -15.824 1.00 97.56 341 LEU A C 1
ATOM 2617 O O . LEU A 1 341 ? -10.218 -2.742 -16.547 1.00 97.56 341 LEU A O 1
ATOM 2621 N N . HIS A 1 342 ? -9.839 -3.705 -14.556 1.00 98.44 342 HIS A N 1
ATOM 2622 C CA . HIS A 1 342 ? -10.883 -2.959 -13.861 1.00 98.44 342 HIS A CA 1
ATOM 2623 C C . HIS A 1 342 ? -10.393 -1.565 -13.464 1.00 98.44 342 HIS A C 1
ATOM 2625 O O . HIS A 1 342 ? -11.110 -0.587 -13.652 1.00 98.44 342 HIS A O 1
ATOM 2631 N N . ALA A 1 343 ? -9.178 -1.503 -12.921 1.00 97.88 343 ALA A N 1
ATOM 2632 C CA . ALA A 1 343 ? -8.499 -0.283 -12.512 1.00 97.88 343 ALA A CA 1
ATOM 2633 C C . ALA A 1 343 ? -6.981 -0.519 -12.487 1.00 97.88 343 ALA A C 1
ATOM 2635 O O . ALA A 1 343 ? -6.534 -1.664 -12.380 1.00 97.88 343 ALA A O 1
ATOM 2636 N N . CYS A 1 344 ? -6.209 0.562 -12.574 1.00 97.69 344 CYS A N 1
ATOM 2637 C CA . CYS A 1 344 ? -4.759 0.563 -12.418 1.00 97.69 344 CYS A CA 1
ATOM 2638 C C . CYS A 1 344 ? -4.371 1.684 -11.455 1.00 97.69 344 CYS A C 1
ATOM 2640 O O . CYS A 1 344 ? -4.832 2.812 -11.630 1.00 97.69 344 CYS A O 1
ATOM 2642 N N . TYR A 1 345 ? -3.534 1.374 -10.470 1.00 98.00 345 TYR A N 1
ATOM 2643 C CA . TYR A 1 345 ? -3.012 2.337 -9.507 1.00 98.00 345 TYR A CA 1
ATOM 2644 C C . TYR A 1 345 ? -1.494 2.230 -9.449 1.00 98.00 345 TYR A C 1
ATOM 2646 O O . TYR A 1 345 ? -0.946 1.138 -9.378 1.00 98.00 345 TYR A O 1
ATOM 2654 N N . GLU A 1 346 ? -0.808 3.359 -9.453 1.00 98.38 346 GLU A N 1
ATOM 2655 C CA . GLU A 1 346 ? 0.633 3.413 -9.252 1.00 98.38 346 GLU A CA 1
ATOM 2656 C C . GLU A 1 346 ? 0.900 4.406 -8.131 1.00 98.38 346 GLU A C 1
ATOM 2658 O O . GLU A 1 346 ? 0.453 5.551 -8.178 1.00 98.38 346 GLU A O 1
ATOM 2663 N N . VAL A 1 347 ? 1.566 3.927 -7.083 1.00 97.19 347 VAL A N 1
ATOM 2664 C CA . VAL A 1 347 ? 2.060 4.771 -6.000 1.00 97.19 347 VAL A CA 1
ATOM 2665 C C . VAL A 1 347 ? 3.502 5.104 -6.327 1.00 97.19 347 VAL A C 1
ATOM 2667 O O . VAL A 1 347 ? 4.297 4.207 -6.598 1.00 97.19 347 VAL A O 1
ATOM 2670 N N . HIS A 1 348 ? 3.837 6.385 -6.272 1.00 98.12 348 HIS A N 1
ATOM 2671 C CA . HIS A 1 348 ? 5.160 6.870 -6.615 1.00 98.12 348 HIS A CA 1
ATOM 2672 C C . HIS A 1 348 ? 5.557 8.024 -5.697 1.00 98.12 348 HIS A C 1
ATOM 2674 O O . HIS A 1 348 ? 4.694 8.722 -5.160 1.00 98.12 348 HIS A O 1
ATOM 2680 N N . ILE A 1 349 ? 6.861 8.224 -5.509 1.00 97.56 349 ILE A N 1
ATOM 2681 C CA . ILE A 1 349 ? 7.354 9.457 -4.889 1.00 97.56 349 ILE A CA 1
ATOM 2682 C C . ILE A 1 349 ? 7.079 10.640 -5.824 1.00 97.56 349 ILE A C 1
ATOM 2684 O O . ILE A 1 349 ? 7.043 10.476 -7.041 1.00 97.56 349 ILE A O 1
ATOM 2688 N N . GLU A 1 350 ? 6.927 11.839 -5.269 1.00 96.88 350 GLU A N 1
ATOM 2689 C CA . GLU A 1 350 ? 6.609 13.033 -6.062 1.00 96.88 350 GLU A CA 1
ATOM 2690 C C . GLU A 1 350 ? 7.694 13.376 -7.102 1.00 96.88 350 GLU A C 1
ATOM 2692 O O . GLU A 1 350 ? 7.391 13.930 -8.153 1.00 96.88 350 GLU A O 1
ATOM 2697 N N . GLN A 1 351 ? 8.964 13.065 -6.798 1.00 93.50 351 GLN A N 1
ATOM 2698 C CA . GLN A 1 351 ? 10.159 13.527 -7.533 1.00 93.50 351 GLN A CA 1
ATOM 2699 C C . GLN A 1 351 ? 10.293 15.068 -7.597 1.00 93.50 351 GLN A C 1
ATOM 2701 O O . GLN A 1 351 ? 11.136 15.598 -8.322 1.00 93.50 351 GLN A O 1
ATOM 2706 N N . GLY A 1 352 ? 9.500 15.779 -6.793 1.00 92.00 352 GLY A N 1
ATOM 2707 C CA . GLY A 1 352 ? 9.486 17.226 -6.622 1.00 92.00 352 GLY A CA 1
ATOM 2708 C C . GLY A 1 352 ? 9.295 17.608 -5.148 1.00 92.00 352 GLY A C 1
ATOM 2709 O O . GLY A 1 352 ? 9.216 16.714 -4.303 1.00 92.00 352 GLY A O 1
ATOM 2710 N N . PRO A 1 353 ? 9.294 18.914 -4.831 1.00 94.94 353 PRO A N 1
ATOM 2711 C CA . PRO A 1 353 ? 9.250 19.392 -3.451 1.00 94.94 353 PRO A CA 1
ATOM 2712 C C . PRO A 1 353 ? 7.853 19.816 -2.961 1.00 94.94 353 PRO A C 1
ATOM 2714 O O . PRO A 1 353 ? 7.739 20.246 -1.819 1.00 94.94 353 PRO A O 1
ATOM 2717 N N . ILE A 1 354 ? 6.799 19.764 -3.785 1.00 95.25 354 ILE A N 1
ATOM 2718 C CA . ILE A 1 354 ? 5.512 20.427 -3.505 1.00 95.25 354 ILE A CA 1
ATOM 2719 C C . ILE A 1 354 ? 4.846 19.844 -2.256 1.00 95.25 354 ILE A C 1
ATOM 2721 O O . ILE A 1 354 ? 4.419 20.598 -1.387 1.00 95.25 354 ILE A O 1
ATOM 2725 N N . LEU A 1 355 ? 4.777 18.518 -2.129 1.00 94.06 355 LEU A N 1
ATOM 2726 C CA . LEU A 1 355 ? 4.147 17.858 -0.985 1.00 94.06 355 LEU A CA 1
ATOM 2727 C C . LEU A 1 355 ? 4.898 18.147 0.321 1.00 94.06 355 LEU A C 1
ATOM 2729 O O . LEU A 1 355 ? 4.271 18.374 1.355 1.00 94.06 355 LEU A O 1
ATOM 2733 N N . GLU A 1 356 ? 6.232 18.192 0.270 1.00 94.88 356 GLU A N 1
ATOM 2734 C CA . GLU A 1 356 ? 7.065 18.552 1.423 1.00 94.88 356 GLU A CA 1
ATOM 2735 C C . GLU A 1 356 ? 6.876 20.026 1.810 1.00 94.88 356 GLU A C 1
ATOM 2737 O O . GLU A 1 356 ? 6.654 20.331 2.983 1.00 94.88 356 GLU A O 1
ATOM 2742 N N . GLU A 1 357 ? 6.924 20.939 0.835 1.00 96.25 357 GLU A N 1
ATOM 2743 C CA . GLU A 1 357 ? 6.759 22.381 1.050 1.00 96.25 357 GLU A CA 1
ATOM 2744 C C . GLU A 1 357 ? 5.357 22.740 1.569 1.00 96.25 357 GLU A C 1
ATOM 2746 O O . GLU A 1 357 ? 5.215 23.660 2.379 1.00 96.25 357 GLU A O 1
ATOM 2751 N N . GLU A 1 358 ? 4.325 22.005 1.146 1.00 94.94 358 GLU A N 1
ATOM 2752 C CA . GLU A 1 358 ? 2.938 22.193 1.584 1.00 94.94 358 GLU A CA 1
ATOM 2753 C C . GLU A 1 358 ? 2.580 21.402 2.856 1.00 94.94 358 GLU A C 1
ATOM 2755 O O . GLU A 1 358 ? 1.517 21.632 3.438 1.00 94.94 358 GLU A O 1
ATOM 2760 N N . GLY A 1 359 ? 3.451 20.499 3.321 1.00 92.81 359 GLY A N 1
ATOM 2761 C CA . GLY A 1 359 ? 3.199 19.651 4.490 1.00 92.81 359 GLY A CA 1
ATOM 2762 C C . GLY A 1 359 ? 2.044 18.663 4.285 1.00 92.81 359 GLY A C 1
ATOM 2763 O O . GLY A 1 359 ? 1.253 18.443 5.204 1.00 92.81 359 GLY A O 1
ATOM 2764 N N . VAL A 1 360 ? 1.921 18.107 3.077 1.00 91.94 360 VAL A N 1
ATOM 2765 C CA . VAL A 1 360 ? 0.860 17.172 2.676 1.00 91.94 360 VAL A CA 1
ATOM 2766 C C . VAL A 1 360 ? 1.450 15.783 2.444 1.00 91.94 360 VAL A C 1
ATOM 2768 O O . VAL A 1 360 ? 2.354 15.617 1.636 1.00 91.94 360 VAL A O 1
ATOM 2771 N N . ASP A 1 361 ? 0.895 14.759 3.093 1.00 87.06 361 ASP A N 1
ATOM 2772 C CA . ASP A 1 361 ? 1.446 13.398 3.007 1.00 87.06 361 ASP A CA 1
ATOM 2773 C C . ASP A 1 361 ? 1.139 12.682 1.677 1.00 87.06 361 ASP A C 1
ATOM 2775 O O . ASP A 1 361 ? 1.907 11.824 1.244 1.00 87.06 361 ASP A O 1
ATOM 2779 N N . ILE A 1 362 ? 0.001 12.988 1.032 1.00 94.06 362 ILE A N 1
ATOM 2780 C CA . ILE A 1 362 ? -0.505 12.252 -0.141 1.00 94.06 362 ILE A CA 1
ATOM 2781 C C . ILE A 1 362 ? -0.948 13.208 -1.251 1.00 94.06 362 ILE A C 1
ATOM 2783 O O . ILE A 1 362 ? -1.899 13.974 -1.092 1.00 94.06 362 ILE A O 1
ATOM 2787 N N . GLY A 1 363 ? -0.311 13.087 -2.416 1.00 91.94 363 GLY A N 1
ATOM 2788 C CA . GLY A 1 363 ? -0.714 13.779 -3.638 1.00 91.94 363 GLY A CA 1
ATOM 2789 C C . GLY A 1 363 ? -1.753 12.996 -4.444 1.00 91.94 363 GLY A C 1
ATOM 2790 O O . GLY A 1 363 ? -1.533 11.843 -4.812 1.00 91.94 363 GLY A O 1
ATOM 2791 N N . LEU A 1 364 ? -2.874 13.637 -4.784 1.00 93.81 364 LEU A N 1
ATOM 2792 C CA . LEU A 1 364 ? -3.855 13.092 -5.729 1.00 93.81 364 LEU A CA 1
ATOM 2793 C C . LEU A 1 364 ? -3.478 13.494 -7.160 1.00 93.81 364 LEU A C 1
ATOM 2795 O O . LEU A 1 364 ? -3.758 14.604 -7.612 1.00 93.81 364 LEU A O 1
ATOM 2799 N N . VAL A 1 365 ? -2.822 12.586 -7.883 1.00 92.19 365 VAL A N 1
ATOM 2800 C CA . VAL A 1 365 ? -2.318 12.861 -9.235 1.00 92.19 365 VAL A CA 1
ATOM 2801 C C . VAL A 1 365 ? -3.465 12.868 -10.248 1.00 92.19 365 VAL A C 1
ATOM 2803 O O . VAL A 1 365 ? -4.069 11.838 -10.539 1.00 92.19 365 VAL A O 1
ATOM 2806 N N . HIS A 1 366 ? -3.752 14.038 -10.820 1.00 87.06 366 HIS A N 1
ATOM 2807 C CA . HIS A 1 366 ? -4.803 14.199 -11.832 1.00 87.06 366 HIS A CA 1
ATOM 2808 C C . HIS A 1 366 ? -4.312 14.004 -13.272 1.00 87.06 366 HIS A C 1
ATOM 2810 O O . HIS A 1 366 ? -5.092 13.613 -14.140 1.00 87.06 366 HIS A O 1
ATOM 2816 N N . ALA A 1 367 ? -3.044 14.313 -13.546 1.00 85.62 367 ALA A N 1
ATOM 2817 C CA . ALA A 1 367 ? -2.446 14.223 -14.873 1.00 85.62 367 ALA A CA 1
ATOM 2818 C C . ALA A 1 367 ? -0.916 14.144 -14.781 1.00 85.62 367 ALA A C 1
ATOM 2820 O O . ALA A 1 367 ? -0.325 14.619 -13.814 1.00 85.62 367 ALA A O 1
ATOM 2821 N N . ALA A 1 368 ? -0.288 13.610 -15.829 1.00 87.88 368 ALA A N 1
ATOM 2822 C CA . ALA A 1 368 ? 1.158 13.640 -16.028 1.00 87.88 368 ALA A CA 1
ATOM 2823 C C . ALA A 1 368 ? 1.523 14.614 -17.161 1.00 87.88 368 ALA A C 1
ATOM 2825 O O . ALA A 1 368 ? 0.771 14.782 -18.126 1.00 87.88 368 ALA A O 1
ATOM 2826 N N . MET A 1 369 ? 2.684 15.263 -17.058 1.00 80.50 369 MET A N 1
ATOM 2827 C CA . MET A 1 369 ? 3.168 16.181 -18.093 1.00 80.50 369 MET A CA 1
ATOM 2828 C C . MET A 1 369 ? 3.566 15.433 -19.373 1.00 80.50 369 MET A C 1
ATOM 2830 O O . MET A 1 369 ? 4.163 14.360 -19.331 1.00 80.50 369 MET A O 1
ATOM 2834 N N . GLY A 1 370 ? 3.293 16.037 -20.533 1.00 83.56 370 GLY A N 1
ATOM 2835 C CA . GLY A 1 370 ? 3.761 15.514 -21.816 1.00 83.56 370 GLY A CA 1
ATOM 2836 C C . GLY A 1 370 ? 5.268 15.717 -21.996 1.00 83.56 370 GLY A C 1
ATOM 2837 O O . GLY A 1 370 ? 5.772 16.823 -21.807 1.00 83.56 370 GLY A O 1
ATOM 2838 N N . GLN A 1 371 ? 5.980 14.673 -22.421 1.00 81.12 371 GLN A N 1
ATOM 2839 C CA . GLN A 1 371 ? 7.431 14.706 -22.620 1.00 81.12 371 GLN A CA 1
ATOM 2840 C C . GLN A 1 371 ? 7.800 14.641 -24.110 1.00 81.12 371 GLN A C 1
ATOM 2842 O O . GLN A 1 371 ? 7.146 13.962 -24.901 1.00 81.12 371 GLN A O 1
ATOM 2847 N N . ARG A 1 372 ? 8.869 15.342 -24.515 1.00 80.12 372 ARG A N 1
ATOM 2848 C CA . ARG A 1 372 ? 9.446 15.257 -25.869 1.00 80.12 372 ARG A CA 1
ATOM 2849 C C . ARG A 1 372 ? 10.962 15.180 -25.791 1.00 80.12 372 ARG A C 1
ATOM 2851 O O . ARG A 1 372 ? 11.602 16.106 -25.304 1.00 80.12 372 ARG A O 1
ATOM 2858 N N . TRP A 1 373 ? 11.516 14.091 -26.307 1.00 76.44 373 TRP A N 1
ATOM 2859 C CA . TRP A 1 373 ? 12.947 13.808 -26.280 1.00 76.44 373 TRP A CA 1
ATOM 2860 C C . TRP A 1 373 ? 13.544 14.031 -27.675 1.00 76.44 373 TRP A C 1
ATOM 2862 O O . TRP A 1 373 ? 12.957 13.620 -28.678 1.00 76.44 373 TRP A O 1
ATOM 2872 N N . PHE A 1 374 ? 14.703 14.688 -27.753 1.00 79.25 374 PHE A N 1
ATOM 2873 C CA . PHE A 1 374 ? 15.366 15.027 -29.016 1.00 79.25 374 PHE A CA 1
ATOM 2874 C C . PHE A 1 374 ? 16.831 14.596 -28.988 1.00 79.25 374 PHE A C 1
ATOM 2876 O O . PHE A 1 374 ? 17.561 14.936 -28.062 1.00 79.25 374 PHE A O 1
ATOM 2883 N N . ASN A 1 375 ? 17.280 13.937 -30.056 1.00 78.44 375 ASN A N 1
ATOM 2884 C CA . ASN A 1 375 ? 18.701 13.740 -30.328 1.00 78.44 375 ASN A CA 1
ATOM 2885 C C . ASN A 1 375 ? 19.146 14.776 -31.364 1.00 78.44 375 ASN A C 1
ATOM 2887 O O . ASN A 1 375 ? 18.635 14.792 -32.484 1.00 78.44 375 ASN A O 1
ATOM 2891 N N . VAL A 1 376 ? 20.087 15.647 -30.992 1.00 85.62 376 VAL A N 1
ATOM 2892 C CA . VAL A 1 376 ? 20.606 16.706 -31.870 1.00 85.62 376 VAL A CA 1
ATOM 2893 C C . VAL A 1 376 ? 22.070 16.432 -32.193 1.00 85.62 376 VAL A C 1
ATOM 2895 O O . VAL A 1 376 ? 22.919 16.400 -31.305 1.00 85.62 376 VAL A O 1
ATOM 2898 N N . THR A 1 377 ? 22.376 16.275 -33.480 1.00 86.12 377 THR A N 1
ATOM 2899 C CA . THR A 1 377 ? 23.752 16.203 -33.986 1.00 86.12 377 THR A CA 1
ATOM 2900 C C . THR A 1 377 ? 24.111 17.533 -34.637 1.00 86.12 377 THR A C 1
ATOM 2902 O O . THR A 1 377 ? 23.461 17.955 -35.590 1.00 86.12 377 THR A O 1
ATOM 2905 N N . LEU A 1 378 ? 25.143 18.203 -34.118 1.00 86.19 378 LEU A N 1
ATOM 2906 C CA . LEU A 1 378 ? 25.669 19.443 -34.686 1.00 86.19 378 LEU A CA 1
ATOM 2907 C C . LEU A 1 378 ? 26.953 19.148 -35.459 1.00 86.19 378 LEU A C 1
ATOM 2909 O O . LEU A 1 378 ? 27.967 18.767 -34.875 1.00 86.19 378 LEU A O 1
ATOM 2913 N N . GLU A 1 379 ? 26.912 19.356 -36.770 1.00 84.31 379 GLU A N 1
ATOM 2914 C CA . GLU A 1 379 ? 28.088 19.282 -37.631 1.00 84.31 379 GLU A CA 1
ATOM 2915 C C . GLU A 1 379 ? 28.658 20.688 -37.846 1.00 84.31 379 GLU A C 1
ATOM 2917 O O . GLU A 1 379 ? 27.955 21.604 -38.272 1.00 84.31 379 GLU A O 1
ATOM 2922 N N . GLY A 1 380 ? 29.942 20.871 -37.540 1.00 80.81 380 GLY A N 1
ATOM 2923 C CA . GLY A 1 380 ? 30.629 22.151 -37.682 1.00 80.81 380 GLY A CA 1
ATOM 2924 C C . GLY A 1 380 ? 32.048 21.996 -38.219 1.00 80.81 380 GLY A C 1
ATOM 2925 O O . GLY A 1 380 ? 32.629 20.912 -38.194 1.00 80.81 380 GLY A O 1
ATOM 2926 N N . PHE A 1 381 ? 32.621 23.108 -38.679 1.00 74.19 381 PHE A N 1
ATOM 2927 C CA . PHE A 1 381 ? 34.018 23.199 -39.103 1.00 74.19 381 PHE A CA 1
ATOM 2928 C C . PHE A 1 381 ? 34.728 24.282 -38.288 1.00 74.19 381 PHE A C 1
ATOM 2930 O O . PHE A 1 381 ? 34.249 25.413 -38.194 1.00 74.19 381 PHE A O 1
ATOM 2937 N N . PHE A 1 382 ? 35.888 23.958 -37.716 1.00 61.38 382 PHE A N 1
ATOM 2938 C CA . PHE A 1 382 ? 36.723 24.934 -37.021 1.00 61.38 382 PHE A CA 1
ATOM 2939 C C . PHE A 1 382 ? 37.361 25.884 -38.045 1.00 61.38 382 PHE A C 1
ATOM 2941 O O . PHE A 1 382 ? 38.228 25.485 -38.822 1.00 61.38 382 PHE A O 1
ATOM 2948 N N . ARG A 1 383 ? 36.935 27.153 -38.066 1.00 55.72 383 ARG A N 1
ATOM 2949 C CA . ARG A 1 383 ? 37.656 28.227 -38.763 1.00 55.72 383 ARG A CA 1
ATOM 2950 C C . ARG A 1 383 ? 38.540 28.940 -37.735 1.00 55.72 383 ARG A C 1
ATOM 2952 O O . ARG A 1 383 ? 38.000 29.726 -36.955 1.00 55.72 383 ARG A O 1
ATOM 2959 N N . PRO A 1 384 ? 39.867 28.721 -37.710 1.00 54.03 384 PRO A N 1
ATOM 2960 C CA . PRO A 1 384 ? 40.730 29.585 -36.920 1.00 54.03 384 PRO A CA 1
ATOM 2961 C C . PRO A 1 384 ? 40.578 31.014 -37.453 1.00 54.03 384 PRO A C 1
ATOM 2963 O O . PRO A 1 384 ? 40.649 31.250 -38.664 1.00 54.03 384 PRO A O 1
ATOM 2966 N N . ARG A 1 385 ? 40.328 31.980 -36.560 1.00 47.97 385 ARG A N 1
ATOM 2967 C CA . ARG A 1 385 ? 40.462 33.398 -36.908 1.00 47.97 385 ARG A CA 1
ATOM 2968 C C . ARG A 1 385 ? 41.892 33.601 -37.406 1.00 47.97 385 ARG A C 1
ATOM 2970 O O . ARG A 1 385 ? 42.836 33.277 -36.692 1.00 47.97 385 ARG A O 1
ATOM 2977 N N . ARG A 1 386 ? 42.051 34.118 -38.627 1.00 46.16 386 ARG A N 1
ATOM 2978 C CA . ARG A 1 386 ? 43.352 34.599 -39.101 1.00 46.16 386 ARG A CA 1
ATOM 2979 C C . ARG A 1 386 ? 43.791 35.727 -38.168 1.00 46.16 386 ARG A C 1
ATOM 2981 O O . ARG A 1 386 ? 43.212 36.807 -38.230 1.00 46.16 386 ARG A O 1
ATOM 2988 N N . ASN A 1 387 ? 44.796 35.484 -37.335 1.00 46.84 387 ASN A N 1
ATOM 2989 C CA . ASN A 1 387 ? 45.681 36.564 -36.923 1.00 46.84 387 ASN A CA 1
ATOM 2990 C C . ASN A 1 387 ? 46.682 36.797 -38.057 1.00 46.84 387 ASN A C 1
ATOM 2992 O O . ASN A 1 387 ? 47.036 35.878 -38.788 1.00 46.84 387 ASN A O 1
ATOM 2996 N N . HIS A 1 388 ? 47.083 38.050 -38.241 1.00 47.75 388 HIS A N 1
ATOM 2997 C CA . HIS A 1 388 ? 47.873 38.525 -39.378 1.00 47.75 388 HIS A CA 1
ATOM 2998 C C . HIS A 1 388 ? 49.344 38.059 -39.401 1.00 47.75 388 HIS A C 1
ATOM 3000 O O . HIS A 1 388 ? 50.122 38.566 -40.205 1.00 47.75 388 HIS A O 1
ATOM 3006 N N . ALA A 1 389 ? 49.722 37.095 -38.565 1.00 46.22 389 ALA A N 1
ATOM 3007 C CA . ALA A 1 389 ? 51.031 36.462 -38.579 1.00 46.22 389 ALA A CA 1
ATOM 3008 C C . ALA A 1 389 ? 50.851 34.987 -38.958 1.00 46.22 389 ALA A C 1
ATOM 3010 O O . ALA A 1 389 ? 49.962 34.324 -38.435 1.00 46.22 389 ALA A O 1
ATOM 3011 N N . ASP A 1 390 ? 51.698 34.515 -39.866 1.00 46.44 390 ASP A N 1
ATOM 3012 C CA . ASP A 1 390 ? 51.844 33.128 -40.325 1.00 46.44 390 ASP A CA 1
ATOM 3013 C C . ASP A 1 390 ? 50.980 32.727 -41.533 1.00 46.44 390 ASP A C 1
ATOM 3015 O O . ASP A 1 390 ? 49.870 32.196 -41.459 1.00 46.44 390 ASP A O 1
ATOM 3019 N N . GLY A 1 391 ? 51.560 32.957 -42.714 1.00 47.16 391 GLY A N 1
ATOM 3020 C CA . GLY A 1 391 ? 51.100 32.429 -43.994 1.00 47.16 391 GLY A CA 1
ATOM 3021 C C . GLY A 1 391 ? 51.395 30.936 -44.149 1.00 47.16 391 GLY A C 1
ATOM 3022 O O . GLY A 1 391 ? 52.243 30.558 -44.954 1.00 47.16 391 GLY A O 1
ATOM 3023 N N . GLN A 1 392 ? 50.671 30.082 -43.424 1.00 46.78 392 GLN A N 1
ATOM 3024 C CA . GLN A 1 392 ? 50.720 28.630 -43.623 1.00 46.78 392 GLN A CA 1
ATOM 3025 C C . GLN A 1 392 ? 49.308 28.062 -43.860 1.00 46.78 392 GLN A C 1
ATOM 3027 O O . GLN A 1 392 ? 48.388 28.361 -43.096 1.00 46.78 392 GLN A O 1
ATOM 3032 N N . PRO A 1 393 ? 49.075 27.266 -44.924 1.00 45.88 393 PRO A N 1
ATOM 3033 C CA . PRO A 1 393 ? 47.762 26.680 -45.168 1.00 45.88 393 PRO A CA 1
ATOM 3034 C C . PRO A 1 393 ? 47.514 25.532 -44.175 1.00 45.88 393 PRO A C 1
ATOM 3036 O O . PRO A 1 393 ? 48.369 24.651 -44.048 1.00 45.88 393 PRO A O 1
ATOM 3039 N N . PRO A 1 394 ? 46.355 25.465 -43.494 1.00 49.12 394 PRO A N 1
ATOM 3040 C CA . PRO A 1 394 ? 46.078 24.355 -42.596 1.00 49.12 394 PRO A CA 1
ATOM 3041 C C . PRO A 1 394 ? 45.785 23.082 -43.404 1.00 49.12 394 PRO A C 1
ATOM 3043 O O . PRO A 1 394 ? 44.736 22.948 -44.032 1.00 49.12 394 PRO A O 1
ATOM 3046 N N . ARG A 1 395 ? 46.704 22.111 -43.356 1.00 51.03 395 ARG A N 1
ATOM 3047 C CA . ARG A 1 395 ? 46.397 20.689 -43.567 1.00 51.03 395 ARG A CA 1
ATOM 3048 C C . ARG A 1 395 ? 46.338 20.003 -42.206 1.00 51.03 395 ARG A C 1
ATOM 3050 O O . ARG A 1 395 ? 47.367 19.566 -41.708 1.00 51.03 395 ARG A O 1
ATOM 3057 N N . ARG A 1 396 ? 45.139 19.893 -41.636 1.00 42.62 396 ARG A N 1
ATOM 3058 C CA . ARG A 1 396 ? 44.650 18.738 -40.858 1.00 42.62 396 ARG A CA 1
ATOM 3059 C C . ARG A 1 396 ? 43.247 19.056 -40.355 1.00 42.62 396 ARG A C 1
ATOM 3061 O O . ARG A 1 396 ? 43.045 19.980 -39.578 1.00 42.62 396 ARG A O 1
ATOM 3068 N N . ALA A 1 397 ? 42.280 18.292 -40.849 1.00 41.25 397 ALA A N 1
ATOM 3069 C CA . ALA A 1 397 ? 40.96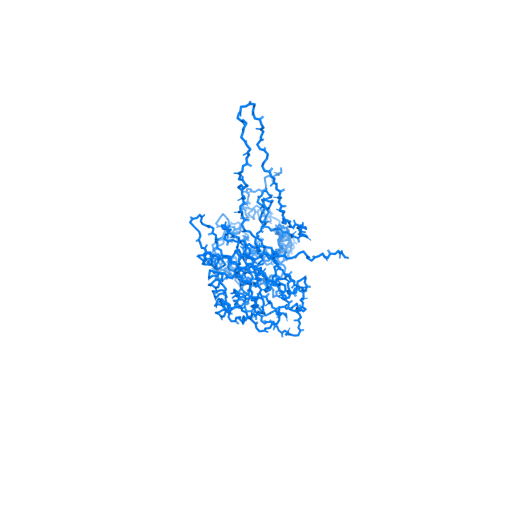7 18.198 -40.245 1.00 41.25 397 ALA A CA 1
ATOM 3070 C C . ALA A 1 397 ? 41.097 17.273 -39.031 1.00 41.25 397 ALA A C 1
ATOM 3072 O O . ALA A 1 397 ? 41.080 16.052 -39.189 1.00 41.25 397 ALA A O 1
ATOM 3073 N N . ASP A 1 398 ? 41.255 17.840 -37.836 1.00 39.72 398 ASP A N 1
ATOM 3074 C CA . ASP A 1 398 ? 41.037 17.068 -36.617 1.00 39.72 398 ASP A CA 1
ATOM 3075 C C . ASP A 1 398 ? 39.534 16.864 -36.453 1.00 39.72 398 ASP A C 1
ATOM 3077 O O . ASP A 1 398 ? 38.757 17.741 -36.078 1.00 39.72 398 ASP A O 1
ATOM 3081 N N . ARG A 1 399 ? 39.125 15.661 -36.845 1.00 40.19 399 ARG A N 1
ATOM 3082 C CA . ARG A 1 399 ? 37.794 15.117 -36.645 1.00 40.19 399 ARG A CA 1
ATOM 3083 C C . ARG A 1 399 ? 37.624 14.910 -35.141 1.00 40.19 399 ARG A C 1
ATOM 3085 O O . ARG A 1 399 ? 38.229 13.996 -34.586 1.00 40.19 399 ARG A O 1
ATOM 3092 N N . LEU A 1 400 ? 36.769 15.698 -34.493 1.00 39.69 400 LEU A N 1
ATOM 3093 C CA . LEU A 1 400 ? 36.178 15.323 -33.206 1.00 39.69 400 LEU A CA 1
ATOM 3094 C C . LEU A 1 400 ? 35.320 14.070 -33.448 1.00 39.69 400 LEU A C 1
ATOM 3096 O O . LEU A 1 400 ? 34.127 14.140 -33.726 1.00 39.69 400 LEU A O 1
ATOM 3100 N N . ARG A 1 401 ? 35.953 12.891 -33.435 1.00 35.06 401 ARG A N 1
ATOM 3101 C CA . ARG A 1 401 ? 35.253 11.608 -33.391 1.00 35.06 401 ARG A CA 1
ATOM 3102 C C . ARG A 1 401 ? 34.753 11.415 -31.961 1.00 35.06 401 ARG A C 1
ATOM 3104 O O . ARG A 1 401 ? 35.470 10.882 -31.125 1.00 35.06 401 ARG A O 1
ATOM 3111 N N . ARG A 1 402 ? 33.502 11.791 -31.705 1.00 34.97 402 ARG A N 1
ATOM 3112 C CA . ARG A 1 402 ? 32.637 10.962 -30.860 1.00 34.97 402 ARG A CA 1
ATOM 3113 C C . ARG A 1 402 ? 31.873 10.051 -31.808 1.00 34.97 402 ARG A C 1
ATOM 3115 O O . ARG A 1 402 ? 30.992 10.490 -32.537 1.00 34.97 402 ARG A O 1
ATOM 3122 N N . THR A 1 403 ? 32.311 8.804 -31.889 1.00 39.88 403 THR A N 1
ATOM 3123 C CA . THR A 1 403 ? 31.575 7.740 -32.566 1.00 39.88 403 THR A CA 1
ATOM 3124 C C . THR A 1 403 ? 30.314 7.436 -31.764 1.00 39.88 403 THR A C 1
ATOM 3126 O O . THR A 1 403 ? 30.410 6.949 -30.645 1.00 39.88 403 THR A O 1
ATOM 3129 N N . GLY A 1 404 ? 29.156 7.732 -32.347 1.00 33.38 404 GLY A N 1
ATOM 3130 C CA . GLY A 1 404 ? 27.869 7.122 -32.030 1.00 33.38 404 GLY A CA 1
ATOM 3131 C C . GLY A 1 404 ? 27.255 6.722 -33.366 1.00 33.38 404 GLY A C 1
ATOM 3132 O O . GLY A 1 404 ? 27.152 7.558 -34.262 1.00 33.38 404 GLY A O 1
ATOM 3133 N N . ALA A 1 405 ? 27.018 5.426 -33.542 1.00 36.97 405 ALA A N 1
ATOM 3134 C CA . ALA A 1 405 ? 26.676 4.791 -34.804 1.00 36.97 405 ALA A CA 1
ATOM 3135 C C . ALA A 1 405 ? 25.361 5.319 -35.400 1.00 36.97 405 ALA A C 1
ATOM 3137 O O . ALA A 1 405 ? 24.432 5.696 -34.690 1.00 36.97 405 ALA A O 1
ATOM 3138 N N . GLY A 1 406 ? 25.310 5.354 -36.732 1.00 43.25 406 GLY A N 1
ATOM 3139 C CA . GLY A 1 406 ? 24.125 5.737 -37.483 1.00 43.25 406 GLY A CA 1
ATOM 3140 C C . GLY A 1 406 ? 23.015 4.694 -37.370 1.00 43.25 406 GLY A C 1
ATOM 3141 O O . GLY A 1 406 ? 23.253 3.504 -37.546 1.00 43.25 406 GLY A O 1
ATOM 3142 N N . GLY A 1 407 ? 21.793 5.172 -37.153 1.00 32.97 407 GLY A N 1
ATOM 3143 C CA . GLY A 1 407 ? 20.552 4.424 -37.327 1.00 32.97 407 GLY A CA 1
ATOM 3144 C C . GLY A 1 407 ? 19.602 5.263 -38.177 1.00 32.97 407 GLY A C 1
ATOM 3145 O O . GLY A 1 407 ? 19.394 6.441 -37.897 1.00 32.97 407 GLY A O 1
ATOM 3146 N N . GLY A 1 408 ? 19.112 4.676 -39.268 1.00 35.78 408 GLY A N 1
ATOM 3147 C CA . GLY A 1 408 ? 18.431 5.354 -40.368 1.00 35.78 408 GLY A CA 1
ATOM 3148 C C . GLY A 1 408 ? 17.216 6.199 -39.978 1.00 35.78 408 GLY A C 1
ATOM 3149 O O . GLY A 1 408 ? 16.400 5.833 -39.136 1.00 35.78 408 GLY A O 1
ATOM 3150 N N . ALA A 1 409 ? 17.079 7.327 -40.672 1.00 30.62 409 ALA A N 1
ATOM 3151 C CA . ALA A 1 409 ? 15.897 8.168 -40.632 1.00 30.62 409 ALA A CA 1
ATOM 3152 C C . ALA A 1 409 ? 14.718 7.439 -41.290 1.00 30.62 409 ALA A C 1
ATOM 3154 O O . ALA A 1 409 ? 14.669 7.328 -42.514 1.00 30.62 409 ALA A O 1
ATOM 3155 N N . ASN A 1 410 ? 13.746 7.003 -40.490 1.00 33.81 410 ASN A N 1
ATOM 3156 C CA . ASN A 1 410 ? 12.404 6.739 -40.991 1.00 33.81 410 ASN A CA 1
ATOM 3157 C C . ASN A 1 410 ? 11.502 7.902 -40.579 1.00 33.81 410 ASN A C 1
ATOM 3159 O O . ASN A 1 410 ? 11.255 8.140 -39.399 1.00 33.81 410 ASN A O 1
ATOM 3163 N N . ARG A 1 411 ? 11.063 8.673 -41.578 1.00 32.22 411 ARG A N 1
ATOM 3164 C CA . ARG A 1 411 ? 10.064 9.726 -41.407 1.00 32.22 411 ARG A CA 1
ATOM 3165 C C . ARG A 1 411 ? 8.712 9.061 -41.183 1.00 32.22 411 ARG A C 1
ATOM 3167 O O . ARG A 1 411 ? 8.199 8.439 -42.104 1.00 32.22 411 ARG A O 1
ATOM 3174 N N . TYR A 1 412 ? 8.107 9.296 -40.027 1.00 34.78 412 TYR A N 1
ATOM 3175 C CA . TYR A 1 412 ? 6.656 9.249 -39.896 1.00 34.78 412 TYR A CA 1
ATOM 3176 C C . TYR A 1 412 ? 6.151 10.665 -39.619 1.00 34.78 412 TYR A C 1
ATOM 3178 O O . TYR A 1 412 ? 6.662 11.375 -38.753 1.00 34.78 412 TYR A O 1
ATOM 3186 N N . ARG A 1 413 ? 5.212 11.099 -40.460 1.00 29.20 413 ARG A N 1
ATOM 3187 C CA . ARG A 1 413 ? 4.362 12.278 -40.265 1.00 29.20 413 ARG A CA 1
ATOM 3188 C C . ARG A 1 413 ? 2.991 11.787 -39.762 1.00 29.20 413 ARG A C 1
ATOM 3190 O O . ARG A 1 413 ? 2.707 10.612 -39.984 1.00 29.20 413 ARG A O 1
ATOM 3197 N N . PRO A 1 414 ? 2.242 12.658 -39.061 1.00 45.59 414 PRO A N 1
ATOM 3198 C CA . PRO A 1 414 ? 1.207 12.294 -38.089 1.00 45.59 414 PRO A CA 1
ATOM 3199 C C . PRO A 1 414 ? 0.032 11.507 -38.658 1.00 45.59 414 PRO A C 1
ATOM 3201 O O . PRO A 1 414 ? -0.259 11.671 -39.866 1.00 45.59 414 PRO A O 1
#